Protein AF-A0A4P5XCE8-F1 (afdb_monomer_lite)

Radius of gyration: 23.66 Å; chains: 1; bounding box: 72×51×66 Å

Sequence (406 aa):
MLVVVANWGIADGTLLSATRHAQVEWLAAVRRAVIRAGMRRDGRYEPPERVDVVLAGDTFDLLTSTAWTAQARPWQRGPRARAARERVLAGAATRAGRLLAGLRRWARAGMAVPRAGRNGRPAAGTEARVPVGVVLLAGDRDAWLEEAQLVASRHGIRIGVVWADSFRGASVRHGHEFDPFTSGDGESAAARPRDRGPTLAESLAVDLVARFGAMLAARPRDWPVTRPLVAALAGTRPAAVAAAFRRWRMRAAAAPVMVEDRWRTAVDAWWREARRTRPTCGVEYDPVDTIATALAAAGAATIAAPAVPFDPPCGLPDCCPAGDVAAVREILVLGHPPGAGTAGVNGAASASLVCLGRPGAPRSVPATAVFTRHDEHLRHDSLHDEPDAAIVASLGHGSSPAMEAA

pLDDT: mean 79.6, std 22.06, range [20.72, 98.31]

Foldseek 3Di:
DEKEKELQAQWLPQQAAHDPPCLVVVLVVVQVVQQVLQQDPVRFGDGDQAYEYEHAANSHQLQQHLLLLPPEACLEDDDSNVVSSVSTVVSSCVSCVSNLVSLLCCLPFARWFADQDPVRHRDPPHTDGRRYQAEYAHDLRRLVCVVCQVVQVVSNYHYYQKDDDPVQLAIEGAQLLQAQQSDFPPPPPPQRSNRDFAGNLSLCSHQQLSQLSVLQVVDVVRSVVCSVLSLQLNLDDLLCNLVSLLVVVLVPPCDDLVSLVSQLVSLVRSLVVCVVRVHGGQFPDDVSVLSSVSSNCSSVDDSPDPPPPPPVPVDPPSPGPPDPPQVRLYAYEYQADRGPPPVVVPPHHDRNYHYQHDVPDGSNDMGMDDDHPVPPPDDDDDDDDDDDDDDDDDDDDDDDDDDDDD

Structure (mmCIF, N/CA/C/O backbone):
data_AF-A0A4P5XCE8-F1
#
_entry.id   AF-A0A4P5XCE8-F1
#
loop_
_atom_site.group_PDB
_atom_site.id
_atom_site.type_symbol
_atom_site.label_atom_id
_atom_site.label_alt_id
_atom_site.label_comp_id
_atom_site.label_asym_id
_atom_site.label_entity_id
_atom_site.label_seq_id
_atom_site.pdbx_PDB_ins_code
_atom_site.Cartn_x
_atom_site.Cartn_y
_atom_site.Cartn_z
_atom_site.occupancy
_atom_site.B_iso_or_equiv
_atom_site.auth_seq_id
_atom_site.auth_comp_id
_atom_site.auth_asym_id
_atom_site.auth_atom_id
_atom_site.pdbx_PDB_model_num
ATOM 1 N N . MET A 1 1 ? -17.095 1.947 17.194 1.00 92.56 1 MET A N 1
ATOM 2 C CA . MET A 1 1 ? -16.205 2.950 16.566 1.00 92.56 1 MET A CA 1
ATOM 3 C C . MET A 1 1 ? -15.453 2.271 15.439 1.00 92.56 1 MET A C 1
ATOM 5 O O . MET A 1 1 ? -15.010 1.146 15.643 1.00 92.56 1 MET A O 1
ATOM 9 N N . LEU A 1 2 ? -15.324 2.922 14.284 1.00 93.56 2 LEU A N 1
ATOM 10 C CA . LEU A 1 2 ? -14.570 2.407 13.137 1.00 93.56 2 LEU A CA 1
ATOM 11 C C . LEU A 1 2 ? -13.340 3.292 12.905 1.00 93.56 2 LEU A C 1
ATOM 13 O O . LEU A 1 2 ? -13.444 4.516 12.884 1.00 93.56 2 LEU A O 1
ATOM 17 N N . VAL A 1 3 ? -12.178 2.668 12.754 1.00 94.81 3 VAL A N 1
ATOM 18 C CA . VAL A 1 3 ? -10.903 3.310 12.431 1.00 94.81 3 VAL A CA 1
ATOM 19 C C . VAL A 1 3 ? -10.436 2.730 11.110 1.00 94.81 3 VAL A C 1
ATOM 21 O O . VAL A 1 3 ? -10.167 1.533 11.034 1.00 94.81 3 VAL A O 1
ATOM 24 N N . VAL A 1 4 ? -10.322 3.568 10.086 1.00 93.06 4 VAL A N 1
ATOM 25 C CA . VAL A 1 4 ? -9.839 3.153 8.767 1.00 93.06 4 VAL A CA 1
ATOM 26 C C . VAL A 1 4 ? -8.503 3.822 8.500 1.00 93.06 4 VAL A C 1
ATOM 28 O O . VAL A 1 4 ? -8.381 5.033 8.661 1.00 93.06 4 VAL A O 1
ATOM 31 N N . VAL A 1 5 ? -7.499 3.045 8.104 1.00 93.31 5 VAL A N 1
ATOM 32 C CA . VAL A 1 5 ? -6.195 3.542 7.651 1.00 93.31 5 VAL A CA 1
ATOM 33 C C . VAL A 1 5 ? -5.831 2.892 6.323 1.00 93.31 5 VAL A C 1
ATOM 35 O O . VAL A 1 5 ? -6.141 1.727 6.139 1.00 93.31 5 VAL A O 1
ATOM 38 N N . ALA A 1 6 ? -5.165 3.590 5.411 1.00 89.62 6 ALA A N 1
ATOM 39 C CA . ALA A 1 6 ? -4.758 3.029 4.118 1.00 89.62 6 ALA A CA 1
ATOM 40 C C . ALA A 1 6 ? -3.333 3.436 3.730 1.00 89.62 6 ALA A C 1
ATOM 42 O O . ALA A 1 6 ? -2.805 4.403 4.282 1.00 89.62 6 ALA A O 1
ATOM 43 N N . ASN A 1 7 ? -2.758 2.732 2.748 1.00 86.69 7 ASN A N 1
ATOM 44 C CA . ASN A 1 7 ? -1.488 3.057 2.087 1.00 86.69 7 ASN A CA 1
ATOM 45 C C . ASN A 1 7 ? -0.304 3.179 3.062 1.00 86.69 7 ASN A C 1
ATOM 47 O O . ASN A 1 7 ? 0.358 4.211 3.164 1.00 86.69 7 ASN A O 1
ATOM 51 N N . TRP A 1 8 ? -0.037 2.118 3.820 1.00 91.94 8 TRP A N 1
ATOM 52 C CA . TRP A 1 8 ? 1.186 2.067 4.624 1.00 91.94 8 TRP A CA 1
ATOM 53 C C . TRP A 1 8 ? 2.423 1.798 3.762 1.00 91.94 8 TRP A C 1
ATOM 55 O O . TRP A 1 8 ? 3.506 2.280 4.098 1.00 91.94 8 TRP A O 1
ATOM 65 N N . GLY A 1 9 ? 2.278 1.013 2.687 1.00 92.75 9 GLY A N 1
ATOM 66 C CA . GLY A 1 9 ? 3.355 0.709 1.744 1.00 92.75 9 GLY A CA 1
ATOM 67 C C . GLY A 1 9 ? 4.598 0.101 2.404 1.00 92.75 9 GLY A C 1
ATOM 68 O O . GLY A 1 9 ? 5.727 0.418 2.023 1.00 92.75 9 GLY A O 1
ATOM 69 N N . ILE A 1 10 ? 4.435 -0.729 3.444 1.00 95.75 10 ILE A N 1
ATOM 70 C CA . ILE A 1 10 ? 5.581 -1.312 4.156 1.00 95.75 10 ILE A CA 1
ATOM 71 C C . ILE A 1 10 ? 6.235 -2.372 3.266 1.00 95.75 10 ILE A C 1
ATOM 73 O O . ILE A 1 10 ? 5.718 -3.476 3.123 1.00 95.75 10 ILE A O 1
ATOM 77 N N . ALA A 1 11 ? 7.387 -2.044 2.687 1.00 96.12 11 ALA A N 1
ATOM 78 C CA . ALA A 1 11 ? 8.143 -2.957 1.831 1.00 96.12 11 ALA A CA 1
ATOM 79 C C . ALA A 1 11 ? 9.105 -3.875 2.602 1.00 96.12 11 ALA A C 1
ATOM 81 O O . ALA A 1 11 ? 9.394 -3.670 3.786 1.00 96.12 11 ALA A O 1
ATOM 82 N N . ASP A 1 12 ? 9.691 -4.839 1.888 1.00 96.31 12 ASP A N 1
ATOM 83 C CA . ASP A 1 12 ? 10.667 -5.805 2.412 1.00 96.31 12 ASP A CA 1
ATOM 84 C C . ASP A 1 12 ? 12.025 -5.205 2.804 1.00 96.31 12 ASP A C 1
ATOM 86 O O . ASP A 1 12 ? 12.790 -5.810 3.565 1.00 96.31 12 ASP A O 1
ATOM 90 N N . GLY A 1 13 ? 12.309 -3.984 2.344 1.00 95.69 13 GLY A N 1
ATOM 91 C CA . GLY A 1 13 ? 13.533 -3.271 2.665 1.00 95.69 13 GLY A CA 1
ATOM 92 C C . GLY A 1 13 ? 14.597 -3.173 1.608 1.00 95.69 13 GLY A C 1
ATOM 93 O O . GLY A 1 13 ? 15.562 -2.436 1.820 1.00 95.69 13 GLY A O 1
ATOM 94 N N . THR A 1 14 ? 14.463 -3.956 0.545 1.00 95.81 14 THR A N 1
ATOM 95 C CA . THR A 1 14 ? 15.501 -4.088 -0.474 1.00 95.81 14 THR A CA 1
ATOM 96 C C . THR A 1 14 ? 15.637 -2.805 -1.287 1.00 95.81 14 THR A C 1
ATOM 98 O O . THR A 1 14 ? 16.751 -2.368 -1.559 1.00 95.81 14 THR A O 1
ATOM 101 N N . LEU A 1 15 ? 14.508 -2.152 -1.582 1.00 96.12 15 LEU A N 1
ATOM 102 C CA . LEU A 1 15 ? 14.447 -0.873 -2.293 1.00 96.12 15 LEU A CA 1
ATOM 103 C C . LEU A 1 15 ? 13.866 0.248 -1.420 1.00 96.12 15 LEU A C 1
ATOM 105 O O . LEU A 1 15 ? 14.404 1.355 -1.366 1.00 96.12 15 LEU A O 1
ATOM 109 N N . LEU A 1 16 ? 12.814 -0.028 -0.651 1.00 94.31 16 LEU A N 1
ATOM 110 C CA . LEU A 1 16 ? 12.145 0.993 0.164 1.00 94.31 16 LEU A CA 1
ATOM 111 C C . LEU A 1 16 ? 12.469 0.833 1.653 1.00 94.31 16 LEU A C 1
ATOM 113 O O . LEU A 1 16 ? 12.747 -0.261 2.139 1.00 94.31 16 LEU A O 1
ATOM 117 N N . SER A 1 17 ? 12.508 1.935 2.400 1.00 87.25 17 SER A N 1
ATOM 118 C CA . SER A 1 17 ? 12.664 1.912 3.863 1.00 87.25 17 SER A CA 1
ATOM 119 C C . SER A 1 17 ? 11.303 1.934 4.544 1.00 87.25 17 SER A C 1
ATOM 121 O O . SER A 1 17 ? 10.415 2.653 4.110 1.00 87.25 17 SER A O 1
ATOM 123 N N . ALA A 1 18 ? 11.171 1.221 5.663 1.00 78.50 18 ALA A N 1
ATOM 124 C CA . ALA A 1 18 ? 9.987 1.308 6.511 1.00 78.50 18 ALA A CA 1
ATOM 125 C C . ALA A 1 18 ? 10.216 2.325 7.637 1.00 78.50 18 ALA A C 1
ATOM 127 O O . ALA A 1 18 ? 11.254 2.290 8.305 1.00 78.50 18 ALA A O 1
ATOM 128 N N . THR A 1 19 ? 9.235 3.184 7.904 1.00 78.31 19 THR A N 1
ATOM 129 C CA . THR A 1 19 ? 9.281 4.155 9.004 1.00 78.31 19 THR A CA 1
ATOM 130 C C . THR A 1 19 ? 8.716 3.540 10.288 1.00 78.31 19 THR A C 1
ATOM 132 O O . THR A 1 19 ? 7.510 3.562 10.536 1.00 78.31 19 THR A O 1
ATOM 135 N N . ARG A 1 20 ? 9.588 2.982 11.141 1.00 85.06 20 ARG A N 1
ATOM 136 C CA . ARG A 1 20 ? 9.180 2.357 12.421 1.00 85.06 20 ARG A CA 1
ATOM 137 C C . ARG A 1 20 ? 8.506 3.336 13.390 1.00 85.06 20 ARG A C 1
ATOM 139 O O . ARG A 1 20 ? 7.627 2.922 14.138 1.00 85.06 20 ARG A O 1
ATOM 146 N N . HIS A 1 21 ? 8.918 4.604 13.378 1.00 85.25 21 HIS A N 1
ATOM 147 C CA . HIS A 1 21 ? 8.372 5.651 14.246 1.00 85.25 21 HIS A CA 1
ATOM 148 C C . HIS A 1 21 ? 6.873 5.865 14.002 1.00 85.25 21 HIS A C 1
ATOM 150 O O . HIS 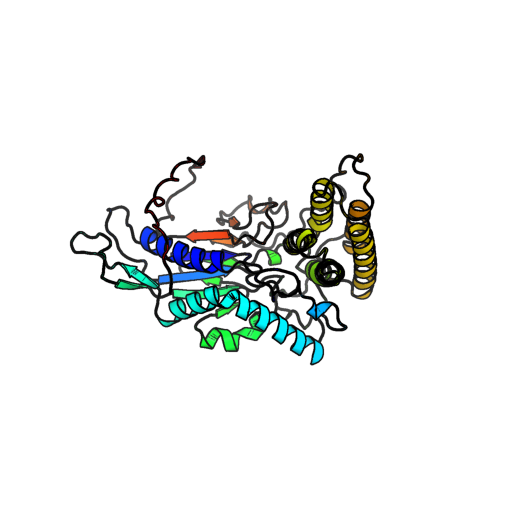A 1 21 ? 6.074 5.716 14.924 1.00 85.25 21 HIS A O 1
ATOM 156 N N . ALA A 1 22 ? 6.491 6.038 12.732 1.00 88.56 22 ALA A N 1
ATOM 157 C CA . ALA A 1 22 ? 5.102 6.223 12.317 1.00 88.56 22 ALA A CA 1
ATOM 158 C C . ALA A 1 22 ? 4.176 5.083 12.786 1.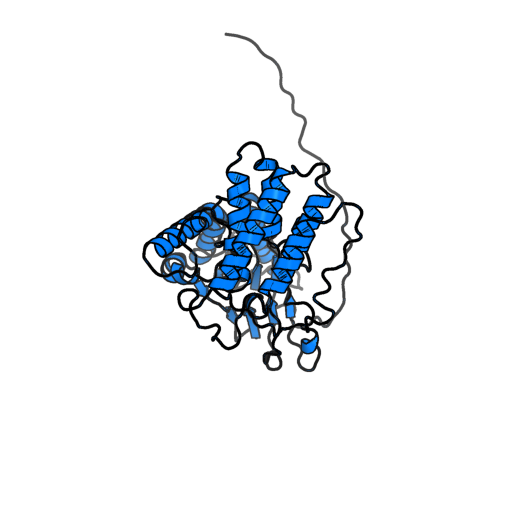00 88.56 22 ALA A C 1
ATOM 160 O O . ALA A 1 22 ? 3.029 5.326 13.145 1.00 88.56 22 ALA A O 1
ATOM 161 N N . GLN A 1 23 ? 4.672 3.838 12.857 1.00 93.38 23 GLN A N 1
ATOM 162 C CA . GLN A 1 23 ? 3.898 2.695 13.366 1.00 93.38 23 GLN A CA 1
ATOM 163 C C . GLN A 1 23 ? 3.514 2.866 14.843 1.00 93.38 23 GLN A C 1
ATOM 165 O O . GLN A 1 23 ? 2.378 2.597 15.229 1.00 93.38 23 GLN A O 1
ATOM 170 N N . VAL A 1 24 ? 4.459 3.303 15.681 1.00 94.00 24 VAL A N 1
ATOM 171 C CA . VAL A 1 24 ? 4.230 3.503 17.120 1.00 94.00 24 VAL A CA 1
ATOM 172 C C . VAL A 1 24 ? 3.347 4.723 17.355 1.00 94.00 24 VAL A C 1
ATOM 174 O O . VAL A 1 24 ? 2.393 4.650 18.131 1.00 94.00 24 VAL A O 1
ATOM 177 N N . GLU A 1 25 ? 3.632 5.820 16.656 1.00 94.12 25 GLU A N 1
ATOM 178 C CA . GLU A 1 25 ? 2.845 7.047 16.743 1.00 94.12 25 GLU A CA 1
ATOM 179 C C . GLU A 1 25 ? 1.397 6.828 16.335 1.00 94.12 25 GLU A C 1
ATOM 181 O O . GLU A 1 25 ? 0.495 7.281 17.038 1.00 94.12 25 GLU A O 1
ATOM 186 N N . TRP A 1 26 ? 1.164 6.086 15.251 1.00 95.50 26 TRP A N 1
ATOM 187 C CA . TRP A 1 26 ? -0.180 5.767 14.796 1.00 95.50 26 TRP A CA 1
ATOM 188 C C . TRP A 1 26 ? -0.937 4.919 15.820 1.00 95.50 26 TRP A C 1
ATOM 190 O O . TRP A 1 26 ? -2.062 5.259 16.178 1.00 95.50 26 TRP A O 1
ATOM 200 N N . LEU A 1 27 ? -0.315 3.875 16.384 1.00 96.69 27 LEU A N 1
ATOM 201 C CA . LEU A 1 27 ? -0.947 3.074 17.441 1.00 96.69 27 LEU A CA 1
ATOM 202 C C . LEU A 1 27 ? -1.334 3.943 18.654 1.00 96.69 27 LEU A C 1
ATOM 204 O O . LEU A 1 27 ? -2.416 3.790 19.228 1.00 96.69 27 LEU A O 1
ATOM 208 N N . ALA A 1 28 ? -0.467 4.882 19.041 1.00 96.38 28 ALA A N 1
ATOM 209 C CA . ALA A 1 28 ? -0.758 5.831 20.110 1.00 96.38 28 ALA A CA 1
ATOM 210 C C . ALA A 1 28 ? -1.875 6.816 19.720 1.00 96.38 28 ALA A C 1
ATOM 212 O O . ALA A 1 28 ? -2.742 7.114 20.542 1.00 96.38 28 ALA A O 1
ATOM 213 N N . ALA A 1 29 ? -1.888 7.292 18.474 1.00 95.50 29 ALA A N 1
ATOM 214 C CA . ALA A 1 29 ? -2.902 8.196 17.945 1.00 95.50 29 ALA A CA 1
ATOM 215 C C . ALA A 1 29 ? -4.288 7.546 17.914 1.00 95.50 29 ALA A C 1
ATOM 217 O O . ALA A 1 29 ? -5.246 8.166 18.375 1.00 95.50 29 ALA A O 1
ATOM 218 N N . VAL A 1 30 ? -4.390 6.287 17.478 1.00 96.69 30 VAL A N 1
ATOM 219 C CA . VAL A 1 30 ? -5.641 5.517 17.521 1.00 96.69 30 VAL A CA 1
ATOM 220 C C . VAL A 1 30 ? -6.125 5.375 18.960 1.00 96.69 30 VAL A C 1
ATOM 222 O O . VAL A 1 30 ? -7.282 5.672 19.237 1.00 96.69 30 VAL A O 1
ATOM 225 N N . ARG A 1 31 ? -5.248 5.026 19.912 1.00 97.19 31 ARG A N 1
ATOM 226 C CA . ARG A 1 31 ? -5.637 4.970 21.332 1.00 97.19 31 ARG A CA 1
ATOM 227 C C . ARG A 1 31 ? -6.165 6.313 21.837 1.00 97.19 31 ARG A C 1
ATOM 229 O O . ARG A 1 31 ? -7.195 6.346 22.503 1.00 97.19 31 ARG A O 1
ATOM 236 N N . ARG A 1 32 ? -5.495 7.424 21.512 1.00 96.31 32 ARG A N 1
ATOM 237 C CA . ARG A 1 32 ? -5.978 8.771 21.867 1.00 96.31 32 ARG A CA 1
ATOM 238 C C . ARG A 1 32 ? -7.338 9.067 21.232 1.00 96.31 32 ARG A C 1
ATOM 240 O O . ARG A 1 32 ? -8.196 9.626 21.905 1.00 96.31 32 ARG A O 1
ATOM 247 N N . ALA A 1 33 ? -7.550 8.676 19.976 1.00 95.44 33 ALA A N 1
ATOM 248 C CA . ALA A 1 33 ? -8.828 8.845 19.293 1.00 95.44 33 ALA A CA 1
ATOM 249 C C . ALA A 1 33 ? -9.948 8.035 19.960 1.00 95.44 33 ALA A C 1
ATOM 251 O O . ALA A 1 33 ? -11.031 8.571 20.151 1.00 95.44 33 ALA A O 1
ATOM 252 N N . VAL A 1 34 ? -9.681 6.796 20.386 1.00 95.94 34 VAL A N 1
ATOM 253 C CA . VAL A 1 34 ? -10.656 5.961 21.113 1.00 95.94 34 VAL A CA 1
ATOM 254 C C . VAL A 1 34 ? -11.036 6.590 22.454 1.00 95.94 34 VAL A C 1
ATOM 256 O O . VAL A 1 34 ? -12.213 6.621 22.799 1.00 95.94 34 VAL A O 1
ATOM 259 N N . ILE A 1 35 ? -10.065 7.145 23.188 1.00 95.69 35 ILE A N 1
ATOM 260 C CA . ILE A 1 35 ? -10.333 7.860 24.446 1.00 95.69 35 ILE A CA 1
ATOM 261 C C . ILE A 1 35 ? -11.191 9.104 24.180 1.00 95.69 35 ILE A C 1
ATOM 263 O O . ILE A 1 35 ? -12.181 9.325 24.869 1.00 95.69 35 ILE A O 1
ATOM 267 N N . ARG A 1 36 ? -10.864 9.903 23.158 1.00 94.69 36 ARG A N 1
ATOM 268 C CA . ARG A 1 36 ? -11.678 11.077 22.804 1.00 94.69 36 ARG A CA 1
ATOM 269 C C . ARG A 1 36 ? -13.088 10.696 22.359 1.00 94.69 36 ARG A C 1
ATOM 271 O O . ARG A 1 36 ? -14.033 11.350 22.773 1.00 94.69 36 ARG A O 1
ATOM 278 N N . ALA A 1 37 ? -13.234 9.624 21.584 1.00 92.81 37 ALA A N 1
ATOM 279 C CA . ALA A 1 37 ? -14.530 9.131 21.121 1.00 92.81 37 ALA A CA 1
ATOM 280 C C . ALA A 1 37 ? -15.438 8.645 22.263 1.00 92.81 37 ALA A C 1
ATOM 282 O O . ALA A 1 37 ? -16.647 8.548 22.074 1.00 92.81 37 ALA A O 1
ATOM 283 N N . GLY A 1 38 ? -14.868 8.332 23.431 1.00 94.38 38 GLY A N 1
ATOM 284 C CA . GLY A 1 38 ? -15.647 8.020 24.625 1.00 94.38 38 GLY A CA 1
ATOM 285 C C . GLY A 1 38 ? -16.220 9.249 25.336 1.00 94.38 38 GLY A C 1
ATOM 286 O O . GLY A 1 38 ? -17.058 9.100 26.217 1.00 94.38 38 GLY A O 1
ATOM 287 N N . MET A 1 39 ? -15.793 10.468 24.992 1.00 94.75 39 MET A N 1
ATOM 288 C CA . MET A 1 39 ? -16.387 11.684 25.548 1.00 94.75 39 MET A CA 1
ATOM 289 C C . MET A 1 39 ? -17.751 11.933 24.902 1.00 94.75 39 MET A C 1
ATOM 291 O O . MET A 1 39 ? -17.853 12.198 23.705 1.00 94.75 39 MET A O 1
ATOM 295 N N . ARG A 1 40 ? -18.805 11.844 25.708 1.00 91.75 40 ARG A N 1
ATOM 296 C CA . ARG A 1 40 ? -20.188 12.107 25.313 1.00 91.75 40 ARG A CA 1
ATOM 297 C C . ARG A 1 40 ? -20.475 13.612 25.309 1.00 91.75 40 ARG A C 1
ATOM 299 O O . ARG A 1 40 ? -19.752 14.407 25.912 1.00 91.75 40 ARG A O 1
ATOM 306 N N . ARG A 1 41 ? -21.578 14.002 24.660 1.00 89.62 41 ARG A N 1
ATOM 307 C CA . ARG A 1 41 ? -22.035 15.406 24.586 1.00 89.62 41 ARG A CA 1
ATOM 308 C C . ARG A 1 41 ? -22.387 15.999 25.953 1.00 89.62 41 ARG A C 1
ATOM 310 O O . ARG A 1 41 ? -22.234 17.196 26.146 1.00 89.62 41 ARG A O 1
ATOM 317 N N . ASP A 1 42 ? -22.806 15.167 26.904 1.00 92.44 42 ASP A N 1
ATOM 318 C CA . ASP A 1 42 ? -23.079 15.562 28.293 1.00 92.44 42 ASP A CA 1
ATOM 319 C C . ASP A 1 42 ? -21.797 15.718 29.145 1.00 92.44 42 ASP A C 1
ATOM 321 O O . ASP A 1 42 ? -21.859 15.949 30.352 1.00 92.44 42 ASP A O 1
ATOM 325 N N . GLY A 1 43 ? -20.618 15.568 28.531 1.00 92.12 43 GLY A N 1
ATOM 326 C CA . GLY A 1 43 ? -19.318 15.661 29.186 1.00 92.12 43 GLY A CA 1
ATOM 327 C C . GLY A 1 43 ? -18.904 14.406 29.957 1.00 92.12 43 GLY A C 1
ATOM 328 O O . GLY A 1 43 ? -17.770 14.366 30.456 1.00 92.12 43 GLY A O 1
ATOM 329 N N . ARG A 1 44 ? -19.762 13.380 30.042 1.00 95.88 44 ARG A N 1
ATOM 330 C CA . ARG A 1 44 ? -19.411 12.095 30.648 1.00 95.88 44 ARG A CA 1
ATOM 331 C C . ARG A 1 44 ? -18.546 11.281 29.697 1.00 95.88 44 ARG A C 1
ATOM 333 O O . ARG A 1 44 ? -18.651 11.363 28.478 1.00 95.88 44 ARG A O 1
ATOM 340 N N . TYR A 1 45 ? -17.661 10.494 30.276 1.00 97.00 45 TYR A N 1
ATOM 341 C CA . TYR A 1 45 ? -16.771 9.600 29.573 1.00 97.00 45 TYR A CA 1
ATOM 342 C C . TYR A 1 45 ? -17.291 8.175 29.681 1.00 97.00 45 TYR A C 1
ATOM 344 O O . TYR A 1 45 ? -17.422 7.623 30.774 1.00 97.00 45 TYR A O 1
ATOM 352 N N . GLU A 1 46 ? -17.528 7.575 28.528 1.00 96.38 46 GLU A N 1
ATOM 353 C CA . GLU A 1 46 ? -17.948 6.199 28.371 1.00 96.38 46 GLU A CA 1
ATOM 354 C C . GLU A 1 46 ? -17.182 5.602 27.183 1.00 96.38 46 GLU A C 1
ATOM 356 O O . GLU A 1 46 ? -17.413 6.002 26.040 1.00 96.38 46 GLU A O 1
ATOM 361 N N . PRO A 1 47 ? -16.232 4.679 27.419 1.00 95.69 47 PRO A N 1
ATOM 362 C CA . PRO A 1 47 ? -15.479 4.057 26.340 1.00 95.69 47 PRO A CA 1
ATOM 363 C C . PRO A 1 47 ? -16.391 3.455 25.262 1.00 95.69 47 PRO A C 1
ATOM 365 O O . PRO A 1 47 ? -17.430 2.887 25.601 1.00 95.69 47 PRO A O 1
ATOM 368 N N . PRO A 1 48 ? -15.994 3.481 23.977 1.00 95.06 48 PRO A N 1
ATOM 369 C CA . PRO A 1 48 ? -16.725 2.756 22.947 1.00 95.06 48 PRO A CA 1
ATOM 370 C C . PRO A 1 48 ? -16.840 1.267 23.299 1.00 95.06 48 PRO A C 1
ATOM 372 O O . PRO A 1 48 ? -15.857 0.658 23.711 1.00 95.06 48 PRO A O 1
ATOM 375 N N . GLU A 1 49 ? -18.004 0.663 23.054 1.00 95.50 49 GLU A N 1
ATOM 376 C CA . GLU A 1 49 ? -18.236 -0.774 23.295 1.00 95.50 49 GLU A CA 1
ATOM 377 C C . GLU A 1 49 ? -17.268 -1.669 22.508 1.00 95.50 49 GLU A C 1
ATOM 379 O O . GLU A 1 49 ? -16.871 -2.738 22.962 1.00 95.50 49 GLU A O 1
ATOM 384 N N . ARG A 1 50 ? -16.891 -1.227 21.303 1.00 95.94 50 ARG A N 1
ATOM 385 C CA . ARG A 1 50 ? -15.985 -1.929 20.393 1.00 95.94 50 ARG A CA 1
ATOM 386 C C . ARG A 1 50 ? -15.321 -0.959 19.424 1.00 95.94 50 ARG A C 1
ATOM 388 O O . ARG A 1 50 ? -15.930 0.026 18.978 1.00 95.94 50 ARG A O 1
ATOM 395 N N . VAL A 1 51 ? -14.093 -1.295 19.042 1.00 96.94 51 VAL A N 1
ATOM 396 C CA . VAL A 1 51 ? -13.349 -0.643 17.961 1.00 96.94 51 VAL A CA 1
ATOM 397 C C . VAL A 1 51 ? -13.104 -1.646 16.837 1.00 96.94 51 VAL A C 1
ATOM 399 O O . VAL A 1 51 ? -12.626 -2.749 17.079 1.00 96.94 51 VAL A O 1
ATOM 402 N N . ASP A 1 52 ? -13.398 -1.262 15.603 1.00 96.94 52 ASP A N 1
ATOM 403 C CA . ASP A 1 52 ? -12.982 -1.996 14.411 1.00 96.94 52 ASP A CA 1
ATOM 404 C C . ASP A 1 52 ? -11.868 -1.208 13.730 1.00 96.94 52 ASP A C 1
ATOM 406 O O . ASP A 1 52 ? -12.034 -0.029 13.430 1.00 96.94 52 ASP A O 1
ATOM 410 N N . VAL A 1 53 ? -10.715 -1.841 13.540 1.00 97.44 53 VAL A N 1
ATOM 411 C CA . VAL A 1 53 ? -9.553 -1.271 12.860 1.00 97.44 53 VAL A CA 1
ATOM 412 C C . VAL A 1 53 ? -9.429 -1.943 11.503 1.00 97.44 53 VAL A C 1
ATOM 414 O O . VAL A 1 53 ? -9.165 -3.144 11.424 1.00 97.44 53 VAL A O 1
ATOM 417 N N . VAL A 1 54 ? -9.604 -1.161 10.444 1.00 96.69 54 VAL A N 1
ATOM 418 C CA . VAL A 1 54 ? -9.513 -1.609 9.057 1.00 96.69 54 VAL A CA 1
ATOM 419 C C . VAL A 1 54 ? -8.298 -0.958 8.411 1.00 96.69 54 VAL A C 1
ATOM 421 O O . VAL A 1 54 ? -8.215 0.264 8.315 1.00 96.69 54 VAL A O 1
ATOM 424 N N . LEU A 1 55 ? -7.345 -1.777 7.976 1.00 95.81 55 LEU A N 1
ATOM 425 C CA . LEU A 1 55 ? -6.244 -1.347 7.128 1.00 95.81 55 LEU A CA 1
ATOM 426 C C . LEU A 1 55 ? -6.678 -1.557 5.675 1.00 95.81 55 LEU A C 1
ATOM 428 O O . LEU A 1 55 ? -6.624 -2.670 5.163 1.00 95.81 55 LEU A O 1
ATOM 432 N N . ALA A 1 56 ? -7.200 -0.508 5.054 1.00 91.69 56 ALA A N 1
ATOM 433 C CA . ALA A 1 56 ? -7.854 -0.516 3.759 1.00 91.69 56 ALA A CA 1
ATOM 434 C C . ALA A 1 56 ? -6.846 -0.537 2.601 1.00 91.69 56 ALA A C 1
ATOM 436 O O . ALA A 1 56 ? -6.672 0.478 1.933 1.00 91.69 56 ALA A O 1
ATOM 437 N N . GLY A 1 57 ? -6.208 -1.689 2.374 1.00 88.62 57 GLY A N 1
ATOM 438 C CA . GLY A 1 57 ? -5.334 -1.942 1.227 1.00 88.62 57 GLY A CA 1
ATOM 439 C C . GLY A 1 57 ? -3.959 -1.292 1.313 1.00 88.62 57 GLY A C 1
ATOM 440 O O . GLY A 1 57 ? -3.717 -0.386 2.123 1.00 88.62 57 GLY A O 1
ATOM 441 N N . ASP A 1 58 ? -3.041 -1.815 0.497 1.00 92.69 58 ASP A N 1
ATOM 442 C CA . ASP A 1 58 ? -1.659 -1.350 0.371 1.00 92.69 58 ASP A CA 1
ATOM 443 C C . ASP A 1 58 ? -0.988 -1.186 1.750 1.00 92.69 58 ASP A C 1
ATOM 445 O O . ASP A 1 58 ? -0.267 -0.219 2.033 1.00 92.69 58 ASP A O 1
ATOM 449 N N . THR A 1 59 ? -1.252 -2.133 2.661 1.00 94.75 59 THR A N 1
ATOM 450 C CA . THR A 1 59 ? -0.584 -2.151 3.969 1.00 94.75 59 THR A CA 1
ATOM 451 C C . THR A 1 59 ? 0.894 -2.462 3.766 1.00 94.75 59 THR A C 1
ATOM 453 O O . THR A 1 59 ? 1.779 -1.853 4.379 1.00 94.75 59 THR A O 1
ATOM 456 N N . PHE A 1 60 ? 1.157 -3.404 2.867 1.00 96.19 60 PHE A N 1
ATOM 457 C CA . PHE A 1 60 ? 2.488 -3.772 2.434 1.00 96.19 60 PHE A CA 1
ATOM 458 C C . PHE A 1 60 ? 2.719 -3.332 0.988 1.00 96.19 60 PHE A C 1
ATOM 460 O O . PHE A 1 60 ? 1.794 -3.283 0.185 1.00 96.19 60 PHE A O 1
ATOM 467 N N . ASP A 1 61 ? 3.976 -3.052 0.649 1.00 95.69 61 ASP A N 1
ATOM 468 C CA . ASP A 1 61 ? 4.407 -2.988 -0.748 1.00 95.69 61 ASP A CA 1
ATOM 469 C C . ASP A 1 61 ? 5.178 -4.270 -1.064 1.00 95.69 61 ASP A C 1
ATOM 471 O O . ASP A 1 61 ? 6.341 -4.434 -0.681 1.00 95.69 61 ASP A O 1
ATOM 475 N N . LEU A 1 62 ? 4.496 -5.211 -1.718 1.00 96.25 62 LEU A N 1
ATOM 476 C CA . LEU A 1 62 ? 5.041 -6.527 -2.040 1.00 96.25 62 LEU A CA 1
ATOM 477 C C . LEU A 1 62 ? 5.551 -6.597 -3.490 1.00 96.25 62 LEU A C 1
ATOM 479 O O . LEU A 1 62 ? 6.049 -7.639 -3.921 1.00 96.25 62 LEU A O 1
ATOM 483 N N . LEU A 1 63 ? 5.498 -5.482 -4.227 1.00 96.19 63 LEU A N 1
ATOM 484 C CA . LEU A 1 63 ? 5.888 -5.388 -5.635 1.00 96.19 63 LEU A CA 1
ATOM 485 C C . LEU A 1 63 ? 7.190 -4.608 -5.841 1.00 96.19 63 LEU A C 1
ATOM 487 O O . LEU A 1 63 ? 7.928 -4.907 -6.777 1.00 96.19 63 LEU A O 1
ATOM 491 N N . THR A 1 64 ? 7.543 -3.679 -4.951 1.00 96.00 64 THR A N 1
ATOM 492 C CA . THR A 1 64 ? 8.806 -2.929 -5.034 1.00 96.00 64 THR A CA 1
ATOM 493 C C . THR A 1 64 ? 9.935 -3.638 -4.275 1.00 96.00 64 THR A C 1
ATOM 495 O O . THR A 1 64 ? 10.400 -3.183 -3.227 1.00 96.00 64 THR A O 1
ATOM 498 N N . SER A 1 65 ? 10.402 -4.770 -4.815 1.00 96.94 65 SER A N 1
ATOM 499 C CA . SER A 1 65 ? 11.488 -5.580 -4.237 1.00 96.94 65 SER A CA 1
ATOM 500 C C . SER A 1 65 ? 12.535 -5.999 -5.271 1.00 96.94 65 SER A C 1
ATOM 502 O O . SER A 1 65 ? 12.208 -6.333 -6.411 1.00 96.94 65 SER A O 1
ATOM 504 N N . THR A 1 66 ? 13.806 -6.076 -4.856 1.00 96.19 66 THR A N 1
ATOM 505 C CA . THR A 1 66 ? 14.871 -6.664 -5.688 1.00 96.19 66 THR A CA 1
ATOM 506 C C . THR A 1 66 ? 14.673 -8.159 -5.941 1.00 96.19 66 THR A C 1
ATOM 508 O O . THR A 1 66 ? 15.268 -8.699 -6.867 1.00 96.19 66 THR A O 1
ATOM 511 N N . ALA A 1 67 ? 13.813 -8.850 -5.184 1.00 95.25 67 ALA A N 1
ATOM 512 C CA . ALA A 1 67 ? 13.505 -10.258 -5.431 1.00 95.25 67 ALA A CA 1
ATOM 513 C C . ALA A 1 67 ? 12.899 -10.497 -6.828 1.00 95.25 67 ALA A C 1
ATOM 515 O O . ALA A 1 67 ? 13.043 -11.591 -7.381 1.00 95.25 67 ALA A O 1
ATOM 516 N N . TRP A 1 68 ? 12.264 -9.475 -7.410 1.00 94.25 68 TRP A N 1
ATOM 517 C CA . TRP A 1 68 ? 11.610 -9.553 -8.716 1.00 94.25 68 TRP A CA 1
ATOM 518 C C . TRP A 1 68 ? 12.521 -9.236 -9.894 1.00 94.25 68 TRP A C 1
ATOM 520 O O . TRP A 1 68 ? 12.138 -9.472 -11.035 1.00 94.25 68 TRP A O 1
ATOM 530 N N . THR A 1 69 ? 13.734 -8.734 -9.656 1.00 85.31 69 THR A N 1
ATOM 531 C CA . THR A 1 69 ? 14.680 -8.459 -10.748 1.00 85.31 69 THR A CA 1
ATOM 532 C C . THR A 1 69 ? 15.367 -9.723 -11.264 1.00 85.31 69 THR A C 1
ATOM 534 O O . THR A 1 69 ? 15.978 -9.708 -12.330 1.00 85.31 69 THR A O 1
ATOM 537 N N . ALA A 1 70 ? 15.206 -10.843 -10.554 1.00 72.12 70 ALA A N 1
ATOM 538 C CA . ALA A 1 70 ? 15.556 -12.177 -11.023 1.00 72.12 70 ALA A CA 1
ATOM 539 C C . ALA A 1 70 ? 14.539 -12.716 -12.060 1.00 72.12 70 ALA A C 1
ATOM 541 O O . ALA A 1 70 ? 13.595 -12.042 -12.458 1.00 72.12 70 ALA A O 1
ATOM 542 N N . GLN A 1 71 ? 14.690 -13.978 -12.478 1.00 76.75 71 GLN A N 1
ATOM 543 C CA . GLN A 1 71 ? 13.767 -14.681 -13.393 1.00 76.75 71 GLN A CA 1
ATOM 544 C C . GLN A 1 71 ? 12.385 -15.019 -12.783 1.00 76.75 71 GLN A C 1
ATOM 546 O O . GLN A 1 71 ? 11.667 -15.844 -13.336 1.00 76.75 71 GLN A O 1
ATOM 551 N N . ALA A 1 72 ? 12.022 -14.449 -11.629 1.00 90.81 72 ALA A N 1
ATOM 552 C CA . ALA A 1 72 ? 10.737 -14.687 -10.977 1.00 90.81 72 ALA A CA 1
ATOM 553 C C . ALA A 1 72 ? 9.893 -13.409 -10.982 1.00 90.81 72 ALA A C 1
ATOM 555 O O . ALA A 1 72 ? 10.413 -12.314 -10.761 1.00 90.81 72 ALA A O 1
ATOM 556 N N . ARG A 1 73 ? 8.589 -13.553 -11.207 1.00 93.69 73 ARG A N 1
ATOM 557 C CA . ARG A 1 73 ? 7.610 -12.469 -11.100 1.00 93.69 73 ARG A CA 1
ATOM 558 C C . ARG A 1 73 ? 6.515 -12.793 -10.095 1.00 93.69 73 ARG A C 1
ATOM 560 O O . ARG A 1 73 ? 6.227 -13.973 -9.872 1.00 93.69 73 ARG A O 1
ATOM 567 N N . PRO A 1 74 ? 5.868 -11.759 -9.539 1.00 92.94 74 PRO A N 1
ATOM 568 C CA . PRO A 1 74 ? 4.746 -11.925 -8.635 1.00 92.94 74 PRO A CA 1
ATOM 569 C C . PRO A 1 74 ? 3.628 -12.837 -9.165 1.00 92.94 74 PRO A C 1
ATOM 571 O O . PRO A 1 74 ? 3.235 -13.796 -8.501 1.00 92.94 74 PRO A O 1
ATOM 574 N N . TRP A 1 75 ? 3.188 -12.588 -10.392 1.00 91.88 75 TRP A N 1
ATOM 575 C CA . TRP A 1 75 ? 2.102 -13.303 -11.070 1.00 91.88 75 TRP A CA 1
ATOM 576 C C . TRP A 1 75 ? 2.523 -14.661 -11.658 1.00 91.88 75 TRP A C 1
ATOM 578 O O . TRP A 1 75 ? 1.701 -15.398 -12.189 1.00 91.88 75 TRP A O 1
ATOM 588 N N . GLN A 1 76 ? 3.803 -15.043 -11.574 1.00 91.94 76 GLN A N 1
ATOM 589 C CA . GLN A 1 76 ? 4.245 -16.343 -12.078 1.00 91.94 76 GLN A CA 1
ATOM 590 C C . GLN A 1 76 ? 3.887 -17.488 -11.125 1.00 91.94 76 GLN A C 1
ATOM 592 O O . GLN A 1 76 ? 3.962 -17.390 -9.890 1.00 91.94 76 GLN A O 1
ATOM 597 N N . ARG A 1 77 ? 3.570 -18.634 -11.728 1.00 90.44 77 ARG A N 1
ATOM 598 C CA . ARG A 1 77 ? 3.391 -19.911 -11.034 1.00 90.44 77 ARG A CA 1
ATOM 599 C C . ARG A 1 77 ? 4.742 -20.591 -10.778 1.00 90.44 77 ARG A C 1
ATOM 601 O O . ARG A 1 77 ? 5.764 -20.248 -11.367 1.00 90.44 77 ARG A O 1
ATOM 608 N N . GLY A 1 78 ? 4.736 -21.570 -9.877 1.00 92.00 78 GLY A N 1
ATOM 609 C CA . GLY A 1 78 ? 5.892 -22.419 -9.588 1.00 92.00 78 GLY A CA 1
ATOM 610 C C . GLY A 1 78 ? 6.623 -22.104 -8.274 1.00 92.00 78 GLY A C 1
ATOM 611 O O . GLY A 1 78 ? 6.399 -21.065 -7.642 1.00 92.00 78 GLY A O 1
ATOM 612 N N . PRO A 1 79 ? 7.505 -23.023 -7.841 1.00 93.19 79 PRO A N 1
ATOM 613 C CA . PRO A 1 79 ? 8.134 -22.983 -6.521 1.00 93.19 79 PRO A CA 1
ATOM 614 C C . PRO A 1 79 ? 9.059 -21.777 -6.340 1.00 93.19 79 PRO A C 1
ATOM 616 O O . PRO A 1 79 ? 9.088 -21.185 -5.264 1.00 93.19 79 PRO A O 1
ATOM 619 N N . ARG A 1 80 ? 9.765 -21.351 -7.396 1.00 93.12 80 ARG A N 1
ATOM 620 C CA . ARG A 1 80 ? 10.673 -20.194 -7.339 1.00 93.12 80 ARG A CA 1
ATOM 621 C C . ARG A 1 80 ? 9.927 -18.887 -7.073 1.00 93.12 80 ARG A C 1
ATOM 6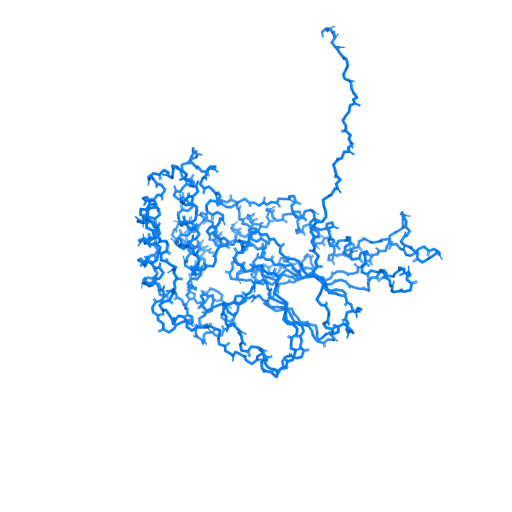23 O O . ARG A 1 80 ? 10.337 -18.121 -6.203 1.00 93.12 80 ARG A O 1
ATOM 630 N N . ALA A 1 81 ? 8.836 -18.645 -7.801 1.00 92.44 81 ALA A N 1
ATOM 631 C CA . ALA A 1 81 ? 8.003 -17.464 -7.603 1.00 92.44 81 ALA A CA 1
ATOM 632 C C . ALA A 1 81 ? 7.363 -17.485 -6.209 1.00 92.44 81 ALA A C 1
ATOM 634 O O . ALA A 1 81 ? 7.434 -16.494 -5.489 1.00 92.44 81 ALA A O 1
ATOM 635 N N . ARG A 1 82 ? 6.854 -18.644 -5.768 1.00 92.00 82 ARG A N 1
ATOM 636 C CA . ARG A 1 82 ? 6.324 -18.827 -4.408 1.00 92.00 82 ARG A CA 1
ATOM 637 C C . ARG A 1 82 ? 7.352 -18.495 -3.322 1.00 92.00 82 ARG A C 1
ATOM 639 O O . ARG A 1 82 ? 7.053 -17.695 -2.445 1.00 92.00 82 ARG A O 1
ATOM 646 N N . ALA A 1 83 ? 8.562 -19.043 -3.408 1.00 93.00 83 ALA A N 1
ATOM 647 C CA . ALA A 1 83 ? 9.616 -18.771 -2.433 1.00 93.00 83 ALA A CA 1
ATOM 648 C C . ALA A 1 83 ? 10.022 -17.284 -2.410 1.00 93.00 83 ALA A C 1
ATOM 650 O O . ALA A 1 83 ? 10.344 -16.739 -1.354 1.00 93.00 83 ALA A O 1
ATOM 651 N N . ALA A 1 84 ? 10.000 -16.606 -3.564 1.00 94.38 84 ALA A N 1
ATOM 652 C CA . ALA A 1 84 ? 10.226 -15.165 -3.627 1.00 94.38 84 ALA A CA 1
ATOM 653 C C . ALA A 1 84 ? 9.105 -14.381 -2.920 1.00 94.38 84 ALA A C 1
ATOM 655 O O . ALA A 1 84 ? 9.416 -13.518 -2.104 1.00 94.38 84 ALA A O 1
ATOM 656 N N . ARG A 1 85 ? 7.830 -14.733 -3.143 1.00 94.25 85 ARG A N 1
ATOM 657 C CA . ARG A 1 85 ? 6.673 -14.131 -2.447 1.00 94.25 85 ARG A CA 1
ATOM 658 C C . ARG A 1 85 ? 6.771 -14.261 -0.939 1.00 94.25 85 ARG A C 1
ATOM 660 O O . ARG A 1 85 ? 6.675 -13.265 -0.230 1.00 94.25 85 ARG A O 1
ATOM 667 N N . GLU A 1 86 ? 7.018 -15.479 -0.464 1.00 93.69 86 GLU A N 1
ATOM 668 C CA . GLU A 1 86 ? 7.155 -15.775 0.962 1.00 93.69 86 GLU A CA 1
ATOM 669 C C . GLU A 1 86 ? 8.282 -14.941 1.589 1.00 93.69 86 GLU A C 1
ATOM 671 O O . GLU A 1 86 ? 8.101 -14.365 2.661 1.00 93.69 86 GLU A O 1
ATOM 676 N N . ARG A 1 87 ? 9.416 -14.786 0.890 1.00 95.25 87 ARG A N 1
ATOM 677 C CA . ARG A 1 87 ? 10.537 -13.953 1.351 1.00 95.25 87 ARG A CA 1
ATOM 678 C C . ARG A 1 87 ? 10.185 -12.465 1.409 1.00 95.25 87 ARG A C 1
ATOM 680 O O . ARG A 1 87 ? 10.494 -11.820 2.409 1.00 95.25 87 ARG A O 1
ATOM 687 N N . VAL A 1 88 ? 9.560 -11.925 0.361 1.00 96.19 88 VAL A N 1
ATOM 688 C CA . VAL A 1 88 ? 9.171 -10.505 0.299 1.00 96.19 88 VAL A CA 1
ATOM 689 C C . VAL A 1 88 ? 8.141 -10.191 1.383 1.00 96.19 88 VAL A C 1
ATOM 691 O O . VAL A 1 88 ? 8.331 -9.252 2.156 1.00 96.19 88 VAL A O 1
ATOM 694 N N . LEU A 1 89 ? 7.112 -11.031 1.527 1.00 95.94 89 LEU A N 1
ATOM 695 C CA . LEU A 1 89 ? 6.109 -10.899 2.583 1.00 95.94 89 LEU A CA 1
ATOM 696 C C . LEU A 1 89 ? 6.735 -10.995 3.982 1.00 95.94 89 LEU A C 1
ATOM 698 O O . LEU A 1 89 ? 6.442 -10.164 4.839 1.00 95.94 89 LEU A O 1
ATOM 702 N N . ALA A 1 90 ? 7.623 -11.962 4.226 1.00 95.31 90 ALA A N 1
ATOM 703 C CA . ALA A 1 90 ? 8.299 -12.101 5.517 1.00 95.31 90 ALA A CA 1
ATOM 704 C C . ALA A 1 90 ? 9.170 -10.877 5.857 1.00 95.31 90 ALA A C 1
ATOM 706 O O . ALA A 1 90 ? 9.166 -10.402 7.000 1.00 95.31 90 ALA A O 1
ATOM 707 N N . GLY A 1 91 ? 9.892 -10.338 4.868 1.00 96.06 91 GLY A N 1
ATOM 708 C CA . GLY A 1 91 ? 10.681 -9.115 5.015 1.00 96.06 91 GLY A CA 1
ATOM 709 C C . GLY A 1 91 ? 9.808 -7.903 5.350 1.00 96.06 91 GLY A C 1
ATOM 710 O O . GLY A 1 91 ? 10.109 -7.159 6.291 1.00 96.06 91 GLY A O 1
ATOM 711 N N . ALA A 1 92 ? 8.689 -7.747 4.641 1.00 96.06 92 ALA A N 1
ATOM 712 C CA . ALA A 1 92 ? 7.721 -6.681 4.875 1.00 96.06 92 ALA A CA 1
ATOM 713 C C . ALA A 1 92 ? 7.076 -6.799 6.269 1.00 96.06 92 ALA A C 1
ATOM 715 O O . ALA A 1 92 ? 7.063 -5.837 7.041 1.00 96.06 92 ALA A O 1
ATOM 716 N N . ALA A 1 93 ? 6.651 -8.004 6.663 1.00 95.38 93 ALA A N 1
ATOM 717 C CA . ALA A 1 93 ? 6.071 -8.281 7.976 1.00 95.38 93 ALA A CA 1
ATOM 718 C C . ALA A 1 93 ? 7.057 -8.015 9.125 1.00 95.38 93 ALA A C 1
ATOM 720 O O . ALA A 1 93 ? 6.690 -7.422 10.141 1.00 95.38 93 ALA A O 1
ATOM 721 N N . THR A 1 94 ? 8.332 -8.375 8.954 1.00 95.94 94 THR A N 1
ATOM 722 C CA . THR A 1 94 ? 9.385 -8.082 9.941 1.00 95.94 94 THR A CA 1
ATOM 723 C C . THR A 1 94 ? 9.553 -6.574 10.131 1.00 95.94 94 THR A C 1
ATOM 725 O O . THR A 1 94 ? 9.680 -6.081 11.256 1.00 95.94 94 THR A O 1
ATOM 728 N N . ARG A 1 95 ? 9.493 -5.802 9.044 1.00 96.50 95 ARG A N 1
ATOM 729 C CA . ARG A 1 95 ? 9.554 -4.334 9.092 1.00 96.50 95 ARG A CA 1
ATOM 730 C C . ARG A 1 95 ? 8.289 -3.692 9.656 1.00 96.50 95 ARG A C 1
ATOM 732 O O . ARG A 1 95 ? 8.389 -2.645 10.298 1.00 96.50 95 ARG A O 1
ATOM 739 N N . ALA A 1 96 ? 7.140 -4.340 9.503 1.00 95.75 96 ALA A N 1
ATOM 740 C CA . ALA A 1 96 ? 5.882 -3.981 10.153 1.00 95.75 96 ALA A CA 1
ATOM 741 C C . ALA A 1 96 ? 5.781 -4.468 11.611 1.00 95.75 96 ALA A C 1
ATOM 743 O O . ALA A 1 96 ? 4.725 -4.339 12.228 1.00 95.75 96 ALA A O 1
ATOM 744 N N . GLY A 1 97 ? 6.849 -5.031 12.189 1.00 95.50 97 GLY A N 1
ATOM 745 C CA . GLY A 1 97 ? 6.785 -5.741 13.467 1.00 95.50 97 GLY A CA 1
ATOM 746 C C . GLY A 1 97 ? 6.184 -4.941 14.629 1.00 95.50 97 GLY A C 1
ATOM 747 O O . GLY A 1 97 ? 5.490 -5.523 15.461 1.00 95.50 97 GLY A O 1
ATOM 748 N N . ARG A 1 98 ? 6.380 -3.612 14.694 1.00 96.19 98 ARG A N 1
ATOM 749 C CA . ARG A 1 98 ? 5.773 -2.777 15.753 1.00 96.19 98 ARG A CA 1
ATOM 750 C C . ARG A 1 98 ? 4.270 -2.615 15.542 1.00 96.19 98 ARG A C 1
ATOM 752 O O . ARG A 1 98 ? 3.515 -2.807 16.495 1.00 96.19 98 ARG A O 1
ATOM 759 N N . LEU A 1 99 ? 3.855 -2.327 14.308 1.00 96.19 99 LEU A N 1
ATOM 760 C CA . LEU A 1 99 ? 2.448 -2.261 13.917 1.00 96.19 99 LEU A CA 1
ATOM 761 C C . LEU A 1 99 ? 1.742 -3.597 14.191 1.00 96.19 99 LEU A C 1
ATOM 763 O O . LEU A 1 99 ? 0.791 -3.638 14.968 1.00 96.19 99 LEU A O 1
ATOM 767 N N . LEU A 1 100 ? 2.259 -4.703 13.643 1.00 96.69 100 LEU A N 1
ATOM 768 C CA . LEU A 1 100 ? 1.655 -6.033 13.777 1.00 96.69 100 LEU A CA 1
ATOM 769 C C . LEU A 1 100 ? 1.613 -6.516 15.231 1.00 96.69 100 LEU A C 1
ATOM 771 O O . LEU A 1 100 ? 0.608 -7.082 15.659 1.00 96.69 100 LEU A O 1
ATOM 775 N N . ALA A 1 101 ? 2.657 -6.264 16.030 1.00 97.25 101 ALA A N 1
ATOM 776 C CA . ALA A 1 101 ? 2.638 -6.598 17.454 1.00 97.25 101 ALA A CA 1
ATOM 777 C C . ALA A 1 101 ? 1.583 -5.786 18.223 1.00 97.25 101 ALA A C 1
ATOM 779 O O . ALA A 1 101 ? 0.921 -6.330 19.111 1.00 97.25 101 ALA A O 1
ATOM 780 N N . GLY A 1 102 ? 1.415 -4.504 17.883 1.00 97.75 102 GLY A N 1
ATOM 781 C CA . GLY A 1 102 ? 0.381 -3.644 18.453 1.00 97.75 102 GLY A CA 1
ATOM 782 C C . GLY A 1 102 ? -1.029 -4.112 18.107 1.00 97.75 102 GLY A C 1
ATOM 783 O O . GLY A 1 102 ? -1.836 -4.316 19.013 1.00 97.75 102 GLY A O 1
ATOM 784 N N . LEU A 1 103 ? -1.285 -4.364 16.822 1.00 97.75 103 LEU A N 1
ATOM 785 C CA . LEU A 1 103 ? -2.563 -4.871 16.322 1.00 97.75 103 LEU A CA 1
ATOM 786 C C . LEU A 1 103 ? -2.906 -6.238 16.923 1.00 97.75 103 LEU A C 1
ATOM 788 O O . LEU A 1 103 ? -4.002 -6.416 17.443 1.00 97.75 103 LEU A O 1
ATOM 792 N N . ARG A 1 104 ? -1.951 -7.176 16.955 1.00 97.94 104 ARG A N 1
ATOM 793 C CA . ARG A 1 104 ? -2.123 -8.492 17.595 1.00 97.94 104 ARG A CA 1
ATOM 794 C C . ARG A 1 104 ? -2.481 -8.370 19.073 1.00 97.94 104 ARG A C 1
ATOM 796 O O . ARG A 1 104 ? -3.318 -9.118 19.572 1.00 97.94 104 ARG A O 1
ATOM 803 N N . ARG A 1 105 ? -1.822 -7.461 19.800 1.00 98.06 105 ARG A N 1
ATOM 804 C CA . ARG A 1 105 ? -2.119 -7.224 21.219 1.00 98.06 105 ARG A CA 1
ATOM 805 C C . ARG A 1 105 ? -3.550 -6.721 21.390 1.00 98.06 105 ARG A C 1
ATOM 807 O O . ARG A 1 105 ? -4.254 -7.232 22.252 1.00 98.06 105 ARG A O 1
ATOM 814 N N . TRP A 1 106 ? -3.979 -5.766 20.568 1.00 98.12 106 TRP A N 1
ATOM 815 C CA . TRP A 1 106 ? -5.348 -5.254 20.607 1.00 98.12 106 TRP A CA 1
ATOM 816 C C . TRP A 1 106 ? -6.386 -6.306 20.226 1.00 98.12 106 TRP A C 1
ATOM 818 O O . TRP A 1 106 ? -7.372 -6.444 20.938 1.00 98.12 106 TRP A O 1
ATOM 828 N N . ALA A 1 107 ? -6.140 -7.093 19.179 1.00 97.75 107 ALA A N 1
ATOM 829 C CA . ALA A 1 107 ? -7.048 -8.154 18.755 1.00 97.75 107 ALA A CA 1
ATOM 830 C C . ALA A 1 107 ? -7.271 -9.217 19.845 1.00 97.75 107 ALA A C 1
ATOM 832 O O . ALA A 1 107 ? -8.369 -9.739 19.989 1.00 97.75 107 ALA A O 1
ATOM 833 N N . ARG A 1 108 ? -6.233 -9.535 20.633 1.00 97.12 108 ARG A N 1
ATOM 834 C CA . ARG A 1 108 ? -6.301 -10.577 21.672 1.00 97.12 108 ARG A CA 1
ATOM 835 C C . ARG A 1 108 ? -6.795 -10.085 23.027 1.00 97.12 108 ARG A C 1
ATOM 837 O O . ARG A 1 108 ? -7.511 -10.809 23.703 1.00 97.12 108 ARG A O 1
ATOM 844 N N . ALA A 1 109 ? -6.355 -8.903 23.453 1.00 97.50 109 ALA A N 1
ATOM 845 C CA . ALA A 1 109 ? -6.566 -8.414 24.819 1.00 97.50 109 ALA A CA 1
ATOM 846 C C . ALA A 1 109 ? -7.435 -7.149 24.889 1.00 97.50 109 ALA A C 1
ATOM 848 O O . ALA A 1 109 ? -7.672 -6.620 25.974 1.00 97.50 109 ALA A O 1
ATOM 849 N N . GLY A 1 110 ? -7.873 -6.629 23.743 1.00 97.81 110 GLY A N 1
ATOM 850 C CA . GLY A 1 110 ? -8.506 -5.323 23.645 1.00 97.81 110 GLY A CA 1
ATOM 851 C C . GLY A 1 110 ? -7.523 -4.158 23.796 1.00 97.81 110 GLY A C 1
ATOM 852 O O . GLY A 1 110 ? -6.331 -4.302 24.099 1.00 97.81 110 GLY A O 1
ATOM 853 N N . MET A 1 111 ? -8.038 -2.956 23.572 1.00 97.94 111 MET A N 1
ATOM 854 C CA . MET A 1 111 ? -7.325 -1.704 23.770 1.00 97.94 111 MET A CA 1
ATOM 855 C C . MET A 1 111 ? -7.511 -1.216 25.204 1.00 97.94 111 MET A C 1
ATOM 857 O O . MET A 1 111 ? -8.637 -1.061 25.669 1.00 97.94 111 MET A O 1
ATOM 861 N N . ALA A 1 112 ? -6.403 -0.953 25.899 1.00 97.56 112 ALA A N 1
ATOM 862 C CA . ALA A 1 112 ? -6.435 -0.301 27.204 1.00 97.56 112 ALA A CA 1
ATOM 863 C C . ALA A 1 112 ? -6.860 1.160 27.061 1.00 97.56 112 ALA A C 1
ATOM 865 O O . ALA A 1 112 ? -6.193 1.932 26.365 1.00 97.56 112 ALA A O 1
ATOM 866 N N . VAL A 1 113 ? -7.910 1.540 27.774 1.00 97.31 113 VAL A N 1
ATOM 867 C CA . VAL A 1 113 ? -8.396 2.918 27.892 1.00 97.31 113 VAL A CA 1
ATOM 868 C C . VAL A 1 113 ? -8.704 3.214 29.361 1.00 97.31 113 VAL A C 1
ATOM 870 O O . VAL A 1 113 ? -8.917 2.268 30.120 1.00 97.31 113 VAL A O 1
ATOM 873 N N . PRO A 1 114 ? -8.732 4.482 29.802 1.00 97.69 114 PRO A N 1
ATOM 874 C CA . PRO A 1 114 ? -9.160 4.810 31.159 1.00 97.69 114 PRO A CA 1
ATOM 875 C C . PRO A 1 114 ? -10.573 4.282 31.441 1.00 97.69 114 PRO A C 1
ATOM 877 O O . PRO A 1 114 ? -11.382 4.192 30.514 1.00 97.69 114 PRO A O 1
ATOM 880 N N . ARG A 1 115 ? -10.888 3.960 32.700 1.00 96.81 115 ARG A N 1
ATOM 881 C CA . ARG A 1 115 ? -12.282 3.819 33.166 1.00 96.81 115 ARG A CA 1
ATOM 882 C C . ARG A 1 115 ? -12.883 5.188 33.469 1.00 96.81 115 ARG A C 1
ATOM 884 O O . ARG A 1 115 ? -12.159 6.151 33.720 1.00 96.81 115 ARG A O 1
ATOM 891 N N . ALA A 1 116 ? -14.209 5.263 33.473 1.00 96.25 116 ALA A N 1
ATOM 892 C CA . ALA A 1 116 ? -14.907 6.416 34.022 1.00 96.25 116 ALA A CA 1
ATOM 893 C C . ALA A 1 116 ? -14.725 6.450 35.549 1.00 96.25 116 ALA A C 1
ATOM 895 O O . ALA A 1 116 ? -14.950 5.451 36.233 1.00 96.25 116 ALA A O 1
ATOM 896 N N . GLY A 1 117 ? -14.290 7.591 36.078 1.00 95.44 117 GLY A N 1
ATOM 897 C CA . GLY A 1 117 ? -14.266 7.864 37.509 1.00 95.44 117 GLY A CA 1
ATOM 898 C C . GLY A 1 117 ? -15.656 8.200 38.048 1.00 95.44 117 GLY A C 1
ATOM 899 O O . GLY A 1 117 ? -16.628 8.309 37.302 1.00 95.44 117 GLY A O 1
ATOM 900 N N . ARG A 1 118 ? -15.749 8.443 39.361 1.00 95.19 118 ARG A N 1
ATOM 901 C CA . ARG A 1 118 ? -17.015 8.823 40.022 1.00 95.19 118 ARG A CA 1
ATOM 902 C C . ARG A 1 118 ? -17.629 10.117 39.468 1.00 95.19 118 ARG A C 1
ATOM 904 O O . ARG A 1 118 ? -18.839 10.275 39.500 1.00 95.19 118 ARG A O 1
ATOM 911 N N . ASN A 1 119 ? -16.802 11.020 38.938 1.00 94.81 119 ASN A N 1
ATOM 912 C CA . ASN A 1 119 ? -17.221 12.267 38.288 1.00 94.81 119 ASN A CA 1
ATOM 913 C C . ASN A 1 119 ? -17.542 12.099 36.789 1.00 94.81 119 ASN A C 1
ATOM 915 O O . ASN A 1 119 ? -17.689 13.093 36.081 1.00 94.81 119 ASN A O 1
ATOM 919 N N . GLY A 1 120 ? -17.575 10.863 36.281 1.00 93.94 120 GLY A N 1
ATOM 920 C CA . GLY A 1 120 ? -17.796 10.582 34.868 1.00 93.94 120 GLY A CA 1
ATOM 921 C C . GLY A 1 120 ? -16.661 11.050 33.955 1.00 93.94 120 GLY A C 1
ATOM 922 O O . GLY A 1 120 ? -16.890 11.188 32.765 1.00 93.94 120 GLY A O 1
ATOM 923 N N . ARG A 1 121 ? -15.450 11.323 34.458 1.00 96.19 121 ARG A N 1
ATOM 924 C CA . ARG A 1 121 ? -14.275 11.672 33.633 1.00 96.19 121 ARG A CA 1
ATOM 925 C C . ARG A 1 121 ? -13.315 10.482 33.507 1.00 96.19 121 ARG A C 1
ATOM 927 O O . ARG A 1 121 ? -13.387 9.571 34.332 1.00 96.19 121 ARG A O 1
ATOM 934 N N . PRO A 1 122 ? -12.395 10.465 32.526 1.00 95.81 122 PRO A N 1
ATOM 935 C CA . PRO A 1 122 ? -11.341 9.452 32.462 1.00 95.81 122 PRO A CA 1
ATOM 936 C C . PRO A 1 122 ? -10.495 9.458 33.747 1.00 95.81 122 PRO A C 1
ATOM 938 O O . PRO A 1 122 ? -9.855 10.460 34.063 1.00 95.81 122 PRO A O 1
ATOM 941 N N . ALA A 1 123 ? -10.483 8.355 34.495 1.00 94.69 123 ALA A N 1
ATOM 942 C CA . ALA A 1 123 ? -9.722 8.239 35.736 1.00 94.69 123 ALA A CA 1
ATOM 943 C C . ALA A 1 123 ? -8.312 7.688 35.474 1.00 94.69 123 ALA A C 1
ATOM 945 O O . ALA A 1 123 ? -8.149 6.583 34.948 1.00 94.69 123 ALA A O 1
ATOM 946 N N . ALA A 1 124 ? -7.284 8.443 35.872 1.00 88.31 124 ALA A N 1
ATOM 947 C CA . ALA A 1 124 ? -5.897 7.992 35.795 1.00 88.31 124 ALA A CA 1
ATOM 948 C C . ALA A 1 124 ? -5.674 6.736 36.660 1.00 88.31 124 ALA A C 1
ATOM 950 O O . ALA A 1 124 ? -6.254 6.596 37.734 1.00 88.31 124 ALA A O 1
ATOM 951 N N . GLY A 1 125 ? -4.847 5.806 36.179 1.00 90.31 125 GLY A N 1
ATOM 952 C CA . GLY A 1 125 ? -4.470 4.595 36.922 1.00 90.31 125 GLY A CA 1
ATOM 953 C C . GLY A 1 125 ? -5.493 3.452 36.918 1.00 90.31 125 GLY A C 1
ATOM 954 O O . GLY A 1 125 ? -5.171 2.368 37.392 1.00 90.31 125 GLY A O 1
ATOM 955 N N . THR A 1 126 ? -6.690 3.635 36.346 1.00 94.38 126 THR A N 1
ATOM 956 C CA . THR A 1 126 ? -7.677 2.549 36.190 1.00 94.38 126 THR A CA 1
ATOM 957 C C . THR A 1 126 ? -7.989 2.304 34.720 1.00 94.38 126 THR A C 1
ATOM 959 O O . THR A 1 126 ? -8.316 3.234 33.985 1.00 94.38 126 THR A O 1
ATOM 962 N N . GLU A 1 127 ? -7.894 1.048 34.274 1.00 96.38 127 GLU A N 1
ATOM 963 C CA . GLU A 1 127 ? -8.082 0.691 32.864 1.00 96.38 127 GLU A CA 1
ATOM 964 C C . GLU A 1 127 ? -9.326 -0.177 32.625 1.00 96.38 127 GLU A C 1
ATOM 966 O O . GLU A 1 127 ? -9.665 -1.082 33.392 1.00 96.38 127 GLU A O 1
ATOM 971 N N . ALA A 1 128 ? -10.003 0.089 31.513 1.00 96.31 128 ALA A N 1
ATOM 972 C CA . ALA A 1 128 ? -10.934 -0.816 30.860 1.00 96.31 128 ALA A CA 1
ATOM 973 C C . ALA A 1 128 ? -10.293 -1.360 29.577 1.00 96.31 128 ALA A C 1
ATOM 975 O O . ALA A 1 128 ? -9.402 -0.738 28.990 1.00 96.31 128 ALA A O 1
ATOM 976 N N . ARG A 1 129 ? -10.752 -2.535 29.141 1.00 97.81 129 ARG A N 1
ATOM 977 C CA . ARG A 1 129 ? -10.356 -3.135 27.865 1.00 97.81 129 ARG A CA 1
ATOM 978 C C . ARG A 1 129 ? -11.514 -3.004 26.892 1.00 97.81 129 ARG A C 1
ATOM 980 O O . ARG A 1 129 ? -12.569 -3.579 27.126 1.00 97.81 129 ARG A O 1
ATOM 987 N N . VAL A 1 130 ? -11.301 -2.260 25.813 1.00 98.00 130 VAL A N 1
ATOM 988 C CA . VAL A 1 130 ? -12.256 -2.169 24.703 1.00 98.00 130 VAL A CA 1
ATOM 989 C C . VAL A 1 130 ? -11.915 -3.256 23.681 1.00 98.00 130 VAL A C 1
ATOM 991 O O . VAL A 1 130 ? -10.783 -3.258 23.189 1.00 98.00 130 VAL A O 1
ATOM 994 N N . PRO A 1 131 ? -12.829 -4.183 23.351 1.00 98.31 131 PRO A N 1
ATOM 995 C CA . PRO A 1 131 ? -12.623 -5.173 22.297 1.00 98.31 131 PRO A CA 1
ATOM 996 C C . PRO A 1 131 ? -12.232 -4.528 20.962 1.00 98.31 131 PRO A C 1
ATOM 998 O O . PRO A 1 131 ? -12.819 -3.518 20.557 1.00 98.31 131 PRO A O 1
ATOM 1001 N N . VAL A 1 132 ? -11.255 -5.124 20.268 1.00 98.31 132 VAL A N 1
ATOM 1002 C CA . VAL A 1 132 ? -10.778 -4.632 18.968 1.00 98.31 132 VAL A CA 1
ATOM 1003 C C . VAL A 1 132 ? -10.857 -5.722 17.907 1.00 98.31 132 VAL A C 1
ATOM 1005 O O . VAL A 1 132 ? -10.195 -6.749 18.026 1.00 98.31 132 VAL A O 1
ATOM 1008 N N . GLY A 1 133 ? -11.620 -5.478 16.843 1.00 97.94 133 GLY A N 1
ATOM 1009 C CA . GLY A 1 133 ? -11.545 -6.261 15.611 1.00 97.94 133 GLY A CA 1
ATOM 1010 C C . GLY A 1 133 ? -10.489 -5.672 14.680 1.00 97.94 133 GLY A C 1
ATOM 1011 O O . GLY A 1 133 ? -10.484 -4.465 14.468 1.00 97.94 133 GLY A O 1
ATOM 1012 N N . VAL A 1 134 ? -9.600 -6.495 14.117 1.00 98.06 134 VAL A N 1
ATOM 1013 C CA . VAL A 1 134 ? -8.590 -6.038 13.146 1.00 98.06 134 VAL A CA 1
ATOM 1014 C C . VAL A 1 134 ? -8.806 -6.729 11.808 1.00 98.06 134 VAL A C 1
ATOM 1016 O O . VAL A 1 134 ? -8.869 -7.961 11.748 1.00 98.06 134 VAL A O 1
ATOM 1019 N N . VAL A 1 135 ? -8.896 -5.936 10.742 1.00 97.56 135 VAL A N 1
ATOM 1020 C CA . VAL A 1 135 ? -9.010 -6.418 9.364 1.00 97.56 135 VAL A CA 1
ATOM 1021 C C . VAL A 1 135 ? -7.966 -5.741 8.483 1.00 97.56 135 VAL A C 1
ATOM 1023 O O . VAL A 1 135 ? -7.841 -4.521 8.495 1.00 97.56 135 VAL A O 1
ATOM 1026 N N . LEU A 1 136 ? -7.221 -6.541 7.729 1.00 96.44 136 LEU A N 1
ATOM 1027 C CA . LEU A 1 136 ? -6.367 -6.111 6.627 1.00 96.44 136 LEU A CA 1
ATOM 1028 C C . LEU A 1 136 ? -7.150 -6.329 5.332 1.00 96.44 136 LEU A C 1
ATOM 1030 O O . LEU A 1 136 ? -7.575 -7.451 5.062 1.00 96.44 136 LEU A O 1
ATOM 1034 N N . LEU A 1 137 ? -7.355 -5.284 4.545 1.00 94.19 137 LEU A N 1
ATOM 1035 C CA . LEU A 1 137 ? -7.856 -5.436 3.186 1.00 94.19 137 LEU A CA 1
ATOM 1036 C C . LEU A 1 137 ? -6.669 -5.569 2.236 1.00 94.19 137 LEU A C 1
ATOM 1038 O O . LEU A 1 137 ? -5.681 -4.859 2.410 1.00 94.19 137 LEU A O 1
ATOM 1042 N N . ALA A 1 138 ? -6.751 -6.484 1.276 1.00 92.12 138 ALA A N 1
ATOM 1043 C CA . ALA A 1 138 ? -5.785 -6.574 0.190 1.00 92.12 138 ALA A CA 1
ATOM 1044 C C . ALA A 1 138 ? -5.993 -5.406 -0.791 1.00 92.12 138 ALA A C 1
ATOM 1046 O O . ALA A 1 138 ? -7.126 -5.039 -1.103 1.00 92.12 138 ALA A O 1
ATOM 1047 N N . GLY A 1 139 ? -4.897 -4.808 -1.248 1.00 91.06 139 GLY A N 1
ATOM 1048 C CA . GLY A 1 139 ? -4.858 -3.809 -2.311 1.00 91.06 139 GLY A CA 1
ATOM 1049 C C . GLY A 1 139 ? -4.056 -4.289 -3.520 1.00 91.06 139 GLY A C 1
ATOM 1050 O O . GLY A 1 139 ? -3.648 -5.448 -3.597 1.00 91.06 139 GLY A O 1
ATOM 1051 N N . ASP A 1 140 ? -3.793 -3.398 -4.477 1.00 90.00 140 ASP A N 1
ATOM 1052 C CA . ASP A 1 140 ? -3.056 -3.758 -5.694 1.00 90.00 140 ASP A CA 1
ATOM 1053 C C . ASP A 1 140 ? -1.565 -4.013 -5.434 1.00 90.00 140 ASP A C 1
ATOM 1055 O O . ASP A 1 140 ? -0.909 -4.713 -6.206 1.00 90.00 140 ASP A O 1
ATOM 1059 N N . ARG A 1 141 ? -0.996 -3.459 -4.355 1.00 92.88 141 ARG A N 1
ATOM 1060 C CA . ARG A 1 141 ? 0.417 -3.666 -3.983 1.00 92.88 141 ARG A CA 1
ATOM 1061 C C . ARG A 1 141 ? 0.643 -4.906 -3.124 1.00 92.88 141 ARG A C 1
ATOM 1063 O O . ARG A 1 141 ? 1.779 -5.376 -3.016 1.00 92.88 141 ARG A O 1
ATOM 1070 N N . ASP A 1 142 ? -0.411 -5.439 -2.520 1.00 94.06 142 ASP A N 1
ATOM 1071 C CA . ASP A 1 142 ? -0.372 -6.600 -1.638 1.00 94.06 142 ASP A CA 1
ATOM 1072 C C . ASP A 1 142 ? -1.499 -7.605 -1.924 1.00 94.06 142 ASP A C 1
ATOM 1074 O O . ASP A 1 142 ? -1.954 -8.309 -1.029 1.00 94.06 142 ASP A O 1
ATOM 1078 N N . ALA A 1 143 ? -1.883 -7.755 -3.195 1.00 90.44 143 ALA A N 1
ATOM 1079 C CA . ALA A 1 143 ? -3.022 -8.572 -3.629 1.00 90.44 143 ALA A CA 1
ATOM 1080 C C . ALA A 1 143 ? -2.978 -10.041 -3.157 1.00 90.44 143 ALA A C 1
ATOM 1082 O O . ALA A 1 143 ? -4.007 -10.676 -2.948 1.00 90.44 143 ALA A O 1
ATOM 1083 N N . TRP A 1 144 ? -1.789 -10.608 -2.944 1.00 89.62 144 TRP A N 1
ATOM 1084 C CA . TRP A 1 144 ? -1.623 -11.972 -2.423 1.00 89.62 144 TRP A CA 1
ATOM 1085 C C . TRP A 1 144 ? -1.591 -12.075 -0.896 1.00 89.62 144 TRP A C 1
ATOM 1087 O O . TRP A 1 144 ? -1.262 -13.131 -0.353 1.00 89.62 144 TRP A O 1
ATOM 1097 N N . LEU A 1 145 ? -1.882 -10.990 -0.176 1.00 90.94 145 LEU A N 1
ATOM 1098 C CA . LEU A 1 145 ? -1.901 -10.971 1.284 1.00 90.94 145 LEU A CA 1
ATOM 1099 C C . LEU A 1 145 ? -2.863 -12.031 1.845 1.00 90.94 145 LEU A C 1
ATOM 1101 O O . LEU A 1 145 ? -2.603 -12.592 2.907 1.00 90.94 145 LEU A O 1
ATOM 1105 N N . GLU A 1 146 ? -3.909 -12.385 1.095 1.00 87.88 146 GLU A N 1
ATOM 1106 C CA . GLU A 1 146 ? -4.847 -13.467 1.416 1.00 87.88 146 GLU A CA 1
ATOM 1107 C C . GLU A 1 146 ? -4.172 -14.824 1.663 1.00 87.88 146 GLU A C 1
ATOM 1109 O O . GLU A 1 146 ? -4.651 -15.627 2.463 1.00 87.88 146 GLU A O 1
ATOM 1114 N N . GLU A 1 147 ? -3.016 -15.086 1.054 1.00 88.06 147 GLU A N 1
ATOM 1115 C CA . GLU A 1 147 ? -2.254 -16.316 1.297 1.00 88.06 147 GLU A CA 1
ATOM 1116 C C . GLU A 1 147 ? -1.777 -16.427 2.752 1.00 88.06 147 GLU A C 1
ATOM 1118 O O . GLU A 1 147 ? -1.572 -17.526 3.272 1.00 88.06 147 GLU A O 1
ATOM 1123 N N . ALA A 1 148 ? -1.635 -15.288 3.433 1.00 90.62 148 ALA A N 1
ATOM 1124 C CA . ALA A 1 148 ? -1.263 -15.212 4.836 1.00 90.62 148 ALA A CA 1
ATOM 1125 C C . ALA A 1 148 ? -2.457 -15.388 5.788 1.00 90.62 148 ALA A C 1
ATOM 1127 O O . ALA A 1 148 ? -2.254 -15.362 7.004 1.00 90.62 148 ALA A O 1
ATOM 1128 N N . GLN A 1 149 ? -3.682 -15.594 5.285 1.00 93.19 149 GLN A N 1
ATOM 1129 C CA . GLN A 1 149 ? -4.909 -15.643 6.092 1.00 93.19 149 GLN A CA 1
ATOM 1130 C C . GLN A 1 149 ? -4.821 -16.656 7.242 1.00 93.19 149 GLN A C 1
ATOM 1132 O O . GLN A 1 149 ? -5.209 -16.350 8.371 1.00 93.19 149 GLN A O 1
ATOM 1137 N N . LEU A 1 150 ? -4.265 -17.848 6.996 1.00 91.62 150 LEU A N 1
ATOM 1138 C CA . LEU A 1 150 ? -4.099 -18.870 8.037 1.00 91.62 150 LEU A CA 1
ATOM 1139 C C . LEU A 1 150 ? -3.156 -18.412 9.163 1.00 91.62 150 LEU A C 1
ATOM 1141 O O . LEU A 1 150 ? -3.364 -18.748 10.326 1.00 91.62 150 LEU A O 1
ATOM 1145 N N . VAL A 1 151 ? -2.109 -17.655 8.833 1.00 92.19 151 VAL A N 1
ATOM 1146 C CA . VAL A 1 151 ? -1.146 -17.144 9.818 1.00 92.19 151 VAL A CA 1
ATOM 1147 C C . VAL A 1 151 ? -1.722 -15.932 10.551 1.00 92.19 151 VAL A C 1
ATOM 1149 O O . VAL A 1 151 ? -1.616 -15.847 11.774 1.00 92.19 151 VAL A O 1
ATOM 1152 N N . ALA A 1 152 ? -2.377 -15.019 9.833 1.00 93.69 152 ALA A N 1
ATOM 1153 C CA . ALA A 1 152 ? -2.999 -13.830 10.405 1.00 93.69 152 ALA A CA 1
ATOM 1154 C C . ALA A 1 152 ? -4.134 -14.175 11.384 1.00 93.69 152 ALA A C 1
ATOM 1156 O O . ALA A 1 152 ? -4.205 -13.592 12.471 1.00 93.69 152 ALA A O 1
ATOM 1157 N N . SER A 1 153 ? -4.956 -15.181 11.070 1.00 94.44 153 SER A N 1
ATOM 1158 C CA . SER A 1 153 ? -6.078 -15.595 11.922 1.00 94.44 153 SER A CA 1
ATOM 1159 C C . SER A 1 153 ? -5.625 -16.119 13.290 1.00 94.44 153 SER A C 1
ATOM 1161 O O . SER A 1 153 ? -6.234 -15.786 14.307 1.00 94.44 153 SER A O 1
ATOM 1163 N N . ARG A 1 154 ? -4.476 -16.809 13.368 1.00 95.69 154 ARG A N 1
ATOM 1164 C CA . ARG A 1 154 ? -3.829 -17.211 14.641 1.00 95.69 154 ARG A CA 1
ATOM 1165 C C . ARG A 1 154 ? -3.448 -16.015 15.523 1.00 95.69 154 ARG A C 1
ATOM 1167 O O . ARG A 1 154 ? -3.189 -16.154 16.724 1.00 95.69 154 ARG A O 1
ATOM 1174 N N . HIS A 1 155 ? -3.384 -14.821 14.945 1.00 95.44 155 HIS A N 1
ATOM 1175 C CA . HIS A 1 155 ? -3.112 -13.565 15.633 1.00 95.44 155 HIS A CA 1
ATOM 1176 C C . HIS A 1 155 ? -4.362 -12.704 15.857 1.00 95.44 155 HIS A C 1
ATOM 1178 O O . HIS A 1 155 ? -4.224 -11.601 16.380 1.00 95.44 155 HIS A O 1
ATOM 1184 N N . GLY A 1 156 ? -5.558 -13.215 15.542 1.00 96.12 156 GLY A N 1
ATOM 1185 C CA . GLY A 1 156 ? -6.819 -12.477 15.663 1.00 96.12 156 GLY A CA 1
ATOM 1186 C C . GLY A 1 156 ? -7.006 -11.413 14.579 1.00 96.12 156 GLY A C 1
ATOM 1187 O O . GLY A 1 156 ? -7.812 -10.504 14.747 1.00 96.12 156 GLY A O 1
ATOM 1188 N N . ILE A 1 157 ? -6.244 -11.501 13.485 1.00 97.00 157 ILE A N 1
ATOM 1189 C CA . ILE A 1 157 ? -6.308 -10.568 12.362 1.00 97.00 157 ILE A CA 1
ATOM 1190 C C . ILE A 1 157 ? -6.999 -11.274 11.198 1.00 97.00 157 ILE A C 1
ATOM 1192 O O . ILE A 1 157 ? -6.623 -12.387 10.832 1.00 97.00 157 ILE A O 1
ATOM 1196 N N . ARG A 1 158 ? -8.010 -10.629 10.618 1.00 97.12 158 ARG A N 1
ATOM 1197 C CA . ARG A 1 158 ? -8.673 -11.113 9.401 1.00 97.12 158 ARG A CA 1
ATOM 1198 C C . ARG A 1 158 ? -8.078 -10.428 8.178 1.00 97.12 158 ARG A C 1
ATOM 1200 O O . ARG A 1 158 ? -7.709 -9.261 8.263 1.00 97.12 158 ARG A O 1
ATOM 1207 N N . ILE A 1 159 ? -8.016 -11.139 7.063 1.00 95.31 159 ILE A N 1
ATOM 1208 C CA . ILE A 1 159 ? -7.670 -10.610 5.746 1.00 95.31 159 ILE A CA 1
ATOM 1209 C C . ILE A 1 159 ? -8.893 -10.783 4.846 1.00 95.31 159 ILE A C 1
ATOM 1211 O O . ILE A 1 159 ? -9.601 -11.787 4.953 1.00 95.31 159 ILE A O 1
ATOM 1215 N N . GLY A 1 160 ? -9.163 -9.802 3.997 1.00 92.44 160 GLY A N 1
ATOM 1216 C CA . GLY A 1 160 ? -10.199 -9.893 2.974 1.00 92.44 160 GLY A CA 1
ATOM 1217 C C . GLY A 1 160 ? -10.012 -8.829 1.904 1.00 92.44 160 GLY A C 1
ATOM 1218 O O . GLY A 1 160 ? -9.012 -8.122 1.901 1.00 92.44 160 GLY A O 1
ATOM 1219 N N . VAL A 1 161 ? -10.993 -8.695 1.021 1.00 88.38 161 VAL A N 1
ATOM 1220 C CA . VAL A 1 161 ? -11.039 -7.634 -0.003 1.00 88.38 161 VAL A CA 1
ATOM 1221 C C . VAL A 1 161 ? -11.983 -6.498 0.385 1.00 88.38 161 VAL A C 1
ATOM 1223 O O . VAL A 1 161 ? -11.745 -5.342 0.061 1.00 88.38 161 VAL A O 1
ATOM 1226 N N . VAL A 1 162 ? -13.012 -6.809 1.178 1.00 90.44 162 VAL A N 1
ATOM 1227 C CA . VAL A 1 162 ? -14.010 -5.850 1.657 1.00 90.44 162 VAL A CA 1
ATOM 1228 C C . VAL A 1 162 ? -14.234 -6.042 3.153 1.00 90.44 162 VAL A C 1
ATOM 1230 O O . VAL A 1 162 ? -14.281 -7.168 3.658 1.00 90.44 162 VAL A O 1
ATOM 1233 N N . TRP A 1 163 ? -14.398 -4.935 3.872 1.00 93.00 163 TRP A N 1
ATOM 1234 C CA . TRP A 1 163 ? -14.998 -4.932 5.203 1.00 93.00 163 TRP A CA 1
ATOM 1235 C C . TRP A 1 163 ? -16.391 -4.323 5.095 1.00 93.00 163 TRP A C 1
ATOM 1237 O O . TRP A 1 163 ? -16.536 -3.257 4.508 1.00 93.00 163 TRP A O 1
ATOM 1247 N N . ALA A 1 164 ? -17.398 -4.977 5.661 1.00 90.19 164 ALA A N 1
ATOM 1248 C CA . ALA A 1 164 ? -18.758 -4.459 5.709 1.00 90.19 164 ALA A CA 1
ATOM 1249 C C . ALA A 1 164 ? -19.363 -4.692 7.096 1.00 90.19 164 ALA A C 1
ATOM 1251 O O . ALA A 1 164 ? -19.097 -5.714 7.738 1.00 90.19 164 ALA A O 1
ATOM 1252 N N . ASP A 1 165 ? -20.176 -3.740 7.541 1.00 86.31 165 ASP A N 1
ATOM 1253 C CA . ASP A 1 165 ? -20.980 -3.812 8.757 1.00 86.31 165 ASP A CA 1
ATOM 1254 C C . ASP A 1 165 ? -22.429 -3.484 8.394 1.00 86.31 165 ASP A C 1
ATOM 1256 O O . ASP A 1 165 ? -22.809 -2.317 8.274 1.00 86.31 165 ASP A O 1
ATOM 1260 N N . SER A 1 166 ? -23.234 -4.534 8.211 1.00 75.06 166 SER A N 1
ATOM 1261 C CA . SER A 1 166 ? -24.644 -4.422 7.828 1.00 75.06 166 SER A CA 1
ATOM 1262 C C . SER A 1 166 ? -25.488 -3.702 8.877 1.00 75.06 166 SER A C 1
ATOM 1264 O O . SER A 1 166 ? -26.497 -3.097 8.531 1.00 75.06 166 SER A O 1
ATOM 1266 N N . PHE A 1 167 ? -25.075 -3.720 10.149 1.00 72.44 167 PHE A N 1
ATOM 1267 C CA . PHE A 1 167 ? -25.779 -3.004 11.209 1.00 72.44 167 PHE A CA 1
ATOM 1268 C C . PHE A 1 167 ? -25.551 -1.492 11.123 1.00 72.44 167 PHE A C 1
ATOM 1270 O O . PHE A 1 167 ? -26.424 -0.712 11.492 1.00 72.44 167 PHE A O 1
ATOM 1277 N N . ARG A 1 168 ? -24.374 -1.074 10.645 1.00 72.56 168 ARG A N 1
ATOM 1278 C CA . ARG A 1 168 ? -24.002 0.343 10.518 1.00 72.56 168 ARG A CA 1
ATOM 1279 C C . ARG A 1 168 ? -24.166 0.896 9.107 1.00 72.56 168 ARG A C 1
ATOM 1281 O O . ARG A 1 168 ? -23.906 2.078 8.920 1.00 72.56 168 ARG A O 1
ATOM 1288 N N . GLY A 1 169 ? -24.535 0.060 8.133 1.00 81.94 169 GLY A N 1
ATOM 1289 C CA . GLY A 1 169 ? -24.571 0.448 6.724 1.00 81.94 169 GLY A CA 1
ATOM 1290 C C . GLY A 1 169 ? -23.244 1.074 6.301 1.00 81.94 169 GLY A C 1
ATOM 1291 O O . GLY A 1 169 ? -23.216 2.198 5.814 1.00 81.94 169 GLY A O 1
ATOM 1292 N N . ALA A 1 170 ? -22.122 0.416 6.587 1.00 84.50 170 ALA A N 1
ATOM 1293 C CA . ALA A 1 170 ? -20.801 0.930 6.236 1.00 84.50 170 ALA A CA 1
ATOM 1294 C C . ALA A 1 170 ? -19.978 -0.153 5.552 1.00 84.50 170 ALA A C 1
ATOM 1296 O O . ALA A 1 170 ? -19.906 -1.284 6.045 1.00 84.50 170 ALA A O 1
ATOM 1297 N N . SER A 1 171 ? -19.300 0.219 4.468 1.00 88.38 171 SER A N 1
ATOM 1298 C CA . SER A 1 171 ? -18.367 -0.652 3.767 1.00 88.38 171 SER A CA 1
ATOM 1299 C C . SER A 1 171 ? -17.049 0.059 3.464 1.00 88.38 171 SER A C 1
ATOM 1301 O O . SER A 1 171 ? -16.960 1.255 3.190 1.00 88.38 171 SER A O 1
ATOM 1303 N N . VAL A 1 172 ? -15.965 -0.696 3.568 1.00 88.50 172 VAL A N 1
ATOM 1304 C CA . VAL A 1 172 ? -14.612 -0.232 3.281 1.00 88.50 172 VAL A CA 1
ATOM 1305 C C . VAL A 1 172 ? -14.052 -1.135 2.199 1.00 88.50 172 VAL A C 1
ATOM 1307 O O . VAL A 1 172 ? -14.023 -2.359 2.359 1.00 88.50 172 VAL A O 1
ATOM 1310 N N . ARG A 1 173 ? -13.612 -0.514 1.106 1.00 87.94 173 ARG A N 1
ATOM 1311 C CA . ARG A 1 173 ? -13.038 -1.171 -0.073 1.00 87.94 173 ARG A CA 1
ATOM 1312 C C . ARG A 1 173 ? -11.721 -0.493 -0.419 1.00 87.94 173 ARG A C 1
ATOM 1314 O O . ARG A 1 173 ? -11.526 0.690 -0.121 1.00 87.94 173 ARG A O 1
ATOM 1321 N N . HIS A 1 174 ? -10.801 -1.218 -1.044 1.00 85.44 174 HIS A N 1
ATOM 1322 C CA . HIS A 1 174 ? -9.581 -0.580 -1.522 1.00 85.44 174 HIS A CA 1
ATOM 1323 C C . HIS A 1 174 ? -9.832 0.094 -2.874 1.00 85.44 174 HIS A C 1
ATOM 1325 O O . HIS A 1 174 ? -10.442 -0.492 -3.765 1.00 85.44 174 HIS A O 1
ATOM 1331 N N . GLY A 1 175 ? -9.325 1.318 -3.048 1.00 81.62 175 GLY A N 1
ATOM 1332 C CA . GLY A 1 175 ? -9.617 2.144 -4.224 1.00 81.62 175 GLY A CA 1
ATOM 1333 C C . GLY A 1 175 ? -9.195 1.525 -5.562 1.00 81.62 175 GLY A C 1
ATOM 1334 O O . GLY A 1 175 ? -9.723 1.929 -6.591 1.00 81.62 175 GLY A O 1
ATOM 1335 N N . HIS A 1 176 ? -8.282 0.547 -5.558 1.00 83.31 176 HIS A N 1
ATOM 1336 C CA . HIS A 1 176 ? -7.799 -0.119 -6.772 1.00 83.31 176 HIS A CA 1
ATOM 1337 C C . HIS A 1 176 ? -8.900 -0.832 -7.569 1.00 83.31 176 HIS A C 1
ATOM 1339 O O . HIS A 1 176 ? -8.772 -1.031 -8.772 1.00 83.31 176 HIS A O 1
ATOM 1345 N N . GLU A 1 177 ? -10.010 -1.187 -6.923 1.00 80.75 177 GLU A N 1
ATOM 1346 C CA . GLU A 1 177 ? -11.164 -1.783 -7.603 1.00 80.75 177 GLU A CA 1
ATOM 1347 C C . GLU A 1 177 ? -11.795 -0.808 -8.612 1.00 80.75 177 GLU A C 1
ATOM 1349 O O . GLU A 1 177 ? -12.501 -1.227 -9.524 1.00 80.75 177 GLU A O 1
ATOM 1354 N N . PHE A 1 178 ? -11.502 0.487 -8.462 1.00 78.25 178 PHE A N 1
ATOM 1355 C CA . PHE A 1 178 ? -11.979 1.584 -9.297 1.00 78.25 178 PHE A CA 1
ATOM 1356 C C . PHE A 1 178 ? -10.849 2.246 -10.101 1.00 78.25 178 PHE A C 1
ATOM 1358 O O . PHE A 1 178 ? -11.044 3.330 -10.637 1.00 78.25 178 PHE A O 1
ATOM 1365 N N . ASP A 1 179 ? -9.647 1.668 -10.149 1.00 80.69 179 ASP A N 1
ATOM 1366 C CA . ASP A 1 179 ? -8.552 2.194 -10.969 1.00 80.69 179 ASP A CA 1
ATOM 1367 C C . ASP A 1 179 ? -8.370 1.289 -12.206 1.00 80.69 179 ASP A C 1
ATOM 1369 O O . ASP A 1 179 ? -8.045 0.107 -12.061 1.00 80.69 179 ASP A O 1
ATOM 1373 N N . PRO A 1 180 ? -8.573 1.816 -13.431 1.00 83.56 180 PRO A N 1
ATOM 1374 C CA . PRO A 1 180 ? -8.533 1.026 -14.664 1.00 83.56 180 PRO A CA 1
ATOM 1375 C C . PRO A 1 180 ? -7.142 0.458 -14.965 1.00 83.56 180 PRO A C 1
ATOM 1377 O O . PRO A 1 180 ? -6.999 -0.425 -15.807 1.00 83.56 180 PRO A O 1
ATOM 1380 N N . PHE A 1 181 ? -6.091 0.937 -14.296 1.00 88.50 181 PHE A N 1
ATOM 1381 C CA . PHE A 1 181 ? -4.744 0.384 -14.425 1.00 88.50 181 PHE A CA 1
ATOM 1382 C C . PHE A 1 181 ? -4.476 -0.781 -13.463 1.00 88.50 181 PHE A C 1
ATOM 1384 O O . PHE A 1 181 ? -3.433 -1.438 -13.567 1.00 88.50 181 PHE A O 1
ATOM 1391 N N . THR A 1 182 ? -5.383 -1.024 -12.514 1.00 85.94 182 THR A N 1
ATOM 1392 C CA . THR A 1 182 ? -5.300 -2.092 -11.506 1.00 85.94 182 THR A CA 1
ATOM 1393 C C . THR A 1 182 ? -6.411 -3.131 -11.631 1.00 85.94 182 THR A C 1
ATOM 1395 O O . THR A 1 182 ? -6.320 -4.171 -10.982 1.00 85.94 182 THR A O 1
ATOM 1398 N N . SER A 1 183 ? -7.419 -2.900 -12.469 1.00 79.56 183 SER A N 1
ATOM 1399 C CA . SER A 1 183 ? -8.444 -3.876 -12.846 1.00 79.56 183 SER A CA 1
ATOM 1400 C C . SER A 1 183 ? -8.343 -4.224 -14.339 1.00 79.56 183 SER A C 1
ATOM 1402 O O . SER A 1 183 ? -7.915 -3.413 -15.159 1.00 79.56 183 SER A O 1
ATOM 1404 N N . GLY A 1 184 ? -8.650 -5.475 -14.691 1.00 66.62 184 GLY A N 1
ATOM 1405 C CA . GLY A 1 184 ? -8.821 -5.902 -16.083 1.00 66.62 184 GLY A CA 1
ATOM 1406 C C . GLY A 1 184 ? -10.302 -5.919 -16.455 1.00 66.62 184 GLY A C 1
ATOM 1407 O O . GLY A 1 184 ? -11.145 -6.140 -15.585 1.00 66.62 184 GLY A O 1
ATOM 1408 N N . ASP A 1 185 ? -10.618 -5.714 -17.733 1.00 58.62 185 ASP A N 1
ATOM 1409 C CA . ASP A 1 185 ? -11.993 -5.798 -18.226 1.00 58.62 185 ASP A CA 1
ATOM 1410 C C . ASP A 1 185 ? -12.548 -7.216 -18.054 1.00 58.62 185 ASP A C 1
ATOM 1412 O O . ASP A 1 185 ? -12.035 -8.181 -18.620 1.00 58.62 185 ASP A O 1
ATOM 1416 N N . GLY A 1 186 ? -13.609 -7.353 -17.259 1.00 54.16 186 GLY A N 1
ATOM 1417 C CA . GLY A 1 186 ? -14.443 -8.558 -17.217 1.00 54.16 186 GLY A CA 1
ATOM 1418 C C . GLY A 1 186 ? -13.848 -9.793 -16.530 1.00 54.16 186 GLY A C 1
ATOM 1419 O O . GLY A 1 186 ? -14.596 -10.731 -16.247 1.00 54.16 186 GLY A O 1
ATOM 1420 N N . GLU A 1 187 ? -12.557 -9.816 -16.187 1.00 52.81 187 GLU A N 1
ATOM 1421 C CA . GLU A 1 187 ? -12.056 -10.804 -15.233 1.00 52.81 187 GLU A CA 1
ATOM 1422 C C . GLU A 1 187 ? -12.628 -10.459 -13.862 1.00 52.81 187 GLU A C 1
ATOM 1424 O O . GLU A 1 187 ? -12.373 -9.389 -13.309 1.00 52.81 187 GLU A O 1
ATOM 1429 N N . SER A 1 188 ? -13.458 -11.364 -13.334 1.00 50.28 188 SER A N 1
ATOM 1430 C CA . SER A 1 188 ? -14.033 -11.222 -12.002 1.00 50.28 188 SER A CA 1
ATOM 1431 C C . SER A 1 188 ? -12.935 -10.780 -11.041 1.00 50.28 188 SER A C 1
ATOM 1433 O O . SER A 1 188 ? -11.896 -11.432 -10.969 1.00 50.28 188 SER A O 1
ATOM 1435 N N . ALA A 1 189 ? -13.175 -9.729 -10.254 1.00 53.91 189 ALA A N 1
ATOM 1436 C CA . ALA A 1 189 ? -12.302 -9.353 -9.140 1.00 53.91 189 ALA A CA 1
ATOM 1437 C C . ALA A 1 189 ? -12.017 -10.538 -8.181 1.00 53.91 189 ALA A C 1
ATOM 1439 O O . ALA A 1 189 ? -11.124 -10.463 -7.344 1.00 53.91 189 ALA A O 1
ATOM 1440 N N . ALA A 1 190 ? -12.758 -11.648 -8.314 1.00 54.00 190 ALA A N 1
ATOM 1441 C CA . ALA A 1 190 ? -12.524 -12.919 -7.644 1.00 54.00 190 ALA A CA 1
ATOM 1442 C C . ALA A 1 190 ? -11.372 -13.771 -8.223 1.00 54.00 190 ALA A C 1
ATOM 1444 O O . ALA A 1 190 ? -10.969 -14.746 -7.582 1.00 54.00 190 ALA A O 1
ATOM 1445 N N . ALA A 1 191 ? -10.851 -13.471 -9.419 1.00 62.19 191 ALA A N 1
ATOM 1446 C CA . ALA A 1 191 ? -9.716 -14.186 -9.988 1.00 62.19 191 ALA A CA 1
ATOM 1447 C C . ALA A 1 191 ? -8.488 -13.939 -9.109 1.00 62.19 191 ALA A C 1
ATOM 1449 O O . ALA A 1 191 ? -8.020 -12.809 -8.947 1.00 62.19 191 ALA A O 1
ATOM 1450 N N . ARG A 1 192 ? -7.961 -15.013 -8.513 1.00 72.19 192 ARG A N 1
ATOM 1451 C CA . ARG A 1 192 ? -6.795 -14.906 -7.638 1.00 72.19 192 ARG A CA 1
ATOM 1452 C C . ARG A 1 192 ? -5.634 -14.300 -8.431 1.00 72.19 192 ARG A C 1
ATOM 1454 O O . ARG A 1 192 ? -5.412 -14.716 -9.568 1.00 72.19 192 ARG A O 1
ATOM 1461 N N . PRO A 1 193 ? -4.795 -13.441 -7.826 1.00 75.19 193 PRO A N 1
ATOM 1462 C CA . PRO A 1 193 ? -3.653 -12.824 -8.513 1.00 75.19 193 PRO A CA 1
ATOM 1463 C C . PRO A 1 193 ? -2.680 -13.810 -9.192 1.00 75.19 193 PRO A C 1
ATOM 1465 O O . PRO A 1 193 ? -1.895 -13.425 -10.048 1.00 75.19 193 PRO A O 1
ATOM 1468 N N . ARG A 1 194 ? -2.705 -15.094 -8.806 1.00 74.12 194 ARG A N 1
ATOM 1469 C CA . ARG A 1 194 ? -1.883 -16.177 -9.379 1.00 74.12 194 ARG A CA 1
ATOM 1470 C C . ARG A 1 194 ? -2.445 -16.800 -10.658 1.00 74.12 194 ARG A C 1
ATOM 1472 O O . ARG A 1 194 ? -1.753 -17.597 -11.298 1.00 74.12 194 ARG A O 1
ATOM 1479 N N . ASP A 1 195 ? -3.708 -16.527 -10.946 1.00 80.62 195 ASP A N 1
ATOM 1480 C CA . ASP A 1 195 ? -4.463 -17.158 -12.023 1.00 80.62 195 ASP A CA 1
ATOM 1481 C C . ASP A 1 195 ? -4.697 -16.214 -13.202 1.00 80.62 195 ASP A C 1
ATOM 1483 O O . ASP A 1 195 ? -5.189 -16.661 -14.233 1.00 80.62 195 ASP A O 1
ATOM 1487 N N . ARG A 1 196 ? -4.252 -14.958 -13.078 1.00 87.38 196 ARG A N 1
ATOM 1488 C CA . ARG A 1 196 ? -4.300 -13.934 -14.121 1.00 87.38 196 ARG A CA 1
ATOM 1489 C C . ARG A 1 196 ? -2.913 -13.426 -14.516 1.00 87.38 196 ARG A C 1
ATOM 1491 O O . ARG A 1 196 ? -1.920 -13.649 -13.818 1.00 87.38 196 ARG A O 1
ATOM 1498 N N . GLY A 1 197 ? -2.855 -12.726 -15.647 1.00 89.06 197 GLY A N 1
ATOM 1499 C CA . GLY A 1 197 ? -1.696 -11.918 -16.031 1.00 89.06 197 GLY A CA 1
ATOM 1500 C C . GLY A 1 197 ? -1.492 -10.713 -15.098 1.00 89.06 197 GLY A C 1
ATOM 1501 O O . GLY A 1 197 ? -2.354 -10.431 -14.260 1.00 89.06 197 GLY A O 1
ATOM 1502 N N . PRO A 1 198 ? -0.357 -9.997 -15.210 1.00 93.94 198 PRO A N 1
ATOM 1503 C CA . PRO A 1 198 ? -0.145 -8.769 -14.451 1.00 93.94 198 PRO A CA 1
ATOM 1504 C C . PRO A 1 198 ? -1.137 -7.687 -14.866 1.00 93.94 198 PRO A C 1
ATOM 1506 O O . PRO A 1 198 ? -1.445 -7.554 -16.047 1.00 93.94 198 PRO A O 1
ATOM 1509 N N . THR A 1 199 ? -1.537 -6.840 -13.926 1.00 93.94 199 THR A N 1
ATOM 1510 C CA . THR A 1 199 ? -2.140 -5.546 -14.269 1.00 93.94 199 THR A CA 1
ATOM 1511 C C . THR A 1 199 ? -1.070 -4.584 -14.771 1.00 93.94 199 THR A C 1
ATOM 1513 O O . THR A 1 199 ? 0.132 -4.776 -14.534 1.00 93.94 199 THR A O 1
ATOM 1516 N N . LEU A 1 200 ? -1.477 -3.502 -15.436 1.00 94.31 200 LEU A N 1
ATOM 1517 C CA . LEU A 1 200 ? -0.530 -2.470 -15.856 1.00 94.31 200 LEU A CA 1
ATOM 1518 C C . LEU A 1 200 ? 0.213 -1.863 -14.659 1.00 94.31 200 LEU A C 1
ATOM 1520 O O . LEU A 1 200 ? 1.426 -1.649 -14.720 1.00 94.31 200 LEU A O 1
ATOM 1524 N N . ALA A 1 201 ? -0.484 -1.653 -13.541 1.00 93.94 201 ALA A N 1
ATOM 1525 C CA . ALA A 1 201 ? 0.119 -1.169 -12.309 1.00 93.94 201 ALA A CA 1
ATOM 1526 C C . ALA A 1 201 ? 1.146 -2.144 -11.719 1.00 93.94 201 ALA A C 1
ATOM 1528 O O . ALA A 1 201 ? 2.178 -1.704 -11.204 1.00 93.94 201 ALA A O 1
ATOM 1529 N N . GLU A 1 202 ? 0.879 -3.452 -11.741 1.00 95.44 202 GLU A N 1
ATOM 1530 C CA . GLU A 1 202 ? 1.820 -4.484 -11.282 1.00 95.44 202 GLU A CA 1
ATOM 1531 C C . GLU A 1 202 ? 3.051 -4.555 -12.189 1.00 95.44 202 GLU A C 1
ATOM 1533 O O . GLU A 1 202 ? 4.181 -4.576 -11.695 1.00 95.44 202 GLU A O 1
ATOM 1538 N N . SER A 1 203 ? 2.840 -4.518 -13.509 1.00 96.50 203 SER A N 1
ATOM 1539 C CA . SER A 1 203 ? 3.912 -4.484 -14.504 1.00 96.50 203 SER A CA 1
ATOM 1540 C C . SER A 1 203 ? 4.819 -3.265 -14.310 1.00 96.50 203 SER A C 1
ATOM 1542 O O . SER A 1 203 ? 6.037 -3.412 -14.236 1.00 96.50 203 SER A O 1
ATOM 1544 N N . LEU A 1 204 ? 4.259 -2.066 -14.133 1.00 96.88 204 LEU A N 1
ATOM 1545 C CA . LEU A 1 204 ? 5.049 -0.859 -13.867 1.00 96.88 204 LEU A CA 1
ATOM 1546 C C . LEU A 1 204 ? 5.815 -0.943 -12.542 1.00 96.88 204 LEU A C 1
ATOM 1548 O O . LEU A 1 204 ? 6.994 -0.595 -12.488 1.00 96.88 204 LEU A O 1
ATOM 1552 N N . ALA A 1 205 ? 5.189 -1.424 -11.468 1.00 96.62 205 ALA A N 1
ATOM 1553 C CA . ALA A 1 205 ? 5.867 -1.544 -10.177 1.00 96.62 205 ALA A CA 1
ATOM 1554 C C . ALA A 1 205 ? 7.067 -2.494 -10.243 1.00 96.62 205 ALA A C 1
ATOM 1556 O O . ALA A 1 205 ? 8.147 -2.183 -9.744 1.00 96.62 205 ALA A O 1
ATOM 1557 N N . VAL A 1 206 ? 6.892 -3.643 -10.892 1.00 96.81 206 VAL A N 1
ATOM 1558 C CA . VAL A 1 206 ? 7.890 -4.712 -10.908 1.00 96.81 206 VAL A CA 1
ATOM 1559 C C . VAL A 1 206 ? 8.912 -4.523 -12.025 1.00 96.81 206 VAL A C 1
ATOM 1561 O O . VAL A 1 206 ? 10.119 -4.490 -11.778 1.00 96.81 206 VAL A O 1
ATOM 1564 N N . ASP A 1 207 ? 8.449 -4.415 -13.268 1.00 96.88 207 ASP A N 1
ATOM 1565 C CA . ASP A 1 207 ? 9.322 -4.449 -14.439 1.00 96.88 207 ASP A CA 1
ATOM 1566 C C . ASP A 1 207 ? 9.968 -3.099 -14.747 1.00 96.88 207 ASP A C 1
ATOM 1568 O O . ASP A 1 207 ? 11.067 -3.101 -15.307 1.00 96.88 207 ASP A O 1
ATOM 1572 N N . LEU A 1 208 ? 9.365 -1.984 -14.313 1.00 97.69 208 LEU A N 1
ATOM 1573 C CA . LEU A 1 208 ? 9.970 -0.651 -14.383 1.00 97.69 208 LEU A CA 1
ATOM 1574 C C . LEU A 1 208 ? 10.580 -0.227 -13.041 1.00 97.69 208 LEU A C 1
ATOM 1576 O O . LEU A 1 208 ? 11.801 -0.111 -12.941 1.00 97.69 208 LEU A O 1
ATOM 1580 N N . VAL A 1 209 ? 9.767 0.014 -12.006 1.00 97.75 209 VAL A N 1
ATOM 1581 C CA . VAL A 1 209 ? 10.220 0.696 -10.776 1.00 97.75 209 VAL A CA 1
ATOM 1582 C C . VAL A 1 209 ? 11.197 -0.160 -9.971 1.00 97.75 209 VAL A C 1
ATOM 1584 O O . VAL A 1 209 ? 12.278 0.321 -9.626 1.00 97.75 209 VAL A O 1
ATOM 1587 N N . ALA A 1 210 ? 10.877 -1.427 -9.699 1.00 97.19 210 ALA A N 1
ATOM 1588 C CA . ALA A 1 210 ? 11.765 -2.303 -8.937 1.00 97.19 210 ALA A CA 1
ATOM 1589 C C . ALA A 1 210 ? 13.069 -2.591 -9.699 1.00 97.19 210 ALA A C 1
ATOM 1591 O O . ALA A 1 210 ? 14.154 -2.579 -9.111 1.00 97.19 210 ALA A O 1
ATOM 1592 N N . ARG A 1 211 ? 12.985 -2.776 -11.023 1.00 97.12 211 ARG A N 1
ATOM 1593 C CA . ARG A 1 211 ? 14.154 -2.940 -11.900 1.00 97.12 211 ARG A CA 1
ATOM 1594 C C . ARG A 1 211 ? 15.056 -1.709 -11.883 1.00 97.12 211 ARG A C 1
ATOM 1596 O O . ARG A 1 211 ? 16.248 -1.836 -11.610 1.00 97.12 211 ARG A O 1
ATOM 1603 N N . PHE A 1 212 ? 14.490 -0.529 -12.120 1.00 97.50 212 PHE A N 1
ATOM 1604 C CA . PHE A 1 212 ? 15.209 0.741 -12.072 1.00 97.50 212 PHE A CA 1
ATOM 1605 C C . PHE A 1 212 ? 15.848 0.966 -10.696 1.00 97.50 212 PHE A C 1
ATOM 1607 O O . PHE A 1 212 ? 17.038 1.268 -10.598 1.00 97.50 212 PHE A O 1
ATOM 1614 N N . GLY A 1 213 ? 15.094 0.720 -9.622 1.00 97.06 213 GLY A N 1
ATOM 1615 C CA . GLY A 1 213 ? 15.594 0.815 -8.257 1.00 97.06 213 GLY A CA 1
ATOM 1616 C C . GLY A 1 213 ? 16.753 -0.138 -7.977 1.00 97.06 213 GLY A C 1
ATOM 1617 O O . GLY A 1 213 ? 17.732 0.271 -7.360 1.00 97.06 213 GLY A O 1
ATOM 1618 N N . ALA A 1 214 ? 16.710 -1.373 -8.480 1.00 96.94 214 ALA A N 1
ATOM 1619 C CA . ALA A 1 214 ? 17.814 -2.318 -8.331 1.00 96.94 214 ALA A CA 1
ATOM 1620 C C . ALA A 1 214 ? 19.068 -1.885 -9.105 1.00 96.94 214 ALA A C 1
ATOM 1622 O O . ALA A 1 214 ? 20.178 -2.015 -8.588 1.00 96.94 214 ALA A O 1
ATOM 1623 N N . MET A 1 215 ? 18.909 -1.327 -10.312 1.00 96.50 215 MET A N 1
ATOM 1624 C CA . MET A 1 215 ? 20.030 -0.764 -11.075 1.00 96.50 215 MET A CA 1
ATOM 1625 C C . MET A 1 215 ? 20.706 0.374 -10.303 1.00 96.50 215 MET A C 1
ATOM 1627 O O . MET A 1 215 ? 21.936 0.456 -10.278 1.00 96.50 215 MET A O 1
ATOM 1631 N N . LEU A 1 216 ? 19.914 1.230 -9.648 1.00 96.06 216 LEU A N 1
ATOM 1632 C CA . LEU A 1 216 ? 20.405 2.301 -8.782 1.00 96.06 216 LEU A CA 1
ATOM 1633 C C . LEU A 1 216 ? 21.092 1.758 -7.522 1.00 96.06 216 LEU A C 1
ATOM 1635 O O . LEU A 1 216 ? 22.231 2.133 -7.246 1.00 96.06 216 LEU A O 1
ATOM 1639 N N . ALA A 1 217 ? 20.453 0.823 -6.817 1.00 95.38 217 ALA A N 1
ATOM 1640 C CA . ALA A 1 217 ? 20.961 0.216 -5.586 1.00 95.38 217 ALA A CA 1
ATOM 1641 C C . ALA A 1 217 ? 22.265 -0.579 -5.785 1.00 95.38 217 ALA A C 1
ATOM 1643 O O . ALA A 1 217 ? 23.073 -0.666 -4.862 1.00 95.38 217 ALA A O 1
ATOM 1644 N N . ALA A 1 218 ? 22.527 -1.089 -6.995 1.00 95.50 218 ALA A N 1
ATOM 1645 C CA . ALA A 1 218 ? 23.801 -1.718 -7.355 1.00 95.50 218 ALA A CA 1
ATOM 1646 C C . ALA A 1 218 ? 25.007 -0.755 -7.288 1.00 95.50 218 ALA A C 1
ATOM 1648 O O . ALA A 1 218 ? 26.151 -1.190 -7.405 1.00 95.50 218 ALA A O 1
ATOM 1649 N N . ARG A 1 219 ? 24.776 0.553 -7.093 1.00 92.94 219 ARG A N 1
ATOM 1650 C CA . ARG A 1 219 ? 25.806 1.551 -6.789 1.00 92.94 219 ARG A CA 1
ATOM 1651 C C . ARG A 1 219 ? 25.624 2.111 -5.376 1.00 92.94 219 ARG A C 1
ATOM 1653 O O . ARG A 1 219 ? 24.924 3.107 -5.203 1.00 92.94 219 ARG A O 1
ATOM 1660 N N . PRO A 1 220 ? 26.312 1.546 -4.366 1.00 92.06 220 PRO A N 1
ATOM 1661 C CA . PRO A 1 220 ? 26.165 1.976 -2.976 1.00 92.06 220 PRO A CA 1
ATOM 1662 C C . PRO A 1 220 ? 26.437 3.467 -2.738 1.00 92.06 220 PRO A C 1
ATOM 1664 O O . PRO A 1 220 ? 25.809 4.059 -1.866 1.00 92.06 220 PRO A O 1
ATOM 1667 N N . ARG A 1 221 ? 27.332 4.085 -3.526 1.00 90.88 221 ARG A N 1
ATOM 1668 C CA . ARG A 1 221 ? 27.653 5.520 -3.423 1.00 90.88 221 ARG A CA 1
ATOM 1669 C C . ARG A 1 221 ? 26.478 6.428 -3.808 1.00 90.88 221 ARG A C 1
ATOM 1671 O O . ARG A 1 221 ? 26.261 7.435 -3.148 1.00 90.88 221 ARG A O 1
ATOM 1678 N N . ASP A 1 222 ? 25.694 6.044 -4.814 1.00 89.12 222 ASP A N 1
ATOM 1679 C CA . ASP A 1 222 ? 24.613 6.883 -5.361 1.00 89.12 222 ASP A CA 1
ATOM 1680 C C . ASP A 1 222 ? 23.248 6.552 -4.745 1.00 89.12 222 ASP A C 1
ATOM 1682 O O . ASP A 1 222 ? 22.279 7.309 -4.870 1.00 89.12 222 ASP A O 1
ATOM 1686 N N . TRP A 1 223 ? 23.147 5.395 -4.087 1.00 93.38 223 TRP A N 1
ATOM 1687 C CA . TRP A 1 223 ? 21.891 4.895 -3.550 1.00 93.38 223 TRP A CA 1
ATOM 1688 C C . TRP A 1 223 ? 21.234 5.829 -2.523 1.00 93.38 223 TRP A C 1
ATOM 1690 O O . TRP A 1 223 ? 20.041 6.086 -2.671 1.00 93.38 223 TRP A O 1
ATOM 1700 N N . PRO A 1 224 ? 21.940 6.414 -1.533 1.00 92.06 224 PRO A N 1
ATOM 1701 C CA . PRO A 1 224 ? 21.312 7.332 -0.579 1.00 92.06 224 PRO A CA 1
ATOM 1702 C C . PRO A 1 224 ? 20.610 8.524 -1.244 1.00 92.06 224 PRO A C 1
ATOM 1704 O O . PRO A 1 224 ? 19.547 8.940 -0.790 1.00 92.06 224 PRO A O 1
ATOM 1707 N N . VAL A 1 225 ? 21.170 9.029 -2.348 1.00 89.69 225 VAL A N 1
ATOM 1708 C CA . VAL A 1 225 ? 20.651 10.189 -3.092 1.00 89.69 225 VAL A CA 1
ATOM 1709 C C . VAL A 1 225 ? 19.485 9.804 -4.006 1.00 89.69 225 VAL A C 1
ATOM 1711 O O . VAL A 1 225 ? 18.541 10.572 -4.183 1.00 89.69 225 VAL A O 1
ATOM 1714 N N . THR A 1 226 ? 19.526 8.603 -4.584 1.00 93.31 226 THR A N 1
ATOM 1715 C CA . THR A 1 226 ? 18.540 8.139 -5.575 1.00 93.31 226 THR A CA 1
ATOM 1716 C C . THR A 1 226 ? 17.407 7.308 -4.971 1.00 93.31 226 THR A C 1
ATOM 1718 O O . THR A 1 226 ? 16.350 7.152 -5.580 1.00 93.31 226 THR A O 1
ATOM 1721 N N . ARG A 1 227 ? 17.552 6.828 -3.734 1.00 94.12 227 ARG A N 1
ATOM 1722 C CA . ARG A 1 227 ? 16.503 6.091 -3.022 1.00 94.12 227 ARG A CA 1
ATOM 1723 C C . ARG A 1 227 ? 15.197 6.882 -2.851 1.00 94.12 227 ARG A C 1
ATOM 1725 O O . ARG A 1 227 ? 14.143 6.282 -3.066 1.00 94.12 227 ARG A O 1
ATOM 1732 N N . PRO A 1 228 ? 15.202 8.190 -2.518 1.00 93.31 228 PRO A N 1
ATOM 1733 C CA . PRO A 1 228 ? 13.970 8.978 -2.461 1.00 93.31 228 PRO A CA 1
ATOM 1734 C C . PRO A 1 228 ? 13.217 9.031 -3.796 1.00 93.31 228 PRO A C 1
ATOM 1736 O O . PRO A 1 228 ? 11.989 9.044 -3.790 1.00 93.31 228 PRO A O 1
ATOM 1739 N N . LEU A 1 229 ? 13.925 9.004 -4.935 1.00 94.94 229 LEU A N 1
ATOM 1740 C CA . LEU A 1 229 ? 13.294 8.891 -6.254 1.00 94.94 229 LEU A CA 1
ATOM 1741 C C . LEU A 1 229 ? 12.554 7.559 -6.386 1.00 94.94 229 LEU A C 1
ATOM 1743 O O . LEU A 1 229 ? 11.384 7.555 -6.750 1.00 94.94 229 LEU A O 1
ATOM 1747 N N . VAL A 1 230 ? 13.196 6.437 -6.050 1.00 96.81 230 VAL A N 1
ATOM 1748 C CA . VAL A 1 230 ? 12.551 5.112 -6.121 1.00 96.81 230 VAL A CA 1
ATOM 1749 C C . VAL A 1 230 ? 11.321 5.050 -5.217 1.00 96.81 230 VAL A C 1
ATOM 1751 O O . VAL A 1 230 ? 10.281 4.560 -5.644 1.00 96.81 230 VAL A O 1
ATOM 1754 N N . ALA A 1 231 ? 11.407 5.606 -4.006 1.00 94.19 231 ALA A N 1
ATOM 1755 C CA . ALA A 1 231 ? 10.265 5.699 -3.099 1.00 94.19 231 ALA A CA 1
ATOM 1756 C C . ALA A 1 231 ? 9.124 6.552 -3.675 1.00 94.19 231 ALA A C 1
ATOM 1758 O O . ALA A 1 231 ? 7.963 6.155 -3.597 1.00 94.19 231 ALA A O 1
ATOM 1759 N N . ALA A 1 232 ? 9.446 7.690 -4.299 1.00 92.75 232 ALA A N 1
ATOM 1760 C CA . ALA A 1 232 ? 8.451 8.529 -4.955 1.00 92.75 232 ALA A CA 1
ATOM 1761 C C . ALA A 1 232 ? 7.771 7.795 -6.120 1.00 92.75 232 ALA A C 1
ATOM 1763 O O . ALA A 1 232 ? 6.548 7.832 -6.224 1.00 92.75 232 ALA A O 1
ATOM 1764 N N . LEU A 1 233 ? 8.535 7.099 -6.966 1.00 95.62 233 LEU A N 1
ATOM 1765 C CA . LEU A 1 233 ? 7.997 6.338 -8.098 1.00 95.62 233 LEU A CA 1
ATOM 1766 C C . LEU A 1 233 ? 7.113 5.172 -7.637 1.00 95.62 233 LEU A C 1
ATOM 1768 O O . LEU A 1 233 ? 6.022 5.002 -8.171 1.00 95.62 233 LEU A O 1
ATOM 1772 N N . ALA A 1 234 ? 7.542 4.416 -6.623 1.00 94.25 234 ALA A N 1
ATOM 1773 C CA . ALA A 1 234 ? 6.786 3.285 -6.081 1.00 94.25 234 ALA A CA 1
ATOM 1774 C C . ALA A 1 234 ? 5.432 3.703 -5.487 1.00 94.25 234 ALA A C 1
ATOM 1776 O O . ALA A 1 234 ? 4.435 3.002 -5.638 1.00 94.25 234 ALA A O 1
ATOM 1777 N N . GLY A 1 235 ? 5.382 4.880 -4.856 1.00 89.25 235 GLY A N 1
ATOM 1778 C CA . GLY A 1 235 ? 4.151 5.447 -4.309 1.00 89.25 235 GLY A CA 1
ATOM 1779 C C . GLY A 1 235 ? 3.291 6.215 -5.318 1.00 89.25 235 GLY A C 1
ATOM 1780 O O . GLY A 1 235 ? 2.346 6.883 -4.899 1.00 89.25 235 GLY A O 1
ATOM 1781 N N . THR A 1 236 ? 3.625 6.189 -6.611 1.00 88.56 236 THR A N 1
ATOM 1782 C CA . THR A 1 236 ? 2.932 6.951 -7.657 1.00 88.56 236 THR A CA 1
ATOM 1783 C C . THR A 1 236 ? 2.015 6.046 -8.483 1.00 88.56 236 THR A C 1
ATOM 1785 O O . THR A 1 236 ? 2.352 4.906 -8.790 1.00 88.56 236 THR A O 1
ATOM 1788 N N . ARG A 1 237 ? 0.843 6.565 -8.868 1.00 87.00 237 ARG A N 1
ATOM 1789 C CA . ARG A 1 237 ? -0.084 5.872 -9.779 1.00 87.00 237 ARG A CA 1
ATOM 1790 C C . ARG A 1 237 ? 0.536 5.682 -11.166 1.00 87.00 237 ARG A C 1
ATOM 1792 O O . ARG A 1 237 ? 1.271 6.575 -11.588 1.00 87.00 237 ARG A O 1
ATOM 1799 N N . PRO A 1 238 ? 0.162 4.632 -11.915 1.00 87.38 238 PRO A N 1
ATOM 1800 C CA . PRO A 1 238 ? 0.668 4.357 -13.264 1.00 87.38 238 PRO A CA 1
ATOM 1801 C C . PRO A 1 238 ? 0.790 5.586 -14.176 1.00 87.38 238 PRO A C 1
ATOM 1803 O O . PRO A 1 238 ? 1.889 5.923 -14.615 1.00 87.38 238 PRO A O 1
ATOM 1806 N N . ALA A 1 239 ? -0.302 6.334 -14.360 1.00 85.75 239 ALA A N 1
ATOM 1807 C CA . ALA A 1 239 ? -0.335 7.516 -15.227 1.00 85.75 239 ALA A CA 1
ATOM 1808 C C . ALA A 1 239 ? 0.568 8.679 -14.757 1.00 85.75 239 ALA A C 1
ATOM 1810 O O . ALA A 1 239 ? 0.959 9.536 -15.545 1.00 85.75 239 ALA A O 1
ATOM 1811 N N . ALA A 1 240 ? 0.934 8.725 -13.473 1.00 87.31 240 ALA A N 1
ATOM 1812 C CA . ALA A 1 240 ? 1.703 9.822 -12.888 1.00 87.31 240 ALA A CA 1
ATOM 1813 C C . ALA A 1 240 ? 3.211 9.528 -12.770 1.00 87.31 240 ALA A C 1
ATOM 1815 O O . ALA A 1 240 ? 3.972 10.424 -12.386 1.00 87.31 240 ALA A O 1
ATOM 1816 N N . VAL A 1 241 ? 3.667 8.313 -13.109 1.00 91.00 241 VAL A N 1
ATOM 1817 C CA . VAL A 1 241 ? 5.073 7.889 -12.959 1.00 91.00 241 VAL A CA 1
ATOM 1818 C C . VAL A 1 241 ? 6.020 8.800 -13.752 1.00 91.00 241 VAL A C 1
ATOM 1820 O O . VAL A 1 241 ? 7.007 9.296 -13.202 1.00 91.00 241 VAL A O 1
ATOM 1823 N N . ALA A 1 242 ? 5.690 9.112 -15.010 1.00 91.06 242 ALA A N 1
ATOM 1824 C CA . ALA A 1 242 ? 6.486 10.006 -15.857 1.00 91.06 242 ALA A CA 1
ATOM 1825 C C . ALA A 1 242 ? 6.604 11.424 -15.264 1.00 91.06 242 ALA A C 1
ATOM 1827 O O . ALA A 1 242 ? 7.682 12.025 -15.233 1.00 91.06 242 ALA A O 1
ATOM 1828 N N . ALA A 1 243 ? 5.499 11.961 -14.737 1.00 87.81 243 ALA A N 1
ATOM 1829 C CA . ALA A 1 243 ? 5.486 13.266 -14.084 1.00 87.81 243 ALA A CA 1
ATOM 1830 C C . ALA A 1 243 ? 6.313 13.268 -12.786 1.00 87.81 243 ALA A C 1
ATOM 1832 O O . ALA A 1 243 ? 7.021 14.239 -12.517 1.00 87.81 243 ALA A O 1
ATOM 1833 N N . ALA A 1 244 ? 6.267 12.189 -11.998 1.00 90.50 244 ALA A N 1
ATOM 1834 C CA . ALA A 1 244 ? 7.074 12.048 -10.789 1.00 90.50 244 ALA A CA 1
ATOM 1835 C C . ALA A 1 244 ? 8.579 12.033 -11.095 1.00 90.50 244 ALA A C 1
ATOM 1837 O O . ALA A 1 244 ? 9.327 12.776 -10.454 1.00 90.50 244 ALA A O 1
ATOM 1838 N N . PHE A 1 245 ? 9.010 11.273 -12.108 1.00 93.44 245 PHE A N 1
ATOM 1839 C CA . PHE A 1 245 ? 10.408 11.252 -12.548 1.00 93.44 245 PHE A CA 1
ATOM 1840 C C . PHE A 1 245 ? 10.882 12.641 -13.005 1.00 93.44 245 PHE A C 1
ATOM 1842 O O . PHE A 1 245 ? 11.896 13.149 -12.526 1.00 93.44 245 PHE A O 1
ATOM 1849 N N . ARG A 1 246 ? 10.095 13.312 -13.855 1.00 89.69 246 ARG A N 1
ATOM 1850 C CA . ARG A 1 246 ? 10.379 14.676 -14.334 1.00 89.69 246 ARG A CA 1
ATOM 1851 C C . ARG A 1 246 ? 10.480 15.692 -13.192 1.00 89.69 246 ARG A C 1
ATOM 1853 O O . ARG A 1 246 ? 11.415 16.485 -13.166 1.00 89.69 246 ARG A O 1
ATOM 1860 N N . ARG A 1 247 ? 9.572 15.649 -12.207 1.00 89.19 247 ARG A N 1
ATOM 1861 C CA . ARG A 1 247 ? 9.641 16.520 -11.016 1.00 89.19 247 ARG A CA 1
ATOM 1862 C C . ARG A 1 247 ? 10.906 16.299 -10.198 1.00 89.19 247 ARG A C 1
ATOM 1864 O O . ARG A 1 247 ? 11.473 17.268 -9.702 1.00 89.19 247 ARG A O 1
ATOM 1871 N N . TRP A 1 248 ? 11.332 15.050 -10.024 1.00 91.19 248 TRP A N 1
ATOM 1872 C CA . TRP A 1 248 ? 12.595 14.765 -9.349 1.00 91.19 248 TRP A CA 1
ATOM 1873 C C . TRP A 1 248 ? 13.775 15.341 -10.135 1.00 91.19 248 TRP A C 1
ATOM 1875 O O . TRP A 1 248 ? 14.603 16.038 -9.556 1.00 91.19 248 TRP A O 1
ATOM 1885 N N . ARG A 1 249 ? 13.794 15.136 -11.455 1.00 88.25 249 ARG A N 1
ATOM 1886 C CA . ARG A 1 249 ? 14.852 15.629 -12.340 1.00 88.25 249 ARG A CA 1
ATOM 1887 C C . ARG A 1 249 ? 15.001 17.149 -12.290 1.00 88.25 249 ARG A C 1
ATOM 1889 O O . ARG A 1 249 ? 16.114 17.631 -12.156 1.00 88.25 249 ARG A O 1
ATOM 1896 N N . MET A 1 250 ? 13.894 17.895 -12.302 1.00 86.06 250 MET A N 1
ATOM 1897 C CA . MET A 1 250 ? 13.922 19.363 -12.179 1.00 86.06 250 MET A CA 1
ATOM 1898 C C . MET A 1 250 ? 14.496 19.852 -10.840 1.00 86.06 250 MET A C 1
ATOM 1900 O O . MET A 1 250 ? 15.042 20.947 -10.771 1.00 86.06 250 MET A O 1
ATOM 1904 N N . ARG A 1 251 ? 14.366 19.064 -9.765 1.00 86.62 251 ARG A N 1
ATOM 1905 C CA . ARG A 1 251 ? 14.899 19.411 -8.434 1.00 86.62 251 ARG A CA 1
ATOM 1906 C C . ARG A 1 251 ? 16.343 18.964 -8.243 1.00 86.62 251 ARG A C 1
ATOM 1908 O O . ARG A 1 251 ? 17.069 19.554 -7.448 1.00 86.62 251 ARG A O 1
ATOM 1915 N N . ALA A 1 252 ? 16.756 17.912 -8.939 1.00 84.50 252 ALA A N 1
ATOM 1916 C CA . ALA A 1 252 ? 18.123 17.432 -8.927 1.00 84.50 252 ALA A CA 1
ATOM 1917 C C . ALA A 1 252 ? 18.977 18.337 -9.830 1.00 84.50 252 ALA A C 1
ATOM 1919 O O . ALA A 1 252 ? 19.162 18.045 -11.007 1.00 84.50 252 ALA A O 1
ATOM 1920 N N . ALA A 1 253 ? 19.500 19.435 -9.265 1.00 65.38 253 ALA A N 1
ATOM 1921 C CA . ALA A 1 253 ? 20.302 20.453 -9.964 1.00 65.38 253 ALA A CA 1
ATOM 1922 C C . ALA A 1 253 ? 21.463 19.881 -10.811 1.00 65.38 253 ALA A C 1
ATOM 1924 O O . ALA A 1 253 ? 21.874 20.492 -11.792 1.00 65.38 253 ALA A O 1
ATOM 1925 N N . ALA A 1 254 ? 21.948 18.688 -10.462 1.00 66.75 254 ALA A N 1
ATOM 1926 C CA . ALA A 1 254 ? 22.786 17.846 -11.304 1.00 66.75 254 ALA A CA 1
ATOM 1927 C C . ALA A 1 254 ? 22.336 16.386 -11.153 1.00 66.75 254 ALA A C 1
ATOM 1929 O O . ALA A 1 254 ? 22.950 15.603 -10.425 1.00 66.75 254 ALA A O 1
ATOM 1930 N N . ALA A 1 255 ? 21.219 16.014 -11.784 1.00 66.19 255 ALA A N 1
ATOM 1931 C CA . ALA A 1 255 ? 20.885 14.602 -11.934 1.00 66.19 255 ALA A CA 1
ATOM 1932 C C . ALA A 1 255 ? 22.078 13.907 -12.618 1.00 66.19 255 ALA A C 1
ATOM 1934 O O . ALA A 1 255 ? 22.477 14.333 -13.704 1.00 66.19 255 ALA A O 1
ATOM 1935 N N . PRO A 1 256 ? 22.693 12.875 -12.013 1.00 78.06 256 PRO A N 1
ATOM 1936 C CA . PRO A 1 256 ? 23.798 12.191 -12.666 1.00 78.06 256 PRO A CA 1
ATOM 1937 C C . PRO A 1 256 ? 23.308 11.637 -14.007 1.00 78.06 256 PRO A C 1
ATOM 1939 O O . PRO A 1 256 ? 22.286 10.954 -14.019 1.00 78.06 256 PRO A O 1
ATOM 1942 N N . VAL A 1 257 ? 24.033 11.878 -15.107 1.00 83.50 257 VAL A N 1
ATOM 1943 C CA . VAL A 1 257 ? 23.738 11.334 -16.459 1.00 83.50 257 VAL A CA 1
ATOM 1944 C C . VAL A 1 257 ? 23.379 9.841 -16.394 1.00 83.50 257 VAL A C 1
ATOM 1946 O O . VAL A 1 257 ? 22.427 9.365 -17.003 1.00 83.50 257 VAL A O 1
ATOM 1949 N N . MET A 1 258 ? 24.069 9.123 -15.511 1.00 89.19 258 MET A N 1
ATOM 1950 C CA . MET A 1 258 ? 23.828 7.724 -15.186 1.00 89.19 258 MET A CA 1
ATOM 1951 C C . MET A 1 258 ? 22.380 7.391 -14.765 1.00 89.19 258 MET A C 1
ATOM 1953 O O . MET A 1 258 ? 21.896 6.308 -15.090 1.00 89.19 258 MET A O 1
ATOM 1957 N N . VAL A 1 259 ? 21.674 8.266 -14.042 1.00 92.88 259 VAL A N 1
ATOM 1958 C CA . VAL A 1 259 ? 20.275 8.030 -13.643 1.00 92.88 259 VAL A CA 1
ATOM 1959 C C . VAL A 1 259 ? 19.360 8.061 -14.865 1.00 92.88 259 VAL A C 1
ATOM 1961 O O . VAL A 1 259 ? 18.471 7.219 -14.971 1.00 92.88 259 VAL A O 1
ATOM 1964 N N . GLU A 1 260 ? 19.600 8.977 -15.802 1.00 91.94 260 GLU A N 1
ATOM 1965 C CA . GLU A 1 260 ? 18.827 9.084 -17.043 1.00 91.94 260 GLU A CA 1
ATOM 1966 C C . GLU A 1 260 ? 19.062 7.885 -17.967 1.00 91.94 260 GLU A C 1
ATOM 1968 O O . GLU A 1 260 ? 18.105 7.343 -18.519 1.00 91.94 260 GLU A O 1
ATOM 1973 N N . ASP A 1 261 ? 20.308 7.426 -18.098 1.00 93.62 261 ASP A N 1
ATOM 1974 C CA . ASP A 1 261 ? 20.635 6.242 -18.903 1.00 93.62 261 ASP A CA 1
ATOM 1975 C C . ASP A 1 261 ? 19.985 4.978 -18.331 1.00 93.62 261 ASP A C 1
ATOM 1977 O O . ASP A 1 261 ? 19.422 4.150 -19.056 1.00 93.62 261 ASP A O 1
ATOM 1981 N N . ARG A 1 262 ? 20.008 4.835 -16.999 1.00 95.69 262 ARG A N 1
ATOM 1982 C CA . ARG A 1 262 ? 19.344 3.723 -16.307 1.00 95.69 262 ARG A CA 1
ATOM 1983 C C . ARG A 1 262 ? 17.831 3.803 -16.414 1.00 95.69 262 ARG A C 1
ATOM 1985 O O . ARG A 1 262 ? 17.192 2.763 -16.534 1.00 95.69 262 ARG A O 1
ATOM 1992 N N . TRP A 1 263 ? 17.272 5.009 -16.378 1.00 96.25 263 TRP A N 1
ATOM 1993 C CA . TRP A 1 263 ? 15.849 5.229 -16.592 1.00 96.25 263 TRP A CA 1
ATOM 1994 C C . TRP A 1 263 ? 15.439 4.776 -17.991 1.00 96.25 263 TRP A C 1
ATOM 1996 O O . TRP A 1 263 ? 14.571 3.917 -18.105 1.00 96.25 263 TRP A O 1
ATOM 2006 N N . ARG A 1 264 ? 16.123 5.258 -19.038 1.00 96.06 264 ARG A N 1
ATOM 2007 C CA . ARG A 1 264 ? 15.881 4.846 -20.433 1.00 96.06 264 ARG A CA 1
ATOM 2008 C C . ARG A 1 264 ? 15.968 3.330 -20.596 1.00 96.06 264 ARG A C 1
ATOM 2010 O O . ARG A 1 264 ? 15.020 2.703 -21.051 1.00 96.06 264 ARG A O 1
ATOM 2017 N N . THR A 1 265 ? 17.042 2.728 -20.083 1.00 96.81 265 THR A N 1
ATOM 2018 C CA . THR A 1 265 ? 17.229 1.268 -20.101 1.00 96.81 265 THR A CA 1
ATOM 2019 C C . THR A 1 265 ? 16.076 0.524 -19.414 1.00 96.81 265 THR A C 1
ATOM 2021 O O . THR A 1 265 ? 15.621 -0.509 -19.907 1.00 96.81 265 THR A O 1
ATOM 2024 N N . ALA A 1 266 ? 15.599 1.019 -18.266 1.00 97.12 266 ALA A N 1
ATOM 2025 C CA . ALA A 1 266 ? 14.493 0.406 -17.537 1.00 97.12 266 ALA A CA 1
ATOM 2026 C C . ALA A 1 266 ? 13.154 0.566 -18.275 1.00 97.12 266 ALA A C 1
ATOM 2028 O O . ALA A 1 266 ? 12.391 -0.396 -18.325 1.00 97.12 266 ALA A O 1
ATOM 2029 N N . VAL A 1 267 ? 12.898 1.728 -18.887 1.00 97.81 267 VAL A N 1
ATOM 2030 C CA . VAL A 1 267 ? 11.704 1.993 -19.708 1.00 97.81 267 VAL A CA 1
ATOM 2031 C C . VAL A 1 267 ? 11.670 1.077 -20.929 1.00 97.81 267 VAL A C 1
ATOM 2033 O O . VAL A 1 267 ? 10.674 0.385 -21.124 1.00 97.81 267 VAL A O 1
ATOM 2036 N N . ASP A 1 268 ? 12.765 0.973 -21.684 1.00 97.50 268 ASP A N 1
ATOM 2037 C CA . ASP A 1 268 ? 12.849 0.101 -22.865 1.00 97.50 268 ASP A CA 1
ATOM 2038 C C . ASP A 1 268 ? 12.659 -1.376 -22.503 1.00 97.50 268 ASP A C 1
ATOM 2040 O O . ASP A 1 268 ? 12.067 -2.169 -23.244 1.00 97.50 268 ASP A O 1
ATOM 2044 N N . ALA A 1 269 ? 13.200 -1.784 -21.355 1.00 96.44 269 ALA A N 1
ATOM 2045 C CA . ALA A 1 269 ? 13.069 -3.151 -20.883 1.00 96.44 269 ALA A CA 1
ATOM 2046 C C . ALA A 1 269 ? 11.654 -3.456 -20.369 1.00 96.44 269 ALA A C 1
ATOM 2048 O O . ALA A 1 269 ? 11.153 -4.552 -20.624 1.00 96.44 269 ALA A O 1
ATOM 2049 N N . TRP A 1 270 ? 11.013 -2.506 -19.682 1.00 97.38 270 TRP A N 1
ATOM 2050 C CA . TRP A 1 270 ? 9.614 -2.610 -19.271 1.00 97.38 270 TRP A CA 1
ATOM 2051 C C . TRP A 1 270 ? 8.685 -2.663 -20.483 1.00 97.38 270 TRP A C 1
ATOM 2053 O O . TRP A 1 270 ? 7.871 -3.576 -20.559 1.00 97.38 270 TRP A O 1
ATOM 2063 N N . TRP A 1 271 ? 8.845 -1.765 -21.458 1.00 97.81 271 TRP A N 1
ATOM 2064 C CA . TRP A 1 271 ? 8.004 -1.728 -22.655 1.00 97.81 271 TRP A CA 1
ATOM 2065 C C . TRP A 1 271 ? 8.045 -3.061 -23.411 1.00 97.81 271 TRP A C 1
ATOM 2067 O O . TRP A 1 271 ? 7.002 -3.666 -23.648 1.00 97.81 271 TRP A O 1
ATOM 2077 N N . ARG A 1 272 ? 9.241 -3.602 -23.694 1.00 97.44 272 ARG A N 1
ATOM 2078 C CA . ARG A 1 272 ? 9.376 -4.924 -24.339 1.00 97.44 272 ARG A CA 1
ATOM 2079 C C . ARG A 1 272 ? 8.688 -6.039 -23.551 1.00 97.44 272 ARG A C 1
ATOM 2081 O O . ARG A 1 272 ? 8.041 -6.903 -24.142 1.00 97.44 272 ARG A O 1
ATOM 2088 N N . GLU A 1 273 ? 8.823 -6.028 -22.227 1.00 95.94 273 GLU A N 1
ATOM 2089 C CA . GLU A 1 273 ? 8.182 -7.019 -21.362 1.00 95.94 273 GLU A CA 1
ATOM 2090 C C . GLU A 1 273 ? 6.656 -6.880 -21.361 1.00 95.94 273 GLU A C 1
ATOM 2092 O O . GLU A 1 273 ? 5.946 -7.879 -21.477 1.00 95.94 273 GLU A O 1
ATOM 2097 N N . ALA A 1 274 ? 6.149 -5.652 -21.278 1.00 95.88 274 ALA A N 1
ATOM 2098 C CA . ALA A 1 274 ? 4.729 -5.342 -21.306 1.00 95.88 274 ALA A CA 1
ATOM 2099 C C . ALA A 1 274 ? 4.100 -5.724 -22.654 1.00 95.88 274 ALA A C 1
ATOM 2101 O O . ALA A 1 274 ? 3.033 -6.325 -22.673 1.00 95.88 274 ALA A O 1
ATOM 2102 N N . ARG A 1 275 ? 4.784 -5.503 -23.786 1.00 96.75 275 ARG A N 1
ATOM 2103 C CA . ARG A 1 275 ? 4.314 -5.965 -25.109 1.00 96.75 275 ARG A CA 1
ATOM 2104 C C . ARG A 1 275 ? 4.221 -7.489 -25.198 1.00 96.75 275 ARG A C 1
ATOM 2106 O O . ARG A 1 275 ? 3.315 -8.017 -25.840 1.00 96.75 275 ARG A O 1
ATOM 2113 N N . ARG A 1 276 ? 5.146 -8.199 -24.543 1.00 95.44 276 ARG A N 1
ATOM 2114 C CA . ARG A 1 276 ? 5.159 -9.667 -24.493 1.00 95.44 276 ARG A CA 1
ATOM 2115 C C . ARG A 1 276 ? 4.069 -10.233 -23.584 1.00 95.44 276 ARG A C 1
ATOM 2117 O O . ARG A 1 276 ? 3.443 -11.225 -23.938 1.00 95.44 276 ARG A O 1
ATOM 2124 N N . THR A 1 277 ? 3.888 -9.643 -22.407 1.00 92.75 277 THR A N 1
ATOM 2125 C CA . THR A 1 277 ? 2.979 -10.154 -21.365 1.00 92.75 277 THR A CA 1
ATOM 2126 C C . THR A 1 277 ? 1.560 -9.622 -21.479 1.00 92.75 277 THR A C 1
ATOM 2128 O O . THR A 1 277 ? 0.657 -10.272 -20.966 1.00 92.75 277 THR A O 1
ATOM 2131 N N . ARG A 1 278 ? 1.374 -8.489 -22.170 1.00 93.94 278 ARG A N 1
ATOM 2132 C CA . ARG A 1 278 ? 0.103 -7.781 -22.369 1.00 93.94 278 ARG A CA 1
ATOM 2133 C C . ARG A 1 278 ? -0.630 -7.571 -21.041 1.00 93.94 278 ARG A C 1
ATOM 2135 O O . ARG A 1 278 ? -1.638 -8.232 -20.801 1.00 93.94 278 ARG A O 1
ATOM 2142 N N . PRO A 1 279 ? -0.099 -6.709 -20.152 1.00 94.25 279 PRO A N 1
ATOM 2143 C CA . PRO A 1 279 ? -0.723 -6.486 -18.860 1.00 94.25 279 PRO A CA 1
ATOM 2144 C C . PRO A 1 279 ? -2.164 -5.997 -19.028 1.00 94.25 279 PRO A C 1
ATOM 2146 O O . PRO A 1 279 ? -2.453 -5.208 -19.927 1.00 94.25 279 PRO A O 1
ATOM 2149 N N . THR A 1 280 ? -3.053 -6.457 -18.153 1.00 92.25 280 THR A N 1
ATOM 2150 C CA . THR A 1 280 ? -4.470 -6.093 -18.197 1.00 92.25 280 THR A CA 1
ATOM 2151 C C . THR A 1 280 ? -4.666 -4.641 -17.768 1.00 92.25 280 THR A C 1
ATOM 2153 O O . THR A 1 280 ? -4.003 -4.150 -16.846 1.00 92.25 280 THR A O 1
ATOM 2156 N N . CYS A 1 281 ? -5.588 -3.960 -18.437 1.00 88.06 281 CYS A N 1
ATOM 2157 C CA . CYS A 1 281 ? -5.981 -2.587 -18.161 1.00 88.06 281 CYS A CA 1
ATOM 2158 C C . CYS A 1 281 ? -7.385 -2.373 -18.731 1.00 88.06 281 CYS A C 1
ATOM 2160 O O . CYS A 1 281 ? -7.635 -2.824 -19.844 1.00 88.06 281 CYS A O 1
ATOM 2162 N N . GLY A 1 282 ? -8.269 -1.709 -17.990 1.00 85.12 282 GLY A N 1
ATOM 2163 C CA . GLY A 1 282 ? -9.637 -1.409 -18.421 1.00 85.12 282 GLY A CA 1
ATOM 2164 C C . GLY A 1 282 ? -9.777 -0.091 -19.179 1.00 85.12 282 GLY A C 1
ATOM 2165 O O . GLY A 1 282 ? -10.655 0.707 -18.864 1.00 85.12 282 GLY A O 1
ATOM 2166 N N . VAL A 1 283 ? -8.857 0.201 -20.104 1.00 83.00 283 VAL A N 1
ATOM 2167 C CA . VAL A 1 283 ? -8.929 1.398 -20.960 1.00 83.00 283 VAL A CA 1
ATOM 2168 C C . VAL A 1 283 ? -9.001 1.004 -22.432 1.00 83.00 283 VAL A C 1
ATOM 2170 O O . VAL A 1 283 ? -8.398 0.020 -22.849 1.00 83.00 283 VAL A O 1
ATOM 2173 N N . GLU A 1 284 ? -9.707 1.806 -23.230 1.00 82.69 284 GLU A N 1
ATOM 2174 C CA . GLU A 1 284 ? -10.022 1.502 -24.638 1.00 82.69 284 GLU A CA 1
ATOM 2175 C C . GLU A 1 284 ? -8.868 1.755 -25.628 1.00 82.69 284 GLU A C 1
ATOM 2177 O O . GLU A 1 284 ? -8.968 1.429 -26.811 1.00 82.69 284 GLU A O 1
ATOM 2182 N N . TYR A 1 285 ? -7.765 2.349 -25.173 1.00 85.12 285 TYR A N 1
ATOM 2183 C CA . TYR A 1 285 ? -6.580 2.650 -25.983 1.00 85.12 285 TYR A CA 1
ATOM 2184 C C . TYR A 1 285 ? -5.404 1.760 -25.577 1.00 85.12 285 TYR A C 1
ATOM 2186 O O . TYR A 1 285 ? -5.466 1.104 -24.548 1.00 85.12 285 TYR A O 1
ATOM 2194 N N . ASP A 1 286 ? -4.303 1.752 -26.341 1.00 89.94 286 ASP A N 1
ATOM 2195 C CA . ASP A 1 286 ? -3.082 1.030 -25.949 1.00 89.94 286 ASP A CA 1
ATOM 2196 C C . ASP A 1 286 ? -2.359 1.779 -24.811 1.00 89.94 286 ASP A C 1
ATOM 2198 O O . ASP A 1 286 ? -1.681 2.795 -25.055 1.00 89.94 286 ASP A O 1
ATOM 2202 N N . PRO A 1 287 ? -2.475 1.322 -23.549 1.00 90.62 287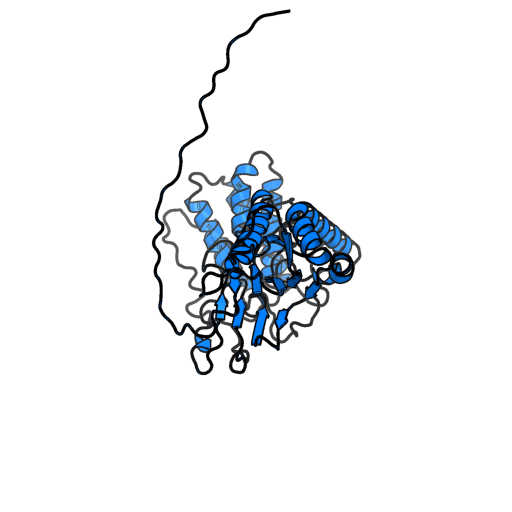 PRO A N 1
ATOM 2203 C CA . PRO A 1 287 ? -1.915 2.067 -22.437 1.00 90.62 287 PRO A CA 1
ATOM 2204 C C . PRO A 1 287 ? -0.411 1.837 -22.310 1.00 90.62 287 PRO A C 1
ATOM 2206 O O . PRO A 1 287 ? 0.284 2.659 -21.714 1.00 90.62 287 PRO A O 1
ATOM 2209 N N . VAL A 1 288 ? 0.111 0.744 -22.876 1.00 94.81 288 VAL A N 1
ATOM 2210 C CA . VAL A 1 288 ? 1.530 0.397 -22.812 1.00 94.81 288 VAL A CA 1
ATOM 2211 C C . VAL A 1 288 ? 2.328 1.370 -23.666 1.00 94.81 288 VAL A C 1
ATOM 2213 O O . VAL A 1 288 ? 3.276 1.970 -23.158 1.00 94.81 288 VAL A O 1
ATOM 2216 N N . ASP A 1 289 ? 1.923 1.576 -24.920 1.00 93.31 289 ASP A N 1
ATOM 2217 C CA . ASP A 1 289 ? 2.620 2.496 -25.824 1.00 93.31 289 ASP A CA 1
ATOM 2218 C C . ASP A 1 289 ? 2.479 3.948 -25.343 1.00 93.31 289 ASP A C 1
ATOM 2220 O O . ASP A 1 289 ? 3.474 4.667 -25.236 1.00 93.31 289 ASP A O 1
ATOM 2224 N N . THR A 1 290 ? 1.276 4.348 -24.920 1.00 90.88 290 THR A N 1
ATOM 2225 C CA . THR A 1 290 ? 1.016 5.699 -24.396 1.00 90.88 290 THR A CA 1
ATOM 2226 C C . THR A 1 290 ? 1.894 6.027 -23.181 1.00 90.88 290 THR A C 1
ATOM 2228 O O . THR A 1 290 ? 2.525 7.088 -23.120 1.00 90.88 290 THR A O 1
ATOM 2231 N N . ILE A 1 291 ? 1.976 5.113 -22.206 1.00 92.19 291 ILE A N 1
ATOM 2232 C CA . ILE A 1 291 ? 2.816 5.307 -21.018 1.00 92.19 291 ILE A CA 1
ATOM 2233 C C . ILE A 1 291 ? 4.303 5.245 -21.388 1.00 92.19 291 ILE A C 1
ATOM 2235 O O . ILE A 1 291 ? 5.071 6.070 -20.894 1.00 92.19 291 ILE A O 1
ATOM 2239 N N . ALA A 1 292 ? 4.731 4.335 -22.269 1.00 94.31 292 ALA A N 1
ATOM 2240 C CA . ALA A 1 292 ? 6.127 4.249 -22.705 1.00 94.31 292 ALA A CA 1
ATOM 2241 C C . ALA A 1 292 ? 6.613 5.549 -23.352 1.00 94.31 292 ALA A C 1
ATOM 2243 O O . ALA A 1 292 ? 7.669 6.060 -22.969 1.00 94.31 292 ALA A O 1
ATOM 2244 N N . THR A 1 293 ? 5.816 6.135 -24.248 1.00 91.50 293 THR A N 1
ATOM 2245 C CA . THR A 1 293 ? 6.110 7.436 -24.860 1.00 91.50 293 THR A CA 1
ATOM 2246 C C . THR A 1 293 ? 6.263 8.529 -23.802 1.00 91.50 293 THR A C 1
ATOM 2248 O O . THR A 1 293 ? 7.241 9.281 -23.824 1.00 91.50 293 THR A O 1
ATOM 2251 N N . ALA A 1 294 ? 5.358 8.590 -22.821 1.00 90.00 294 ALA A N 1
ATOM 2252 C CA . ALA A 1 294 ? 5.435 9.573 -21.740 1.00 90.00 294 ALA A CA 1
ATOM 2253 C C . ALA A 1 294 ? 6.673 9.381 -20.840 1.00 90.00 294 ALA A C 1
ATOM 2255 O O . ALA A 1 294 ? 7.329 10.356 -20.458 1.00 90.00 294 ALA A O 1
ATOM 2256 N N . LEU A 1 295 ? 7.021 8.134 -20.505 1.00 93.88 295 LEU A N 1
ATOM 2257 C CA . LEU A 1 295 ? 8.199 7.801 -19.698 1.00 93.88 295 LEU A CA 1
ATOM 2258 C C . LEU A 1 295 ? 9.508 8.129 -20.433 1.00 93.88 295 LEU A C 1
ATOM 2260 O O . LEU A 1 295 ? 10.435 8.662 -19.815 1.00 93.88 295 LEU A O 1
ATOM 2264 N N . ALA A 1 296 ? 9.578 7.860 -21.740 1.00 92.75 296 ALA A N 1
ATOM 2265 C CA . ALA A 1 296 ? 10.721 8.206 -22.582 1.00 92.75 296 ALA A CA 1
ATOM 2266 C C . ALA A 1 296 ? 10.904 9.731 -22.673 1.00 92.75 296 ALA A C 1
ATOM 2268 O O . ALA A 1 296 ? 12.005 10.241 -22.442 1.00 92.75 296 ALA A O 1
ATOM 2269 N N . ALA A 1 297 ? 9.815 10.477 -22.894 1.00 89.81 297 ALA A N 1
ATOM 2270 C CA . ALA A 1 297 ? 9.834 11.940 -22.927 1.00 89.81 297 ALA A CA 1
ATOM 2271 C C . ALA A 1 297 ? 10.304 12.555 -21.595 1.00 89.81 297 ALA A C 1
ATOM 2273 O O . ALA A 1 297 ? 11.071 13.520 -21.590 1.00 89.81 297 ALA A O 1
ATOM 2274 N N . ALA A 1 298 ? 9.917 11.970 -20.454 1.00 88.81 298 ALA A N 1
ATOM 2275 C CA . ALA A 1 298 ? 10.379 12.416 -19.136 1.00 88.81 298 ALA A CA 1
ATOM 2276 C C . ALA A 1 298 ? 11.907 12.291 -18.959 1.00 88.81 298 ALA A C 1
ATOM 2278 O O . ALA A 1 298 ? 12.516 13.108 -18.260 1.00 88.81 298 ALA A O 1
ATOM 2279 N N . GLY A 1 299 ? 12.524 11.300 -19.611 1.00 83.81 299 GLY A N 1
ATOM 2280 C CA . GLY A 1 299 ? 13.977 11.125 -19.653 1.00 83.81 299 GLY A CA 1
ATOM 2281 C C . GLY A 1 299 ? 14.690 12.076 -20.620 1.00 83.81 299 GLY A C 1
ATOM 2282 O O . GLY A 1 299 ? 15.823 12.458 -20.351 1.00 83.81 299 GLY A O 1
ATOM 2283 N N . ALA A 1 300 ? 14.036 12.477 -21.715 1.00 80.44 300 ALA A N 1
ATOM 2284 C CA . ALA A 1 300 ? 14.641 13.286 -22.777 1.00 80.44 300 ALA A CA 1
ATOM 2285 C C . ALA A 1 300 ? 14.529 14.806 -22.566 1.00 80.44 300 ALA A C 1
ATOM 2287 O O . ALA A 1 300 ? 15.378 15.545 -23.053 1.00 80.44 300 ALA A O 1
ATOM 2288 N N . ALA A 1 301 ? 13.504 15.287 -21.850 1.00 62.31 301 ALA A N 1
ATOM 2289 C CA . ALA A 1 301 ? 13.180 16.716 -21.777 1.00 62.31 301 ALA A CA 1
ATOM 2290 C C . ALA A 1 301 ? 14.375 17.587 -21.342 1.00 62.31 301 ALA A C 1
ATOM 2292 O O . ALA A 1 301 ? 14.855 17.470 -20.218 1.00 62.31 301 ALA A O 1
ATOM 2293 N N . THR A 1 302 ? 14.859 18.481 -22.197 1.00 62.75 302 THR A N 1
ATOM 2294 C CA . THR A 1 302 ? 15.773 19.551 -21.782 1.00 62.75 302 THR A CA 1
ATOM 2295 C C . THR A 1 302 ? 15.059 20.442 -20.763 1.00 62.75 302 THR A C 1
ATOM 2297 O O . THR A 1 302 ? 13.859 20.679 -20.890 1.00 62.75 302 THR A O 1
ATOM 2300 N N . ILE A 1 303 ? 15.782 20.953 -19.758 1.00 59.12 303 ILE A N 1
ATOM 2301 C CA . IL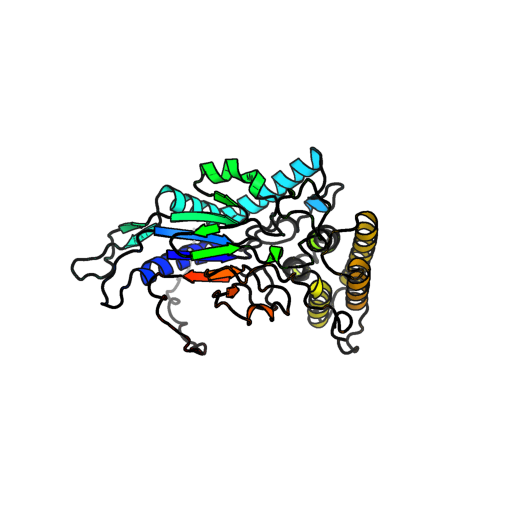E A 1 303 ? 15.235 21.760 -18.641 1.00 59.12 303 ILE A CA 1
ATOM 2302 C C . ILE A 1 303 ? 14.363 22.942 -19.130 1.00 59.12 303 ILE A C 1
ATOM 2304 O O . ILE A 1 303 ? 13.485 23.400 -18.407 1.00 59.12 303 ILE A O 1
ATOM 2308 N N . ALA A 1 304 ? 14.568 23.402 -20.369 1.00 49.88 304 ALA A N 1
ATOM 2309 C CA . ALA A 1 304 ? 13.869 24.529 -20.981 1.00 49.88 304 ALA A CA 1
ATOM 2310 C C . ALA A 1 304 ? 12.526 24.200 -21.670 1.00 49.88 304 ALA A C 1
ATOM 2312 O O . ALA A 1 304 ? 11.819 25.127 -22.056 1.00 49.88 304 ALA A O 1
ATOM 2313 N N . ALA A 1 305 ? 12.156 22.929 -21.864 1.00 51.88 305 ALA A N 1
ATOM 2314 C CA . ALA A 1 305 ? 10.877 22.613 -22.497 1.00 51.88 305 ALA A CA 1
ATOM 2315 C C . ALA A 1 305 ? 9.740 22.781 -21.470 1.00 51.88 305 ALA A C 1
ATOM 2317 O O . ALA A 1 305 ? 9.776 22.103 -20.435 1.00 51.88 305 ALA A O 1
ATOM 2318 N N . PRO A 1 306 ? 8.727 23.643 -21.718 1.00 51.78 306 PRO A N 1
ATOM 2319 C CA . PRO A 1 306 ? 7.556 23.698 -20.856 1.00 51.78 306 PRO A CA 1
ATOM 2320 C C . PRO A 1 306 ? 6.989 22.288 -20.758 1.00 51.78 306 PRO A C 1
ATOM 2322 O O . PRO A 1 306 ? 6.926 21.560 -21.752 1.00 51.78 306 PRO A O 1
ATOM 2325 N N . ALA A 1 307 ? 6.647 21.872 -19.538 1.00 48.34 307 ALA A N 1
ATOM 2326 C CA . ALA A 1 307 ? 6.016 20.587 -19.334 1.00 48.34 307 ALA A CA 1
ATOM 2327 C C . ALA A 1 307 ? 4.729 20.598 -20.152 1.00 48.34 307 ALA A C 1
ATOM 2329 O O . ALA A 1 307 ? 3.744 21.178 -19.712 1.00 48.34 307 ALA A O 1
ATOM 2330 N N . VAL A 1 308 ? 4.737 19.960 -21.326 1.00 46.59 308 VAL A N 1
ATOM 2331 C CA . VAL A 1 308 ? 3.493 19.506 -21.931 1.00 46.59 308 VAL A CA 1
ATOM 2332 C C . VAL A 1 308 ? 2.883 18.665 -20.815 1.00 46.59 308 VAL A C 1
ATOM 2334 O O . VAL A 1 308 ? 3.547 17.707 -20.357 1.00 46.59 308 VAL A O 1
ATOM 2337 N N . PRO A 1 309 ? 1.733 19.085 -20.249 1.00 47.66 309 PRO A N 1
ATOM 2338 C CA . PRO A 1 309 ? 1.007 18.227 -19.345 1.00 47.66 309 PRO A CA 1
ATOM 2339 C C . PRO A 1 309 ? 0.938 16.887 -20.056 1.00 47.66 309 PRO A C 1
ATOM 2341 O O . PRO A 1 309 ? 0.742 16.827 -21.270 1.00 47.66 309 PRO A O 1
ATOM 2344 N N . PHE A 1 310 ? 1.172 15.801 -19.331 1.00 43.94 310 PHE A N 1
ATOM 2345 C CA . PHE A 1 310 ? 0.564 14.577 -19.810 1.00 43.94 310 PHE A CA 1
ATOM 2346 C C . PHE A 1 310 ? -0.937 14.827 -19.639 1.00 43.94 310 PHE A C 1
ATOM 2348 O O . PHE A 1 310 ? -1.482 14.535 -18.582 1.00 43.94 310 PHE A O 1
ATOM 2355 N N . ASP A 1 311 ? -1.526 15.522 -20.612 1.00 44.44 311 ASP A N 1
ATOM 2356 C CA . ASP A 1 311 ? -2.920 15.407 -20.963 1.00 44.44 311 ASP A CA 1
ATOM 2357 C C . ASP A 1 311 ? -2.943 14.087 -21.714 1.00 44.44 311 ASP A C 1
ATOM 2359 O O . ASP A 1 311 ? -2.543 14.051 -22.884 1.00 44.44 311 ASP A O 1
ATOM 2363 N N . PRO A 1 312 ? -3.261 12.965 -21.045 1.00 45.66 312 PRO A N 1
ATOM 2364 C CA . PRO A 1 312 ? -3.594 11.764 -21.789 1.00 45.66 312 PRO A CA 1
ATOM 2365 C C . PRO A 1 312 ? -4.589 12.187 -22.868 1.00 45.66 312 PRO A C 1
ATOM 2367 O O . PRO A 1 312 ? -5.551 12.867 -22.515 1.00 45.66 312 PRO A O 1
ATOM 2370 N N . PRO A 1 313 ? -4.298 11.902 -24.146 1.00 40.25 313 PRO A N 1
ATOM 2371 C CA . PRO A 1 313 ? -4.806 12.625 -25.313 1.00 40.25 313 PRO A CA 1
ATOM 2372 C C . PRO A 1 313 ? -6.258 13.067 -25.131 1.00 40.25 313 PRO A C 1
ATOM 2374 O O . PRO A 1 313 ? -7.128 12.251 -25.372 1.00 40.25 313 PRO A O 1
ATOM 2377 N N . CYS A 1 314 ? -6.491 14.292 -24.626 1.00 32.97 314 CYS A N 1
ATOM 2378 C CA . CYS A 1 314 ? -7.785 14.968 -24.392 1.00 32.97 314 CYS A CA 1
ATOM 2379 C C . CYS A 1 314 ? -9.017 14.068 -24.095 1.00 32.97 314 CYS A C 1
ATOM 2381 O O . CYS A 1 314 ? -10.147 14.405 -24.442 1.00 32.97 314 CYS A O 1
ATOM 2383 N N . GLY A 1 315 ? -8.810 12.913 -23.467 1.00 34.84 315 GLY A N 1
ATOM 2384 C CA . GLY A 1 315 ? -9.648 11.753 -23.773 1.00 34.84 315 GLY A CA 1
ATOM 2385 C C . GLY A 1 315 ? -9.067 10.444 -23.255 1.00 34.84 315 GLY A C 1
ATOM 2386 O O . GLY A 1 315 ? -9.288 9.393 -23.841 1.00 34.84 315 GLY A O 1
ATOM 2387 N N . LEU A 1 316 ? -8.376 10.479 -22.113 1.00 38.94 316 LEU A N 1
ATOM 2388 C CA . LEU A 1 316 ? -8.745 9.497 -21.100 1.00 38.94 316 LEU A CA 1
ATOM 2389 C C . LEU A 1 316 ? -10.149 9.943 -20.653 1.00 38.94 316 LEU A C 1
ATOM 2391 O O . LEU A 1 316 ? -10.219 10.861 -19.834 1.00 38.94 316 LEU A O 1
ATOM 2395 N N . PRO A 1 317 ? -11.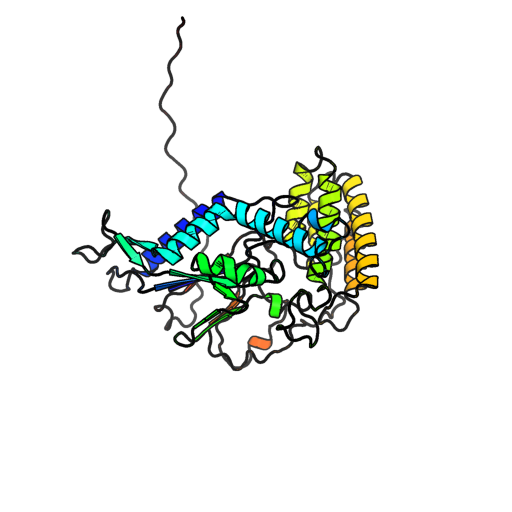270 9.405 -21.191 1.00 37.62 317 PRO A N 1
ATOM 2396 C CA . PRO A 1 317 ? -12.492 9.467 -20.416 1.00 37.62 317 PRO A CA 1
ATOM 2397 C C . PRO A 1 317 ? -12.131 8.873 -19.064 1.00 37.62 317 PRO A C 1
ATOM 2399 O O . PRO A 1 317 ? -11.296 7.972 -18.962 1.00 37.62 317 PRO A O 1
ATOM 2402 N N . ASP A 1 318 ? -12.680 9.438 -18.013 1.00 43.91 318 ASP A N 1
ATOM 2403 C CA . ASP A 1 318 ? -12.459 8.951 -16.673 1.00 43.91 318 ASP A CA 1
ATOM 2404 C C . ASP A 1 318 ? -13.012 7.519 -16.573 1.00 43.91 318 ASP A C 1
ATOM 2406 O O . ASP A 1 318 ? -14.196 7.294 -16.337 1.00 43.91 318 ASP A O 1
ATOM 2410 N N . CYS A 1 319 ? -12.141 6.542 -16.858 1.00 38.47 319 CYS A N 1
ATOM 2411 C CA . CYS A 1 319 ? -12.442 5.119 -17.002 1.00 38.47 319 CYS A CA 1
ATOM 2412 C C . CYS A 1 319 ? -12.617 4.499 -15.613 1.00 38.47 319 CYS A C 1
ATOM 2414 O O . CYS A 1 319 ? -11.863 3.626 -15.195 1.00 38.47 319 CYS A O 1
ATOM 2416 N N . CYS A 1 320 ? -13.580 4.986 -14.845 1.00 40.06 320 CYS A N 1
ATOM 2417 C CA . CYS A 1 320 ? -14.222 4.143 -13.856 1.00 40.06 320 CYS A CA 1
ATOM 2418 C C . CYS A 1 320 ? -15.464 3.587 -14.543 1.00 40.06 320 CYS A C 1
ATOM 2420 O O . CYS A 1 320 ? -16.307 4.390 -14.952 1.00 40.06 320 CYS A O 1
ATOM 2422 N N . PRO A 1 321 ? -15.634 2.259 -14.674 1.00 39.91 321 PRO A N 1
ATOM 2423 C CA . PRO A 1 321 ? -16.957 1.746 -14.970 1.00 39.91 321 PRO A CA 1
ATOM 2424 C C . PRO A 1 321 ? -17.901 2.345 -13.926 1.00 39.91 321 PRO A C 1
ATOM 2426 O O . PRO A 1 321 ? -17.603 2.319 -12.726 1.00 39.91 321 PRO A O 1
ATOM 2429 N N . ALA A 1 322 ? -19.013 2.923 -14.379 1.00 42.88 322 ALA A N 1
ATOM 2430 C CA . ALA A 1 322 ? -20.142 3.239 -13.521 1.00 42.88 322 ALA A CA 1
ATOM 2431 C C . ALA A 1 322 ? -20.708 1.906 -13.010 1.00 42.88 322 ALA A C 1
ATOM 2433 O O . ALA A 1 322 ? -21.735 1.426 -13.472 1.00 42.88 322 ALA A O 1
ATOM 2434 N N . GLY A 1 323 ? -19.980 1.240 -12.112 1.00 45.59 323 GLY A N 1
ATOM 2435 C CA . GLY A 1 323 ? -20.543 0.166 -11.321 1.00 45.59 323 GLY A CA 1
ATOM 2436 C C . GLY A 1 323 ? -21.720 0.744 -10.548 1.00 45.59 323 GLY A C 1
ATOM 2437 O O . GLY A 1 323 ? -21.699 1.925 -10.199 1.00 45.59 323 GLY A O 1
ATOM 2438 N N . ASP A 1 324 ? -22.733 -0.079 -10.292 1.00 44.88 324 ASP A N 1
ATOM 2439 C CA . ASP A 1 324 ? -23.912 0.249 -9.486 1.00 44.88 324 ASP A CA 1
ATOM 2440 C C . ASP A 1 324 ? -23.525 0.635 -8.039 1.00 44.88 324 ASP A C 1
ATOM 2442 O O . ASP A 1 324 ? -23.764 -0.087 -7.074 1.00 44.88 324 ASP A O 1
ATOM 2446 N N . VAL A 1 325 ? -22.905 1.801 -7.855 1.00 49.78 325 VAL A N 1
ATOM 2447 C CA . VAL A 1 325 ? -22.724 2.456 -6.552 1.00 49.78 325 VAL A CA 1
ATOM 2448 C C . VAL A 1 325 ? -24.062 3.067 -6.104 1.00 49.78 325 VAL A C 1
ATOM 2450 O O . VAL A 1 325 ? -24.275 3.295 -4.916 1.00 49.78 325 VAL A O 1
ATOM 2453 N N . ALA A 1 326 ? -25.004 3.254 -7.037 1.00 45.34 326 ALA A N 1
ATOM 2454 C CA . ALA A 1 326 ? -26.294 3.915 -6.840 1.00 45.34 326 ALA A CA 1
ATOM 2455 C C . ALA A 1 326 ? -27.250 3.209 -5.852 1.00 45.34 326 ALA A C 1
ATOM 2457 O O . ALA A 1 326 ? -28.197 3.828 -5.374 1.00 45.34 326 ALA A O 1
ATOM 2458 N N . ALA A 1 327 ? -27.008 1.944 -5.488 1.00 47.06 327 ALA A N 1
ATOM 2459 C CA . ALA A 1 327 ? -27.850 1.215 -4.530 1.00 47.06 327 ALA A CA 1
ATOM 2460 C C . ALA A 1 327 ? -27.321 1.233 -3.083 1.00 47.06 327 ALA A C 1
ATOM 2462 O O . ALA A 1 327 ? -27.982 0.741 -2.164 1.00 47.06 327 ALA A O 1
ATOM 2463 N N . VAL A 1 328 ? -26.129 1.782 -2.855 1.00 46.00 328 VAL A N 1
ATOM 2464 C CA . VAL A 1 328 ? -25.437 1.658 -1.574 1.00 46.00 328 VAL A CA 1
ATOM 2465 C C . VAL A 1 328 ? -25.805 2.849 -0.683 1.00 46.00 328 VAL A C 1
ATOM 2467 O O . VAL A 1 328 ? -25.247 3.931 -0.812 1.00 46.00 328 VAL A O 1
ATOM 2470 N N . ARG A 1 329 ? -26.726 2.662 0.273 1.00 53.47 329 ARG A N 1
ATOM 2471 C CA . ARG A 1 329 ? -27.017 3.642 1.351 1.00 53.47 329 ARG A CA 1
ATOM 2472 C C . ARG A 1 329 ? -25.868 3.781 2.374 1.00 53.47 329 ARG A C 1
ATOM 2474 O O . ARG A 1 329 ? -26.101 4.212 3.500 1.00 53.47 329 ARG A O 1
ATOM 2481 N N . GLU A 1 330 ? -24.655 3.365 2.020 1.00 65.69 330 GLU A N 1
ATOM 2482 C CA . GLU A 1 330 ? -23.560 3.120 2.958 1.00 65.69 330 GLU A CA 1
ATOM 2483 C C . GLU A 1 330 ? -22.465 4.190 2.903 1.00 65.69 330 GLU A C 1
ATOM 2485 O O . GLU A 1 330 ? -22.235 4.833 1.877 1.00 65.69 330 GLU A O 1
ATOM 2490 N N . ILE A 1 331 ? -21.745 4.357 4.017 1.00 71.44 331 ILE A N 1
ATOM 2491 C CA . ILE A 1 331 ? -20.470 5.087 4.031 1.00 71.44 331 ILE A CA 1
ATOM 2492 C C . ILE A 1 331 ? -19.445 4.222 3.296 1.00 71.44 331 ILE A C 1
ATOM 2494 O O . ILE A 1 331 ? -19.078 3.162 3.806 1.00 71.44 331 ILE A O 1
ATOM 2498 N N . LEU A 1 332 ? -18.977 4.681 2.131 1.00 71.31 332 LEU A N 1
ATOM 2499 C CA . LEU A 1 332 ? -17.915 4.031 1.363 1.00 71.31 332 LEU A CA 1
ATOM 2500 C C . LEU A 1 332 ? -16.586 4.722 1.656 1.00 71.31 332 LEU A C 1
ATOM 2502 O O . LEU A 1 332 ? -16.402 5.888 1.317 1.00 71.31 332 LEU A O 1
ATOM 2506 N N . VAL A 1 333 ? -15.638 4.007 2.259 1.00 72.44 333 VAL A N 1
ATOM 2507 C CA . VAL A 1 333 ? -14.295 4.549 2.514 1.00 72.44 333 VAL A CA 1
ATOM 2508 C C . VAL A 1 333 ? -13.300 3.975 1.515 1.00 72.44 333 VAL A C 1
ATOM 2510 O O . VAL A 1 333 ? -13.094 2.762 1.488 1.00 72.44 333 VAL A O 1
ATOM 2513 N N . LEU A 1 334 ? -12.659 4.845 0.732 1.00 71.19 334 LEU A N 1
ATOM 2514 C CA . LEU A 1 334 ? -11.615 4.476 -0.222 1.00 71.19 334 LEU A CA 1
ATOM 2515 C C . LEU A 1 334 ? -10.231 4.833 0.317 1.00 71.19 334 LEU A C 1
ATOM 2517 O O . LEU A 1 334 ? -9.977 5.958 0.752 1.00 71.19 334 LEU A O 1
ATOM 2521 N N . GLY A 1 335 ? -9.299 3.884 0.230 1.00 62.25 335 GLY A N 1
ATOM 2522 C CA . GLY A 1 335 ? -7.910 4.100 0.643 1.00 62.25 335 GLY A CA 1
ATOM 2523 C C . GLY A 1 335 ? -7.181 5.176 -0.171 1.00 62.25 335 GLY A C 1
ATOM 2524 O O . GLY A 1 335 ? -6.326 5.887 0.353 1.00 62.25 335 GLY A O 1
ATOM 2525 N N . HIS A 1 336 ? -7.557 5.373 -1.430 1.00 65.75 336 HIS A N 1
ATOM 2526 C CA . HIS A 1 336 ? -7.077 6.450 -2.291 1.00 65.75 336 HIS A CA 1
ATOM 2527 C C . HIS A 1 336 ? -8.243 6.993 -3.121 1.00 65.75 336 HIS A C 1
ATOM 2529 O O . HIS A 1 336 ? -9.219 6.266 -3.307 1.00 65.75 336 HIS A O 1
ATOM 2535 N N . PRO A 1 337 ? -8.168 8.236 -3.639 1.00 57.91 337 PRO A N 1
ATOM 2536 C CA . PRO A 1 337 ? -9.223 8.728 -4.504 1.00 57.91 337 PRO A CA 1
ATOM 2537 C C . PRO A 1 337 ? -9.345 7.787 -5.703 1.00 57.91 337 PRO A C 1
ATOM 2539 O O . PRO A 1 337 ? -8.326 7.215 -6.115 1.00 57.91 337 PRO A O 1
ATOM 2542 N N . PRO A 1 338 ? -10.533 7.608 -6.276 1.00 61.31 338 PRO A N 1
ATOM 2543 C CA . PRO A 1 338 ? -10.640 6.921 -7.553 1.00 61.31 338 PRO A CA 1
ATOM 2544 C C . PRO A 1 338 ? -9.840 7.687 -8.633 1.00 61.31 338 PRO A C 1
ATOM 2546 O O . PRO A 1 338 ? -9.144 8.679 -8.344 1.00 61.31 338 PRO A O 1
ATOM 2549 N N . GLY A 1 339 ? -9.858 7.217 -9.880 1.00 54.53 339 GLY A N 1
ATOM 2550 C CA . GLY A 1 339 ? -9.413 8.057 -10.996 1.00 54.53 339 GLY A CA 1
ATOM 2551 C C . GLY A 1 339 ? -10.068 9.445 -10.923 1.00 54.53 339 GLY A C 1
ATOM 2552 O O . GLY A 1 339 ? -11.093 9.617 -10.255 1.00 54.53 339 GLY A O 1
ATOM 2553 N N . ALA A 1 340 ? -9.486 10.454 -11.582 1.00 47.56 340 ALA A N 1
ATOM 2554 C CA . ALA A 1 340 ? -10.269 11.658 -11.865 1.00 47.56 340 ALA A CA 1
ATOM 2555 C C . ALA A 1 340 ? -11.601 11.211 -12.525 1.00 47.56 340 ALA A C 1
ATOM 2557 O O . ALA A 1 340 ? -11.687 10.105 -13.040 1.00 47.56 340 ALA A O 1
ATOM 2558 N N . GLY A 1 341 ? -12.687 11.953 -12.330 1.00 51.66 341 GLY A N 1
ATOM 2559 C CA . GLY A 1 341 ? -14.007 11.703 -12.933 1.00 51.66 341 GLY A CA 1
ATOM 2560 C C . GLY A 1 341 ? -14.821 10.462 -12.590 1.00 51.66 341 GLY A C 1
ATOM 2561 O O . GLY A 1 341 ? -15.766 10.157 -13.311 1.00 51.66 341 GLY A O 1
ATOM 2562 N N . THR A 1 342 ? -14.724 9.945 -11.367 1.00 49.16 342 THR A N 1
ATOM 2563 C CA . THR A 1 342 ? -15.931 9.391 -10.705 1.00 49.16 342 THR A CA 1
ATOM 2564 C C . THR A 1 342 ? -16.998 10.456 -10.394 1.00 49.16 342 THR A C 1
ATOM 2566 O O . THR A 1 342 ? -17.820 10.282 -9.495 1.00 49.16 342 THR A O 1
ATOM 2569 N N . ALA A 1 343 ? -17.013 11.580 -11.116 1.00 42.44 343 ALA A N 1
ATOM 2570 C CA . ALA A 1 343 ? -17.954 12.683 -10.950 1.00 42.44 343 ALA A CA 1
ATOM 2571 C C . ALA A 1 343 ? -19.420 12.267 -11.204 1.00 42.44 343 ALA A C 1
ATOM 2573 O O . ALA A 1 343 ? -20.332 13.011 -10.851 1.00 42.44 343 ALA A O 1
ATOM 2574 N N . GLY A 1 344 ? -19.655 11.059 -11.735 1.00 44.66 344 GLY A N 1
ATOM 2575 C CA . GLY A 1 344 ? -20.978 10.446 -11.873 1.00 44.66 344 GLY A CA 1
ATOM 2576 C C . GLY A 1 344 ? -21.638 9.981 -10.565 1.00 44.66 344 GLY A C 1
ATOM 2577 O O . GLY A 1 344 ? -22.839 9.739 -10.566 1.00 44.66 344 GLY A O 1
ATOM 2578 N N . VAL A 1 345 ? -20.923 9.916 -9.431 1.00 47.28 345 VAL A N 1
ATOM 2579 C CA . VAL A 1 345 ? -21.537 9.561 -8.125 1.00 47.28 345 VAL A CA 1
ATOM 2580 C C . VAL A 1 345 ? -22.442 10.687 -7.581 1.00 47.28 345 VAL A C 1
ATOM 2582 O O . VAL A 1 345 ? -23.190 10.495 -6.628 1.00 47.28 345 VAL A O 1
ATOM 2585 N N . ASN A 1 346 ? -22.450 11.864 -8.216 1.00 40.25 346 ASN A N 1
ATOM 2586 C CA . ASN A 1 346 ? -23.257 13.008 -7.782 1.00 40.25 346 ASN A CA 1
ATOM 2587 C C . ASN A 1 346 ? -24.747 12.931 -8.177 1.00 40.25 346 ASN A C 1
ATOM 2589 O O . ASN A 1 346 ? -25.525 13.800 -7.785 1.00 40.25 346 ASN A O 1
ATOM 2593 N N . GLY A 1 347 ? -25.170 11.909 -8.927 1.00 43.94 347 GLY A N 1
ATOM 2594 C CA . GLY A 1 347 ? -26.554 11.743 -9.368 1.00 43.94 347 GLY A CA 1
ATOM 2595 C C . GLY A 1 347 ? -27.285 10.620 -8.632 1.00 43.94 347 GLY A C 1
ATOM 2596 O O . GLY A 1 347 ? -27.223 9.476 -9.055 1.00 43.94 347 GLY A O 1
ATOM 2597 N N . ALA A 1 348 ? -28.045 10.969 -7.591 1.00 38.09 348 ALA A N 1
ATOM 2598 C CA . ALA A 1 348 ? -29.156 10.173 -7.043 1.00 38.09 348 ALA A CA 1
ATOM 2599 C C . ALA A 1 348 ? -28.847 8.924 -6.179 1.00 38.09 348 ALA A C 1
ATOM 2601 O O . ALA A 1 348 ? -29.443 7.875 -6.375 1.00 38.09 348 ALA A O 1
ATOM 2602 N N . ALA A 1 349 ? -28.015 9.065 -5.144 1.00 40.03 349 ALA A N 1
ATOM 2603 C CA . ALA A 1 349 ? -28.243 8.536 -3.784 1.00 40.03 349 ALA A CA 1
ATOM 2604 C C . ALA A 1 349 ? -27.017 8.890 -2.934 1.00 40.03 349 ALA A C 1
ATOM 2606 O O . ALA A 1 349 ? -25.894 8.564 -3.298 1.00 40.03 349 ALA A O 1
ATOM 2607 N N . SER A 1 350 ? -27.219 9.594 -1.822 1.00 43.56 350 SER A N 1
ATOM 2608 C CA . SER A 1 350 ? -26.165 10.125 -0.950 1.00 43.56 350 SER A CA 1
ATOM 2609 C C . SER A 1 350 ? -25.379 9.029 -0.209 1.00 43.56 350 SER A C 1
ATOM 2611 O O . SER A 1 350 ? -25.507 8.886 1.004 1.00 43.56 350 SER A O 1
ATOM 2613 N N . ALA A 1 351 ? -24.563 8.251 -0.919 1.00 54.53 351 ALA A N 1
ATOM 2614 C CA . ALA A 1 351 ? -23.484 7.488 -0.310 1.00 54.53 351 ALA A CA 1
ATOM 2615 C C . ALA A 1 351 ? -22.404 8.485 0.143 1.00 54.53 351 ALA A C 1
ATOM 2617 O O . ALA A 1 351 ? -21.834 9.212 -0.674 1.00 54.53 351 ALA A O 1
ATOM 2618 N N . SER A 1 352 ? -22.131 8.555 1.447 1.00 69.19 352 SER A N 1
ATOM 2619 C CA . SER A 1 352 ? -21.047 9.379 1.992 1.00 69.19 352 SER A CA 1
ATOM 2620 C C . SER A 1 352 ? -19.703 8.745 1.628 1.00 69.19 352 SER A C 1
ATOM 2622 O O . SER A 1 352 ? -19.162 7.929 2.375 1.00 69.19 352 SER A O 1
ATOM 2624 N N . LEU A 1 353 ? -19.180 9.083 0.449 1.00 71.31 353 LEU A N 1
ATOM 2625 C CA . LEU A 1 353 ? -17.863 8.656 -0.012 1.00 71.31 353 LEU A CA 1
ATOM 2626 C C . LEU A 1 353 ? -16.763 9.390 0.770 1.00 71.31 353 LEU A C 1
ATOM 2628 O O . LEU A 1 353 ? -16.656 10.613 0.705 1.00 71.31 353 LEU A O 1
ATOM 2632 N N . VAL A 1 354 ? -15.895 8.649 1.459 1.00 76.19 354 VAL A N 1
ATOM 2633 C CA . VAL A 1 354 ? -14.728 9.191 2.167 1.00 76.19 354 VAL A CA 1
ATOM 2634 C C . VAL A 1 354 ? -13.449 8.647 1.545 1.00 76.19 354 VAL A C 1
ATOM 2636 O O . VAL A 1 354 ? -13.116 7.476 1.696 1.00 76.19 354 VAL A O 1
ATOM 2639 N N . CYS A 1 355 ? -12.690 9.501 0.865 1.00 73.88 355 CYS A N 1
ATOM 2640 C CA . CYS A 1 355 ? -11.380 9.138 0.325 1.00 73.88 355 CYS A CA 1
ATOM 2641 C C . CYS A 1 355 ? -10.274 9.530 1.312 1.00 73.88 355 CYS A C 1
ATOM 2643 O O . CYS A 1 355 ? -10.118 10.705 1.634 1.00 73.88 355 CYS A O 1
ATOM 2645 N N . LEU A 1 356 ? -9.487 8.559 1.778 1.00 73.88 356 LEU A N 1
ATOM 2646 C CA . LEU A 1 356 ? -8.395 8.806 2.726 1.00 73.88 356 LEU A CA 1
ATOM 2647 C C . LEU A 1 356 ? -7.151 9.376 2.035 1.00 73.88 356 LEU A C 1
ATOM 2649 O O . LEU A 1 356 ? -6.465 10.232 2.589 1.00 73.88 356 LEU A O 1
ATOM 2653 N N . GLY A 1 357 ? -6.847 8.924 0.818 1.00 62.41 357 GLY A N 1
ATOM 2654 C CA . GLY A 1 357 ? -5.711 9.445 0.060 1.00 62.41 357 GLY A CA 1
ATOM 2655 C C . GLY A 1 357 ? -5.919 10.901 -0.368 1.00 62.41 357 GLY A C 1
ATOM 2656 O O . GLY A 1 357 ? -6.985 11.274 -0.853 1.00 62.41 357 GLY A O 1
ATOM 2657 N N . ARG A 1 358 ? -4.874 11.727 -0.256 1.00 56.94 358 ARG A N 1
ATOM 2658 C CA . ARG A 1 358 ? -4.877 13.070 -0.854 1.00 56.94 358 ARG A CA 1
ATOM 2659 C C . ARG A 1 358 ? -4.609 12.968 -2.363 1.00 56.94 358 ARG A C 1
ATOM 2661 O O . ARG A 1 358 ? -3.667 12.266 -2.745 1.00 56.94 358 ARG A O 1
ATOM 2668 N N . PRO A 1 359 ? -5.357 13.684 -3.222 1.00 53.12 359 PRO A N 1
ATOM 2669 C CA . PRO A 1 359 ? -5.009 13.815 -4.634 1.00 53.12 359 PRO A CA 1
ATOM 2670 C C . PRO A 1 359 ? -3.559 14.301 -4.786 1.00 53.12 359 PRO A C 1
ATOM 2672 O O . PRO A 1 359 ? -3.166 15.305 -4.198 1.00 53.12 359 PRO A O 1
ATOM 2675 N N . GLY A 1 360 ? -2.735 13.552 -5.522 1.00 50.09 360 GLY A N 1
ATOM 2676 C CA . GLY A 1 360 ? -1.341 13.919 -5.799 1.00 50.09 360 GLY A CA 1
ATOM 2677 C C . GLY A 1 360 ? -0.330 13.720 -4.658 1.00 50.09 360 GLY A C 1
ATOM 2678 O O . GLY A 1 360 ? 0.864 13.913 -4.894 1.00 50.09 360 GLY A O 1
ATOM 2679 N N . ALA A 1 361 ? -0.745 13.301 -3.456 1.00 47.16 361 ALA A N 1
ATOM 2680 C CA . ALA A 1 361 ? 0.208 12.918 -2.415 1.00 47.16 361 ALA A CA 1
ATOM 2681 C C . ALA A 1 361 ? 0.811 11.530 -2.714 1.00 47.16 361 ALA A C 1
ATOM 2683 O O . ALA A 1 361 ? 0.091 10.640 -3.175 1.00 47.16 361 ALA A O 1
ATOM 2684 N N . PRO A 1 362 ? 2.113 11.310 -2.456 1.00 53.00 362 PRO A N 1
ATOM 2685 C CA . PRO A 1 362 ? 2.707 9.981 -2.578 1.00 53.00 362 PRO A CA 1
ATOM 2686 C C . PRO A 1 362 ? 2.010 8.994 -1.627 1.00 53.00 362 PRO A C 1
ATOM 2688 O O . PRO A 1 362 ? 1.739 9.341 -0.476 1.00 53.00 362 PRO A O 1
ATOM 2691 N N . ARG A 1 363 ? 1.773 7.749 -2.077 1.00 54.59 363 ARG A N 1
ATOM 2692 C CA . ARG A 1 363 ? 1.133 6.667 -1.288 1.00 54.59 363 ARG A CA 1
ATOM 2693 C C . ARG A 1 363 ? 1.889 6.289 0.005 1.00 54.59 363 ARG A C 1
ATOM 2695 O O . ARG A 1 363 ? 1.442 5.417 0.726 1.00 54.59 363 ARG A O 1
ATOM 2702 N N . SER A 1 364 ? 3.029 6.906 0.318 1.00 50.84 364 SER A N 1
ATOM 2703 C CA . SER A 1 364 ? 3.895 6.543 1.449 1.00 50.84 364 SER A CA 1
ATOM 2704 C C . SER A 1 364 ? 3.533 7.204 2.788 1.00 50.84 364 SER A C 1
ATOM 2706 O O . SER A 1 364 ? 4.307 7.093 3.740 1.00 50.84 364 SER A O 1
ATOM 2708 N N . VAL A 1 365 ? 2.418 7.938 2.874 1.00 56.59 365 VAL A N 1
ATOM 2709 C CA . VAL A 1 365 ? 1.921 8.516 4.132 1.00 56.59 365 VAL A CA 1
ATOM 2710 C C . VAL A 1 365 ? 0.583 7.857 4.467 1.00 56.59 365 VAL A C 1
ATOM 2712 O O . VAL A 1 365 ? -0.375 8.064 3.719 1.00 56.59 365 VAL A O 1
ATOM 2715 N N . PRO A 1 366 ? 0.486 7.091 5.571 1.00 62.78 366 PRO A N 1
ATOM 2716 C CA . PRO A 1 366 ? -0.764 6.449 5.934 1.00 62.78 366 PRO A CA 1
ATOM 2717 C C . PRO A 1 366 ? -1.824 7.509 6.230 1.00 62.78 366 PRO A C 1
ATOM 2719 O O . PRO A 1 366 ? -1.622 8.398 7.060 1.00 62.78 366 PRO A O 1
ATOM 2722 N N . ALA A 1 367 ? -2.968 7.403 5.565 1.00 66.44 367 ALA A N 1
ATOM 2723 C CA . ALA A 1 367 ? -4.102 8.289 5.786 1.00 66.44 367 ALA A CA 1
ATOM 2724 C C . ALA A 1 367 ? -5.129 7.598 6.680 1.00 66.44 367 ALA A C 1
ATOM 2726 O O . ALA A 1 367 ? -5.418 6.424 6.468 1.00 66.44 367 ALA A O 1
ATOM 2727 N N . THR A 1 368 ? -5.649 8.298 7.693 1.00 77.00 368 THR A N 1
ATOM 2728 C CA . THR A 1 368 ? -6.545 7.720 8.709 1.00 77.00 368 THR A CA 1
ATOM 2729 C C . THR A 1 368 ? -7.842 8.516 8.812 1.00 77.00 368 THR A C 1
ATOM 2731 O O . THR A 1 368 ? -7.788 9.733 8.968 1.00 77.00 368 THR A O 1
ATOM 2734 N N . ALA A 1 369 ? -8.984 7.828 8.815 1.00 71.75 369 ALA A N 1
ATOM 2735 C CA . ALA A 1 369 ? -10.271 8.377 9.236 1.00 71.75 369 ALA A CA 1
ATOM 2736 C C . ALA A 1 369 ? -10.819 7.616 10.442 1.00 71.75 369 ALA A C 1
ATOM 2738 O O . ALA A 1 369 ? -10.571 6.422 10.637 1.00 71.75 369 ALA A O 1
ATOM 2739 N N . VAL A 1 370 ? -11.578 8.335 11.260 1.00 74.12 370 VAL A N 1
ATOM 2740 C CA . VAL A 1 370 ? -12.202 7.824 12.473 1.00 74.12 370 VAL A CA 1
ATOM 2741 C C . VAL A 1 370 ? -13.680 8.167 12.419 1.00 74.12 370 VAL A C 1
ATOM 2743 O O . VAL A 1 370 ? -14.026 9.337 12.326 1.00 74.12 370 VAL A O 1
ATOM 2746 N N . PHE A 1 371 ? -14.529 7.149 12.522 1.00 77.25 371 PHE A N 1
ATOM 2747 C CA . PHE A 1 371 ? -15.979 7.300 12.498 1.00 77.25 371 PHE A CA 1
ATOM 2748 C C . PHE A 1 371 ? -16.564 6.938 13.861 1.00 77.25 371 PHE A C 1
ATOM 2750 O O . PHE A 1 371 ? -16.307 5.851 14.413 1.00 77.25 371 PHE A O 1
ATOM 2757 N N . THR A 1 372 ? -17.367 7.849 14.409 1.00 72.50 372 THR A N 1
ATOM 2758 C CA . THR A 1 372 ? -18.082 7.649 15.669 1.00 72.50 372 THR A CA 1
ATOM 2759 C C . THR A 1 372 ? -19.587 7.674 15.433 1.00 72.50 372 THR A C 1
ATOM 2761 O O . THR A 1 372 ? -20.084 8.328 14.529 1.00 72.50 372 THR A O 1
ATOM 2764 N N . ARG A 1 373 ? -20.346 6.942 16.255 1.00 61.12 373 ARG A N 1
ATOM 2765 C CA . ARG A 1 373 ? -21.810 6.832 16.115 1.00 61.12 373 ARG A CA 1
ATOM 2766 C C . ARG A 1 373 ? -22.537 8.171 16.338 1.00 61.12 373 ARG A C 1
ATOM 2768 O O . ARG A 1 373 ? -23.715 8.282 16.044 1.00 61.12 373 ARG A O 1
ATOM 2775 N N . HIS A 1 374 ? -21.860 9.182 16.882 1.00 52.62 374 HIS A N 1
ATOM 2776 C CA . HIS A 1 374 ? -22.473 10.476 17.187 1.00 52.62 374 HIS A CA 1
ATOM 2777 C C . HIS A 1 374 ? -22.583 11.423 15.980 1.00 52.62 374 HIS A C 1
ATOM 2779 O O . HIS A 1 374 ? -23.146 12.509 16.141 1.00 52.62 374 HIS A O 1
ATOM 2785 N N . ASP A 1 375 ? -22.109 11.003 14.803 1.00 47.25 375 ASP A N 1
ATOM 2786 C CA . ASP A 1 375 ? -22.065 11.820 13.583 1.00 47.25 375 ASP A CA 1
ATOM 2787 C C . ASP A 1 375 ? -23.316 11.695 12.686 1.00 47.25 375 ASP A C 1
ATOM 2789 O O . ASP A 1 375 ? -23.424 12.397 11.686 1.00 47.25 375 ASP A O 1
ATOM 2793 N N . GLU A 1 376 ? -24.322 10.887 13.049 1.00 41.97 376 GLU A N 1
ATOM 2794 C CA . GLU A 1 376 ? -25.524 10.654 12.214 1.00 41.97 376 GLU A CA 1
ATOM 2795 C C . GLU A 1 376 ? -26.466 11.871 12.039 1.00 41.97 376 GLU A C 1
ATOM 2797 O O . GLU A 1 376 ? -27.468 11.765 11.334 1.00 41.97 376 GLU A O 1
ATOM 2802 N N . HIS A 1 377 ? -26.178 13.042 12.624 1.00 38.16 377 HIS A N 1
ATOM 2803 C CA . HIS A 1 377 ? -27.036 14.240 12.506 1.00 38.16 377 HIS A CA 1
ATOM 2804 C C . HIS A 1 377 ? -26.352 15.522 12.014 1.00 38.16 377 HIS A C 1
ATOM 2806 O O . HIS A 1 377 ? -27.003 16.564 11.971 1.00 38.16 377 HIS A O 1
ATOM 2812 N N . LEU A 1 378 ? -25.093 15.476 11.578 1.00 37.84 378 LEU A N 1
ATOM 2813 C CA . LEU A 1 378 ? -24.474 16.638 10.935 1.00 37.84 378 LEU A CA 1
ATOM 2814 C C . LEU A 1 378 ? -24.643 16.545 9.415 1.00 37.84 378 LEU A C 1
ATOM 2816 O O . LEU A 1 378 ? -23.810 15.998 8.698 1.00 37.84 378 LEU A O 1
ATOM 2820 N N . ARG A 1 379 ? -25.759 17.104 8.928 1.00 35.78 379 ARG A N 1
ATOM 2821 C CA . ARG A 1 379 ? -25.798 17.689 7.582 1.00 35.78 379 ARG A CA 1
ATOM 2822 C C . ARG A 1 379 ? -24.744 18.800 7.525 1.00 35.78 379 ARG A C 1
ATOM 2824 O O . ARG A 1 379 ? -24.614 19.543 8.489 1.00 35.78 379 ARG A O 1
ATOM 2831 N N . HIS A 1 380 ? -24.017 18.834 6.407 1.00 37.25 380 HIS A N 1
ATOM 2832 C CA . HIS A 1 380 ? -23.018 19.820 5.989 1.00 37.25 380 HIS A CA 1
ATOM 2833 C C . HIS A 1 380 ? -22.980 21.121 6.798 1.00 37.25 380 HIS A C 1
ATOM 2835 O O . HIS A 1 380 ? -23.871 21.945 6.646 1.00 37.25 380 HIS A O 1
ATOM 2841 N N . ASP A 1 381 ? -21.877 21.335 7.515 1.00 30.59 381 ASP A N 1
ATOM 2842 C CA . ASP A 1 381 ? -21.252 22.651 7.587 1.00 30.59 381 ASP A CA 1
ATOM 2843 C C . ASP A 1 381 ? -19.735 22.480 7.470 1.00 30.59 381 ASP A C 1
ATOM 2845 O O . ASP A 1 381 ? -19.093 21.714 8.191 1.00 30.59 381 ASP A O 1
ATOM 2849 N N . SER A 1 382 ? -19.188 23.144 6.459 1.00 32.44 382 SER A N 1
ATOM 2850 C CA . SER A 1 382 ? -17.782 23.135 6.084 1.00 32.44 382 SER A CA 1
ATOM 2851 C C . SER A 1 382 ? -16.979 23.938 7.105 1.00 32.44 382 SER A C 1
ATOM 2853 O O . SER A 1 382 ? -17.041 25.164 7.106 1.00 32.44 382 SER A O 1
ATOM 2855 N N . LEU A 1 383 ? -16.195 23.270 7.952 1.00 31.05 383 LEU A N 1
ATOM 2856 C CA . LEU A 1 383 ? -15.173 23.939 8.756 1.00 31.05 383 LEU A CA 1
ATOM 2857 C C . LEU A 1 383 ? -13.842 23.923 7.999 1.00 31.05 383 LEU A C 1
ATOM 2859 O O . LEU A 1 383 ? -13.181 22.892 7.869 1.00 31.05 383 LEU A O 1
ATOM 2863 N N . HIS A 1 384 ? -13.490 25.094 7.470 1.00 33.12 384 HIS A N 1
ATOM 2864 C CA . HIS A 1 384 ? -12.108 25.481 7.220 1.00 33.12 384 HIS A CA 1
ATOM 2865 C C . HIS A 1 384 ? -11.392 25.598 8.569 1.00 33.12 384 HIS A C 1
ATOM 2867 O O . HIS A 1 384 ? -11.876 26.325 9.428 1.00 33.12 384 HIS A O 1
ATOM 2873 N N . ASP A 1 385 ? -10.242 24.942 8.726 1.00 29.61 385 ASP A N 1
ATOM 2874 C CA . ASP A 1 385 ? -9.303 25.237 9.811 1.00 29.61 385 ASP A CA 1
ATOM 2875 C C . ASP A 1 385 ? -7.907 25.476 9.226 1.00 29.61 385 ASP A C 1
ATOM 2877 O O . ASP A 1 385 ? -7.327 24.618 8.547 1.00 29.61 385 ASP A O 1
ATOM 2881 N N . GLU A 1 386 ? -7.398 26.681 9.485 1.00 26.30 386 GLU A N 1
ATOM 2882 C CA . GLU A 1 386 ? -6.000 27.069 9.325 1.00 26.30 386 GLU A CA 1
ATOM 2883 C C . GLU A 1 386 ? -5.115 26.413 10.405 1.00 26.30 386 GLU A C 1
ATOM 2885 O O . GLU A 1 386 ? -5.600 26.060 11.483 1.00 26.30 386 GLU A O 1
ATOM 2890 N N . PRO A 1 387 ? -3.804 26.235 10.157 1.00 28.05 387 PRO A N 1
ATOM 2891 C CA . PRO A 1 387 ? -2.902 25.661 11.141 1.00 28.05 387 PRO A CA 1
ATOM 2892 C C . PRO A 1 387 ? -2.329 26.745 12.059 1.00 28.05 387 PRO A C 1
ATOM 2894 O O . PRO A 1 387 ? -1.462 27.515 11.649 1.00 28.05 387 PRO A O 1
ATOM 2897 N N . ASP A 1 388 ? -2.743 26.740 13.324 1.00 24.92 388 ASP A N 1
ATOM 2898 C CA . ASP A 1 388 ? -2.116 27.573 14.348 1.00 24.92 388 ASP A CA 1
ATOM 2899 C C . ASP A 1 388 ? -0.819 26.934 14.869 1.00 24.92 388 ASP A C 1
ATOM 2901 O O . ASP A 1 388 ? -0.762 25.774 15.296 1.00 24.92 388 ASP A O 1
ATOM 2905 N N . ALA A 1 389 ? 0.250 27.721 14.799 1.00 25.89 389 ALA A N 1
ATOM 2906 C CA . ALA A 1 389 ? 1.596 27.386 15.221 1.00 25.89 389 ALA A CA 1
ATOM 2907 C C . ALA A 1 389 ? 1.838 27.860 16.658 1.00 25.89 389 ALA A C 1
ATOM 2909 O O . ALA A 1 389 ? 1.874 29.058 16.898 1.00 25.89 389 ALA A O 1
ATOM 2910 N N . ALA A 1 390 ? 2.093 26.941 17.591 1.00 23.62 390 ALA A N 1
ATOM 2911 C CA . ALA A 1 390 ? 2.989 27.143 18.736 1.00 23.62 390 ALA A CA 1
ATOM 2912 C C . ALA A 1 390 ? 3.018 25.885 19.614 1.00 23.62 390 ALA A C 1
ATOM 2914 O O . ALA A 1 390 ? 1.981 25.402 20.052 1.00 23.62 390 ALA A O 1
ATOM 2915 N N . ILE A 1 391 ? 4.222 25.373 19.880 1.00 22.31 391 ILE A N 1
ATOM 2916 C CA . ILE A 1 391 ? 4.775 25.048 21.210 1.00 22.31 391 ILE A CA 1
ATOM 2917 C C . ILE A 1 391 ? 6.088 24.290 20.953 1.00 22.31 391 ILE A C 1
ATOM 2919 O O . ILE A 1 391 ? 6.129 23.083 20.721 1.00 22.31 391 ILE A O 1
ATOM 2923 N N . VAL A 1 392 ? 7.183 25.048 20.984 1.00 21.23 392 VAL A N 1
ATOM 2924 C CA . VAL A 1 392 ? 8.548 24.569 21.214 1.00 21.23 392 VAL A CA 1
ATOM 2925 C C . VAL A 1 392 ? 9.077 25.417 22.358 1.00 21.23 392 VAL A C 1
ATOM 2927 O O . VAL A 1 392 ? 9.286 26.607 22.163 1.00 21.23 392 VAL A O 1
ATOM 2930 N N . ALA A 1 393 ? 9.251 24.821 23.537 1.00 21.86 393 ALA A N 1
ATOM 2931 C CA . ALA A 1 393 ? 10.306 25.155 24.496 1.00 21.86 393 ALA A CA 1
ATOM 2932 C C . ALA A 1 393 ? 10.091 24.383 25.801 1.00 21.86 393 ALA A C 1
ATOM 2934 O O . ALA A 1 393 ? 9.079 24.548 26.475 1.00 21.86 393 ALA A O 1
ATOM 2935 N N . SER A 1 394 ? 11.091 23.575 26.147 1.00 20.72 394 SER A N 1
ATOM 2936 C CA . SER A 1 394 ? 11.647 23.387 27.493 1.00 20.72 394 SER A CA 1
ATOM 2937 C C . SER A 1 394 ? 12.053 21.930 27.648 1.00 20.72 394 SER A C 1
ATOM 2939 O O . SER A 1 394 ? 11.201 21.054 27.726 1.00 20.72 394 SER A O 1
ATOM 2941 N N . LEU A 1 395 ? 13.363 21.688 27.594 1.00 21.39 395 LEU A N 1
ATOM 2942 C CA . LEU A 1 395 ? 14.132 20.851 28.519 1.00 21.39 395 LEU A CA 1
ATOM 2943 C C . LEU A 1 395 ? 15.546 20.715 27.942 1.00 21.39 395 LEU A C 1
ATOM 2945 O O . LEU A 1 395 ? 15.909 19.744 27.286 1.00 21.39 395 LEU A O 1
ATOM 2949 N N . GLY A 1 396 ? 16.341 21.746 28.184 1.00 21.08 396 GLY A N 1
ATOM 2950 C CA . GLY A 1 396 ? 17.779 21.726 28.006 1.00 21.08 396 GLY A CA 1
ATOM 2951 C C . GLY A 1 396 ? 18.335 22.835 28.873 1.00 21.08 396 GLY A C 1
ATOM 2952 O O . GLY A 1 396 ? 18.054 23.988 28.577 1.00 21.08 396 GLY A O 1
ATOM 2953 N N . HIS A 1 397 ? 18.985 22.463 29.975 1.00 24.92 397 HIS A N 1
ATOM 2954 C CA . HIS A 1 397 ? 20.144 23.088 30.629 1.00 24.92 397 HIS A CA 1
ATOM 2955 C C . HIS A 1 397 ? 20.295 22.433 32.009 1.00 24.92 397 HIS A C 1
ATOM 2957 O O . HIS A 1 397 ? 19.407 22.509 32.853 1.00 24.92 397 HIS A O 1
ATOM 2963 N N . GLY A 1 398 ? 21.415 21.743 32.202 1.00 23.77 398 GLY A N 1
ATOM 2964 C CA . GLY A 1 398 ? 21.737 21.005 33.419 1.00 23.77 398 GLY A CA 1
ATOM 2965 C C . GLY A 1 398 ? 23.120 20.371 33.331 1.00 23.77 398 GLY A C 1
ATOM 2966 O O . GLY A 1 398 ? 23.247 19.160 33.425 1.00 23.77 398 GLY A O 1
ATOM 2967 N N . SER A 1 399 ? 24.104 21.217 33.029 1.00 27.02 399 SER A N 1
ATOM 2968 C CA . SER A 1 399 ? 25.492 21.210 33.503 1.00 27.02 399 SER A CA 1
ATOM 2969 C C . SER A 1 399 ? 26.190 19.868 33.771 1.00 27.02 399 SER A C 1
ATOM 2971 O O . SER A 1 399 ? 25.965 19.208 34.780 1.00 27.02 399 SER A O 1
ATOM 2973 N N . SER A 1 400 ? 27.176 19.577 32.921 1.00 28.50 400 SER A N 1
ATOM 2974 C CA . SER A 1 400 ? 28.376 18.814 33.284 1.00 28.50 400 SER A CA 1
ATOM 2975 C C . SER A 1 400 ? 29.226 19.614 34.283 1.00 28.50 400 SER A C 1
ATOM 2977 O O . SER A 1 400 ? 29.247 20.846 34.210 1.00 28.50 400 SER A O 1
ATOM 2979 N N . PRO A 1 401 ? 30.029 18.932 35.113 1.00 38.19 401 PRO A N 1
ATOM 2980 C CA . PRO A 1 401 ? 31.421 19.346 35.228 1.00 38.19 401 PRO A CA 1
ATOM 2981 C C . PRO A 1 401 ? 32.422 18.197 35.037 1.00 38.19 401 PRO A C 1
ATOM 2983 O O . PRO A 1 401 ? 32.118 17.026 35.250 1.00 38.19 401 PRO A O 1
ATOM 2986 N N . ALA A 1 402 ? 33.590 18.635 34.565 1.00 31.50 402 ALA A N 1
ATOM 2987 C CA . ALA A 1 402 ? 34.939 18.065 34.531 1.00 31.50 402 ALA A CA 1
ATOM 2988 C C . ALA A 1 402 ? 35.218 16.873 35.480 1.00 31.50 402 ALA A C 1
ATOM 2990 O O . ALA A 1 402 ? 34.784 16.876 36.625 1.00 31.50 402 ALA A O 1
ATOM 2991 N N . MET A 1 403 ? 35.821 15.776 35.003 1.00 34.56 403 MET A N 1
ATOM 2992 C CA . MET A 1 403 ? 37.259 15.573 34.711 1.00 34.56 403 MET A CA 1
ATOM 2993 C C . MET A 1 403 ? 38.095 15.411 35.991 1.00 34.56 403 MET A C 1
ATOM 2995 O O . MET A 1 403 ? 38.381 16.407 36.637 1.00 34.56 403 MET A O 1
ATOM 2999 N N . GLU A 1 404 ? 38.529 14.183 36.299 1.00 32.47 404 GLU A N 1
ATOM 3000 C CA . GLU A 1 404 ? 39.917 13.873 36.682 1.00 32.47 404 GLU A CA 1
ATOM 3001 C C . GLU A 1 404 ? 40.172 12.361 36.789 1.00 32.47 404 GLU A C 1
ATOM 3003 O O . GLU A 1 404 ? 39.252 11.547 36.824 1.00 32.47 404 GLU A O 1
ATOM 3008 N N . ALA A 1 405 ? 41.457 12.032 36.716 1.00 43.47 405 ALA A N 1
ATOM 3009 C CA . ALA A 1 405 ? 42.067 10.777 36.307 1.00 43.47 405 ALA A CA 1
ATOM 3010 C C . ALA A 1 405 ? 42.103 9.657 37.364 1.00 43.47 405 ALA A C 1
ATOM 3012 O O . ALA A 1 405 ? 42.205 9.929 38.558 1.00 43.47 405 ALA A O 1
ATOM 3013 N N . ALA A 1 406 ? 42.153 8.411 36.876 1.00 45.75 406 ALA A N 1
ATOM 3014 C CA . ALA A 1 406 ? 43.130 7.364 37.218 1.00 45.75 406 ALA A CA 1
ATOM 3015 C C . ALA A 1 406 ? 42.980 6.198 36.229 1.00 45.75 406 ALA A C 1
ATOM 3017 O O . ALA A 1 406 ? 41.823 5.768 36.013 1.00 45.75 406 ALA A O 1
#

Secondary structure (DSSP, 8-state):
-EEEEE---EE-SSSS---HHHHHHHHHHHHHHHHHHTB-TTS-B---S-EEEEEES-SEE-SS-GGGGSS--TT--SHHHHHHHHHHHHHHHHHTHHHHHHHHHHHHH-EEEEEE-TTSSEEEEEEEEE-EEEEEEP-SSSGGGGGGHHHHHTTTEEEESEEEETTTTEEEE-GGGG-TTTS-SSS-TTS-TTTSPPBHHHHIIIIIIIHHHHHHHT-TTTHHHHHHHHHHHHTS-GGGHHHHHHHHHHH-TT--HHHHHHHHHHHHHHHHHHHHH--B---SS-HHHHHHHHHHHHHH--TTS-------TTT--------S-TT--SEEEESS--STTGGGGGSS----EEE-SPTT--TTS-EEEEE-GGGTT-----------------------------